Protein AF-0000000075274618 (afdb_homodimer)

Radius of gyration: 30.53 Å; Cα contacts (8 Å, |Δi|>4): 1171; chains: 2; bounding box: 50×102×70 Å

Organism: Aptenodytes forsteri (NCBI:txid9233)

Sequence (658 aa):
MVVDRIFSGIQPTGTPHLGNYLGAIQNWVNLQEECSSVLYSIMDMHSLTMPKEPAVLRQNILDTTAAVLACGIDPKKCFLFRQSLVPEHAELAWILGCLTNVPRLLRLPQWKMKRTSQNNEGTVGLLTYPVLQAADILLYKSTHVPVGEDQVLHLELAQDIAQHFNKKYGEFFPVPKAILSTTKKIKSLRDPTVKMSKSDPQKLATVNIADSPDEIVLKFRKAVTDFTSEVTYDPAGRPGVSNLVSIHAAVTGLSIKEVLHQSAGLDTAHYKMVVAESVIQKFAPIRNEIKKLQEDTSHLIKILEDGAEKAKELAAPIYQEIRRLVGFQMVVDRIFSGIQPTGTPHLGNYLGAIQNWVNLQEECSSVLYSIMDMHSLTMPKEPAVLRQNILDTTAAVLACGIDPKKCFLFRQSLVPEHAELAWILGCLTNVPRLLRLPQWKMKRTSQNNEGTVGLLTYPVLQAADILLYKSTHVPVGEDQVLHLELAQDIAQHFNKKYGEFFPVPKAILSTTKKIKSLRDPTVKMSKSDPQKLATVNIADSPDEIVLKFRKAVTDFTSEVTYDPAGRPGVSNLVSIHAAVTGLSIKEVLHQSAGLDTAHYKMVVAESVIQKFAPIRNEIKKLQEDTSHLIKILEDGAEKAKELAAPIYQEIRRLVGFQ

Foldseek 3Di:
DPFAAEEEEDELQAFDFLLCCLFPLVVLQVCLVVGQEYAYEHELVLNVQDDDDPVSSLNSSLRVLLLSVLSHDDCVSYFYAYPVLACQLVVQLVVLVVQDDQVLLVPQVQLVVVLVVDPPSGDPSSSSVLSSVLSSCFLLLHAEYEDEPSCVSSLVVSQVSQVSLCVQLNNQHHNHDYDYRPADFQPFQADLVHGADPPPPDPLRIGGLQDALVSLLSSLLNGDWDPFFQQDADCVPTSNSNSLLSLQCSLVVHDSVVSNVVCGPGTSNVSSNVSSVSSCVSSVSSNVSSVVSSVCSVVSVVSNNVSSVVVNVSSVVSSVVVCVSVVVD/DPFAAEEDEDELQAFDFLLCCLFPLVVLQVCLVVGQEYAYEHELVLVVQDDDDPVSSVNSSLRVLLLSVLSHDDCVSYFYAYPVLACQLVVQLVVLVVQDDQVLLVPQVQLVVVLVVDPPSGDPSSSSVLSSVLSSCFLLLHAEYEDEPSCVSSLVVSQVSQVSLCVQLNNQHHNHDYDYRPADFQAFQADLVHGADPPPPDPLRIGGLQDALVSLLSSLLNGDWDPFFQQDADCVVTSNSNSLLSLQCSLVVHDSVVSNVVCGPGTSNVSSNVSSVSSCVSSVSSNVSSVVSSVCSVVSNVSNNVSSVVVNVSSVVSSVVVCVSVVVD

InterPro domains:
  IPR001412 Aminoacyl-tRNA synthetase, class I, conserved site [PS00178] (12-21)
  IPR002305 Aminoacyl-tRNA synthetase, class Ic [PF00579] (5-279)
  IPR002306 Tryptophan-tRNA ligase [PR01039] (16-32)
  IPR002306 Tryptophan-tRNA ligase [PR01039] (67-86)
  IPR002306 Tryptophan-tRNA ligase [PR01039] (143-164)
  IPR002306 Tryptophan-tRNA ligase [PR01039] (195-205)
  IPR002306 Tryptophan-tRNA ligase [TIGR00233] (5-328)
  IPR002306 Tryptophan-tRNA ligase [cd00806] (5-283)
  IPR014729 Rossmann-like alpha/beta/alpha sandwich fold [G3DSA:3.40.50.620] (5-327)
  IPR024109 Tryptophan-tRNA ligase, bacterial-type [MF_00140_B] (3-329)
  IPR050203 Tryptophan--tRNA ligase [PTHR43766] (5-329)

Solvent-accessible surface area (backbone atoms only — not comparable to full-atom values): 33479 Å² total; per-residue (Å²): 128,89,72,70,20,36,37,44,69,43,63,39,79,21,70,50,32,50,41,47,37,62,55,43,52,55,53,50,41,52,45,37,73,75,37,85,36,30,39,38,30,40,27,54,62,66,49,47,45,42,95,70,56,26,70,56,38,39,49,10,44,53,38,27,49,27,40,49,42,35,69,54,49,48,69,88,49,29,40,38,20,40,43,76,69,33,53,62,38,37,44,41,17,49,58,52,22,33,75,32,42,40,64,68,44,68,68,35,66,67,41,58,58,50,24,69,74,35,93,63,64,27,28,38,25,50,56,45,43,53,46,39,50,27,20,58,40,52,49,67,48,19,38,32,29,68,39,57,83,89,44,46,66,47,48,50,49,30,30,50,50,28,51,52,47,20,71,73,63,42,90,72,55,54,66,50,38,77,41,70,58,86,54,73,83,42,41,16,29,65,44,46,88,40,67,42,44,90,79,46,88,51,69,54,23,44,55,44,46,67,55,49,63,69,54,41,42,52,26,37,68,63,34,48,58,74,91,65,46,66,64,55,82,36,61,86,86,34,30,30,46,21,41,49,48,49,50,40,15,65,66,71,70,45,49,65,68,55,49,43,62,74,38,60,91,35,39,48,72,61,43,29,50,53,37,28,51,49,48,39,62,62,27,47,65,29,29,54,41,25,56,58,42,64,72,35,55,68,60,55,50,48,47,28,51,54,20,19,54,55,48,38,68,58,27,49,63,48,47,53,51,49,34,40,54,66,16,79,88,128,89,72,69,20,36,36,42,69,44,64,35,79,22,71,51,33,51,40,48,38,63,57,43,51,54,53,50,40,52,44,38,74,75,36,85,38,32,40,38,30,40,26,55,63,66,48,49,44,42,96,70,56,26,69,56,39,39,50,10,43,52,40,27,50,26,40,48,41,34,69,57,47,47,69,89,52,28,40,37,20,39,42,76,70,33,54,61,38,39,43,41,16,49,60,51,23,34,75,32,42,39,64,66,44,69,66,36,65,67,43,58,59,50,25,70,73,35,93,64,65,28,29,38,25,50,57,46,43,54,45,40,49,27,20,58,40,52,48,67,47,20,39,33,28,68,38,56,83,88,42,47,68,49,48,49,50,31,30,50,49,30,50,52,48,19,70,73,63,42,90,72,55,53,67,50,40,78,41,70,59,85,55,74,82,44,40,15,29,65,45,46,87,39,65,42,45,90,79,47,88,52,70,55,23,43,56,46,48,68,55,50,63,67,54,43,41,51,26,38,68,63,34,45,59,73,92,65,46,66,64,56,82,37,62,86,86,35,32,29,47,20,41,50,48,49,50,40,14,64,66,69,70,46,50,64,67,55,48,44,61,74,39,61,90,36,39,47,72,62,44,29,50,54,38,29,49,49,49,40,63,61,28,47,66,29,29,53,41,24,57,57,43,63,73,35,55,67,60,55,52,47,46,28,51,53,20,20,54,55,49,38,65,57,28,49,62,48,47,54,50,50,34,39,54,65,16,79,87

Structure (mmCIF, N/CA/C/O backbone):
data_AF-0000000075274618-model_v1
#
loop_
_entity.id
_entity.type
_entity.pdbx_description
1 polymer 'Tryptophan--tRNA ligase, mitochondrial'
#
loop_
_atom_site.group_PDB
_atom_site.id
_atom_site.type_symbol
_atom_site.label_atom_id
_atom_site.label_alt_id
_atom_site.label_comp_id
_atom_site.label_asym_id
_atom_site.label_entity_id
_atom_site.label_seq_id
_atom_site.pdbx_PDB_ins_code
_atom_site.Cartn_x
_atom_site.Cartn_y
_atom_site.Cartn_z
_atom_site.occupancy
_atom_site.B_iso_or_equiv
_atom_site.auth_seq_id
_atom_site.auth_comp_id
_atom_site.auth_asym_id
_atom_site.auth_atom_id
_atom_site.pdbx_PDB_model_num
ATOM 1 N N . MET A 1 1 ? 23.203 20.578 -8.922 1 40.53 1 MET A N 1
ATOM 2 C CA . MET A 1 1 ? 23 20.828 -7.5 1 40.53 1 MET A CA 1
ATOM 3 C C . MET A 1 1 ? 21.578 20.438 -7.078 1 40.53 1 MET A C 1
ATOM 5 O O . MET A 1 1 ? 20.609 20.703 -7.789 1 40.53 1 MET A O 1
ATOM 9 N N . VAL A 1 2 ? 21.375 19.562 -6.199 1 57.78 2 VAL A N 1
ATOM 10 C CA . VAL A 1 2 ? 20.031 19.109 -5.828 1 57.78 2 VAL A CA 1
ATOM 11 C C . VAL A 1 2 ? 19.203 20.281 -5.34 1 57.78 2 VAL A C 1
ATOM 13 O O . VAL A 1 2 ? 19.609 21.016 -4.43 1 57.78 2 VAL A O 1
ATOM 16 N N . VAL A 1 3 ? 18.125 20.781 -6.125 1 79.88 3 VAL A N 1
ATOM 17 C CA . VAL A 1 3 ? 17.203 21.844 -5.758 1 79.88 3 VAL A CA 1
ATOM 18 C C . VAL A 1 3 ? 16.469 21.484 -4.469 1 79.88 3 VAL A C 1
ATOM 20 O O . VAL A 1 3 ? 16.094 20.328 -4.27 1 79.88 3 VAL A O 1
ATOM 23 N N . ASP A 1 4 ? 16.531 22.484 -3.443 1 91.69 4 ASP A N 1
ATOM 24 C CA . ASP A 1 4 ? 15.781 22.281 -2.211 1 91.69 4 ASP A CA 1
ATOM 25 C C . ASP A 1 4 ? 14.297 22.062 -2.502 1 91.69 4 ASP A C 1
ATOM 27 O O . ASP A 1 4 ? 13.68 22.859 -3.211 1 91.69 4 ASP A O 1
ATOM 31 N N . ARG A 1 5 ? 13.852 21.016 -2.123 1 97.38 5 ARG A N 1
ATOM 32 C CA . ARG A 1 5 ? 12.438 20.672 -2.32 1 97.38 5 ARG A CA 1
ATOM 33 C C . ARG A 1 5 ? 11.773 20.312 -0.998 1 97.38 5 ARG A C 1
ATOM 35 O O . ARG A 1 5 ? 12.266 19.438 -0.272 1 97.38 5 ARG A O 1
ATOM 42 N N . ILE A 1 6 ? 10.648 20.953 -0.744 1 97.69 6 ILE A N 1
ATOM 43 C CA . ILE A 1 6 ? 9.93 20.766 0.512 1 97.69 6 ILE A CA 1
ATOM 44 C C . ILE A 1 6 ? 8.648 19.969 0.263 1 97.69 6 ILE A C 1
ATOM 46 O O . ILE A 1 6 ? 7.941 20.203 -0.718 1 97.69 6 ILE A O 1
ATOM 50 N N . PHE A 1 7 ? 8.406 19.031 1.122 1 98.19 7 PHE A N 1
ATOM 51 C CA . PHE A 1 7 ? 7.121 18.344 1.129 1 98.19 7 PHE A CA 1
ATOM 52 C C . PHE A 1 7 ? 6.488 18.391 2.516 1 98.19 7 PHE A C 1
ATOM 54 O O . PHE A 1 7 ? 7.168 18.188 3.521 1 98.19 7 PHE A O 1
ATOM 61 N N . SER A 1 8 ? 5.227 18.672 2.564 1 96.94 8 SER A N 1
ATOM 62 C CA . SER A 1 8 ? 4.465 18.562 3.803 1 96.94 8 SER A CA 1
ATOM 63 C C . SER A 1 8 ? 2.996 18.25 3.521 1 96.94 8 SER A C 1
ATOM 65 O O . SER A 1 8 ? 2.504 18.516 2.42 1 96.94 8 SER A O 1
ATOM 67 N N . GLY A 1 9 ? 2.373 17.625 4.426 1 95.94 9 GLY A N 1
ATOM 68 C CA . GLY A 1 9 ? 0.971 17.266 4.27 1 95.94 9 GLY A CA 1
ATOM 69 C C . GLY A 1 9 ? 0.145 17.547 5.512 1 95.94 9 GLY A C 1
ATOM 70 O O . GLY A 1 9 ? 0.692 17.703 6.605 1 95.94 9 GLY A O 1
ATOM 71 N N . ILE A 1 10 ? -1.113 17.656 5.355 1 95.31 10 ILE A N 1
ATOM 72 C CA . ILE A 1 10 ? -2.049 17.844 6.461 1 95.31 10 ILE A CA 1
ATOM 73 C C . ILE A 1 10 ? -3.238 16.906 6.289 1 95.31 10 ILE A C 1
ATOM 75 O O . ILE A 1 10 ? -3.748 16.734 5.18 1 95.31 10 ILE A O 1
ATOM 79 N N . GLN A 1 11 ? -3.588 16.188 7.277 1 95.56 11 GLN A N 1
ATOM 80 C CA . GLN A 1 11 ? -4.785 15.352 7.219 1 95.56 11 GLN A CA 1
ATOM 81 C C . GLN A 1 11 ? -6.047 16.203 7.141 1 95.56 11 GLN A C 1
ATOM 83 O O . GLN A 1 11 ? -6.148 17.234 7.812 1 95.56 11 GLN A O 1
ATOM 88 N N . PRO A 1 12 ? -6.992 15.828 6.348 1 96.69 12 PRO A N 1
ATOM 89 C CA . PRO A 1 12 ? -8.242 16.578 6.223 1 96.69 12 PRO A CA 1
ATOM 90 C C . PRO A 1 12 ? -9.195 16.344 7.387 1 96.69 12 PRO A C 1
ATOM 92 O O . PRO A 1 12 ? -10.117 15.523 7.277 1 96.69 12 PRO A O 1
ATOM 95 N N . THR A 1 13 ? -9.039 17.062 8.406 1 92.19 13 THR A N 1
ATOM 96 C CA . THR A 1 13 ? -9.883 16.922 9.586 1 92.19 13 THR A CA 1
ATOM 97 C C . THR A 1 13 ? -10.898 18.062 9.672 1 92.19 13 THR A C 1
ATOM 99 O O . THR A 1 13 ? -11.5 18.281 10.727 1 92.19 13 THR A O 1
ATOM 102 N N . GLY A 1 14 ? -11.008 18.766 8.602 1 91.19 14 GLY A N 1
ATOM 103 C CA . GLY A 1 14 ? -11.922 19.891 8.594 1 91.19 14 GLY A CA 1
ATOM 104 C C . GLY A 1 14 ? -11.219 21.219 8.82 1 91.19 14 GLY A C 1
ATOM 105 O O . GLY A 1 14 ? -10.109 21.438 8.32 1 91.19 14 GLY A O 1
ATOM 106 N N . THR A 1 15 ? -11.852 22.141 9.508 1 91.31 15 THR A N 1
ATOM 107 C CA . THR A 1 15 ? -11.281 23.469 9.734 1 91.31 15 THR A CA 1
ATOM 108 C C . THR A 1 15 ? -10.188 23.406 10.797 1 91.31 15 THR A C 1
ATOM 110 O O . THR A 1 15 ? -10.422 22.953 11.914 1 91.31 15 THR A O 1
ATOM 113 N N . PRO A 1 16 ? -9.031 23.891 10.453 1 95.44 16 PRO A N 1
ATOM 114 C CA . PRO A 1 16 ? -7.922 23.875 11.414 1 95.44 16 PRO A CA 1
ATOM 115 C C . PRO A 1 16 ? -8.188 24.75 12.633 1 95.44 16 PRO A C 1
ATOM 117 O O . PRO A 1 16 ? -8.961 25.703 12.555 1 95.44 16 PRO A O 1
ATOM 120 N N . HIS A 1 17 ? -7.617 24.328 13.672 1 95.75 17 HIS A N 1
ATOM 121 C CA . HIS A 1 17 ? -7.664 25.188 14.852 1 95.75 17 HIS A CA 1
ATOM 122 C C . HIS A 1 17 ? -6.395 26.016 14.984 1 95.75 17 HIS A C 1
ATOM 124 O O . HIS A 1 17 ? -5.473 25.875 14.172 1 95.75 17 HIS A O 1
ATOM 130 N N . LEU A 1 18 ? -6.387 26.859 15.984 1 96.06 18 LEU A N 1
ATOM 131 C CA . LEU A 1 18 ? -5.312 27.812 16.219 1 96.06 18 LEU A CA 1
ATOM 132 C C . LEU A 1 18 ? -3.963 27.094 16.312 1 96.06 18 LEU A C 1
ATOM 134 O O . LEU A 1 18 ? -2.967 27.578 15.766 1 96.06 18 LEU A O 1
ATOM 138 N N . GLY A 1 19 ? -3.922 25.969 16.922 1 93.06 19 GLY A N 1
ATOM 139 C CA . GLY A 1 19 ? -2.701 25.188 17.016 1 93.06 19 GLY A CA 1
ATOM 140 C C . GLY A 1 19 ? -2.174 24.734 15.664 1 93.06 19 GLY A C 1
ATOM 141 O O . GLY A 1 19 ? -0.968 24.781 15.414 1 93.06 19 GLY A O 1
ATOM 142 N N . ASN A 1 20 ? -3.029 24.281 14.75 1 92.56 20 ASN A N 1
ATOM 143 C CA . ASN A 1 20 ? -2.639 23.906 13.398 1 92.56 20 ASN A CA 1
ATOM 144 C C . ASN A 1 20 ? -2.074 25.109 12.633 1 92.56 20 ASN A C 1
ATOM 146 O O . ASN A 1 20 ? -1.077 24.984 11.922 1 92.56 20 ASN A O 1
ATOM 150 N N . TYR A 1 21 ? -2.791 26.156 12.781 1 94.38 21 TYR A N 1
ATOM 151 C CA . TYR A 1 21 ? -2.416 27.359 12.055 1 94.38 21 TYR A CA 1
ATOM 152 C C . TYR A 1 21 ? -1.019 27.828 12.453 1 94.38 21 TYR A C 1
ATOM 154 O O . TYR A 1 21 ? -0.147 27.984 11.594 1 94.38 21 TYR A O 1
ATOM 162 N N . LEU A 1 22 ? -0.825 27.938 13.719 1 92.31 22 LEU A N 1
ATOM 163 C CA . LEU A 1 22 ? 0.438 28.469 14.219 1 92.31 22 LEU A CA 1
ATOM 164 C C . LEU A 1 22 ? 1.543 27.422 14.133 1 92.31 22 LEU A C 1
ATOM 166 O O . LEU A 1 22 ? 2.719 27.766 14 1 92.31 22 LEU A O 1
ATOM 170 N N . GLY A 1 23 ? 1.176 26.203 14.156 1 88.38 23 GLY A N 1
ATOM 171 C CA . GLY A 1 23 ? 2.152 25.125 14.188 1 88.38 23 GLY A CA 1
ATOM 172 C C . GLY A 1 23 ? 2.607 24.688 12.812 1 88.38 23 GLY A C 1
ATOM 173 O O . GLY A 1 23 ? 3.723 24.188 12.648 1 88.38 23 GLY A O 1
ATOM 174 N N . ALA A 1 24 ? 1.778 24.875 11.844 1 89.69 24 ALA A N 1
ATOM 175 C CA . ALA A 1 24 ? 2.125 24.266 10.555 1 89.69 24 ALA A CA 1
ATOM 176 C C . ALA A 1 24 ? 1.777 25.219 9.406 1 89.69 24 ALA A C 1
ATOM 178 O O . ALA A 1 24 ? 2.641 25.547 8.586 1 89.69 24 ALA A O 1
ATOM 179 N N . ILE A 1 25 ? 0.616 25.703 9.32 1 93.81 25 ILE A N 1
ATOM 180 C CA . ILE A 1 25 ? 0.115 26.375 8.125 1 93.81 25 ILE A CA 1
ATOM 181 C C . ILE A 1 25 ? 0.838 27.703 7.941 1 93.81 25 ILE A C 1
ATOM 183 O O . ILE A 1 25 ? 1.211 28.062 6.824 1 93.81 25 ILE A O 1
ATOM 187 N N . GLN A 1 26 ? 0.999 28.469 9.031 1 92.06 26 GLN A N 1
ATOM 188 C CA . GLN A 1 26 ? 1.736 29.719 8.945 1 92.06 26 GLN A CA 1
ATOM 189 C C . GLN A 1 26 ? 3.143 29.5 8.391 1 92.06 26 GLN A C 1
ATOM 191 O O . GLN A 1 26 ? 3.639 30.297 7.598 1 92.06 26 GLN A O 1
ATOM 196 N N . ASN A 1 27 ? 3.758 28.453 8.859 1 92.12 27 ASN A N 1
ATOM 197 C CA . ASN A 1 27 ? 5.082 28.094 8.359 1 92.12 27 ASN A CA 1
ATOM 198 C C . ASN A 1 27 ? 5.039 27.75 6.871 1 92.12 27 ASN A C 1
ATOM 200 O O . ASN A 1 27 ? 5.961 28.078 6.125 1 92.12 27 ASN A O 1
ATOM 204 N N . TRP A 1 28 ? 4.004 27.047 6.402 1 94.94 28 TRP A N 1
ATOM 205 C CA . TRP A 1 28 ? 3.816 26.719 4.992 1 94.94 28 TRP A CA 1
ATOM 206 C C . TRP A 1 28 ? 3.811 27.984 4.141 1 94.94 28 TRP A C 1
ATOM 208 O O . TRP A 1 28 ? 4.422 28.016 3.068 1 94.94 28 TRP A O 1
ATOM 218 N N . VAL A 1 29 ? 3.102 28.969 4.672 1 95.12 29 VAL A N 1
ATOM 219 C CA . VAL A 1 29 ? 2.977 30.219 3.945 1 95.12 29 VAL A CA 1
ATOM 220 C C . VAL A 1 29 ? 4.352 30.859 3.777 1 95.12 29 VAL A C 1
ATOM 222 O O . VAL A 1 29 ? 4.684 31.359 2.699 1 95.12 29 VAL A O 1
ATOM 225 N N . ASN A 1 30 ? 5.133 30.812 4.82 1 92.94 30 ASN A N 1
ATOM 226 C CA . ASN A 1 30 ? 6.48 31.359 4.75 1 92.94 30 ASN A CA 1
ATOM 227 C C . ASN A 1 30 ? 7.367 30.578 3.795 1 92.94 30 ASN A C 1
ATOM 229 O O . ASN A 1 30 ? 8.109 31.156 3.004 1 92.94 30 ASN A O 1
ATOM 233 N N . LEU A 1 31 ? 7.258 29.297 3.799 1 94.69 31 LEU A N 1
ATOM 234 C CA . LEU A 1 31 ? 8.133 28.406 3.031 1 94.69 31 LEU A CA 1
ATOM 235 C C . LEU A 1 31 ? 7.855 28.531 1.538 1 94.69 31 LEU A C 1
ATOM 237 O O . LEU A 1 31 ? 8.773 28.438 0.72 1 94.69 31 LEU A O 1
ATOM 241 N N . GLN A 1 32 ? 6.562 28.719 1.163 1 95.81 32 GLN A N 1
ATOM 242 C CA . GLN A 1 32 ? 6.25 28.812 -0.259 1 95.81 32 GLN A CA 1
ATOM 243 C C . GLN A 1 32 ? 6.859 30.078 -0.866 1 95.81 32 GLN A C 1
ATOM 245 O O . GLN A 1 32 ? 7.035 30.156 -2.082 1 95.81 32 GLN A O 1
ATOM 250 N N . GLU A 1 33 ? 7.191 31.094 0.018 1 94.06 33 GLU A N 1
ATOM 251 C CA . GLU A 1 33 ? 7.836 32.312 -0.435 1 94.06 33 GLU A CA 1
ATOM 252 C C . GLU A 1 33 ? 9.352 32.156 -0.528 1 94.06 33 GLU A C 1
ATOM 254 O O . GLU A 1 33 ? 10 32.812 -1.344 1 94.06 33 GLU A O 1
ATOM 259 N N . GLU A 1 34 ? 9.875 31.312 0.227 1 91.75 34 GLU A N 1
ATOM 260 C CA . GLU A 1 34 ? 11.32 31.219 0.406 1 91.75 34 GLU A CA 1
ATOM 261 C C . GLU A 1 34 ? 11.922 30.141 -0.496 1 91.75 34 GLU A C 1
ATOM 263 O O . GLU A 1 34 ? 13.094 30.219 -0.87 1 91.75 34 GLU A O 1
ATOM 268 N N . CYS A 1 35 ? 11.125 29.141 -0.8 1 90.94 35 CYS A N 1
ATOM 269 C CA . CYS A 1 35 ? 11.641 27.984 -1.539 1 90.94 35 CYS A CA 1
ATOM 270 C C . CYS A 1 35 ? 10.969 27.875 -2.902 1 90.94 35 CYS A C 1
ATOM 272 O O . CYS A 1 35 ? 9.789 28.203 -3.047 1 90.94 35 CYS A O 1
ATOM 274 N N . SER A 1 36 ? 11.711 27.422 -3.816 1 88.94 36 SER A N 1
ATOM 275 C CA . SER A 1 36 ? 11.227 27.406 -5.191 1 88.94 36 SER A CA 1
ATOM 276 C C . SER A 1 36 ? 10.43 26.141 -5.484 1 88.94 36 SER A C 1
ATOM 278 O O . SER A 1 36 ? 9.656 26.094 -6.445 1 88.94 36 SER A O 1
ATOM 280 N N . SER A 1 37 ? 10.625 25.125 -4.734 1 94.81 37 SER A N 1
ATOM 281 C CA . SER A 1 37 ? 9.891 23.875 -4.953 1 94.81 37 SER A CA 1
ATOM 282 C C . SER A 1 37 ? 9.234 23.391 -3.666 1 94.81 37 SER A C 1
ATOM 284 O O . SER A 1 37 ? 9.898 22.828 -2.801 1 94.81 37 SER A O 1
ATOM 286 N N . VAL A 1 38 ? 7.957 23.641 -3.555 1 97.44 38 VAL A N 1
ATOM 287 C CA . VAL A 1 38 ? 7.207 23.328 -2.344 1 97.44 38 VAL A CA 1
ATOM 288 C C . VAL A 1 38 ? 5.945 22.531 -2.705 1 97.44 38 VAL A C 1
ATOM 290 O O . VAL A 1 38 ? 5.156 22.969 -3.545 1 97.44 38 VAL A O 1
ATOM 293 N N . LEU A 1 39 ? 5.82 21.375 -2.113 1 98.5 39 LEU A N 1
ATOM 294 C CA . LEU A 1 39 ? 4.637 20.547 -2.303 1 98.5 39 LEU A CA 1
ATOM 295 C C . LEU A 1 39 ? 3.855 20.406 -1 1 98.5 39 LEU A C 1
ATOM 297 O O . LEU A 1 39 ? 4.406 19.969 0.015 1 98.5 39 LEU A O 1
ATOM 301 N N . TYR A 1 40 ? 2.646 20.812 -1.012 1 98.44 40 TYR A N 1
ATOM 302 C CA . TYR A 1 40 ? 1.701 20.609 0.079 1 98.44 40 TYR A CA 1
ATOM 303 C C . TYR A 1 40 ? 0.572 19.672 -0.349 1 98.44 40 TYR A C 1
ATOM 305 O O . TYR A 1 40 ? 0.039 19.812 -1.454 1 98.44 40 TYR A O 1
ATOM 313 N N . SER A 1 41 ? 0.234 18.719 0.525 1 98.5 41 SER A N 1
ATOM 314 C CA . SER A 1 41 ? -0.761 17.719 0.14 1 98.5 41 SER A CA 1
ATOM 315 C C . SER A 1 41 ? -1.828 17.562 1.218 1 98.5 41 SER A C 1
ATOM 317 O O . SER A 1 41 ? -1.522 17.609 2.412 1 98.5 41 SER A O 1
ATOM 319 N N . ILE A 1 42 ? -3.117 17.516 0.768 1 98.25 42 ILE A N 1
ATOM 320 C CA . ILE A 1 42 ? -4.195 17.031 1.623 1 98.25 42 ILE A CA 1
ATOM 321 C C . ILE A 1 42 ? -4.125 15.508 1.728 1 98.25 42 ILE A C 1
ATOM 323 O O . ILE A 1 42 ? -4.352 14.805 0.743 1 98.25 42 ILE A O 1
ATOM 327 N N . MET A 1 43 ? -3.844 15.039 2.906 1 98.12 43 MET A N 1
ATOM 328 C CA . MET A 1 43 ? -3.453 13.641 3.092 1 98.12 43 MET A CA 1
ATOM 329 C C . MET A 1 43 ? -4.672 12.766 3.369 1 98.12 43 MET A C 1
ATOM 331 O O . MET A 1 43 ? -4.781 12.172 4.438 1 98.12 43 MET A O 1
ATOM 335 N N . ASP A 1 44 ? -5.523 12.68 2.396 1 98.06 44 ASP A N 1
ATOM 336 C CA . ASP A 1 44 ? -6.781 11.969 2.564 1 98.06 44 ASP A CA 1
ATOM 337 C C . ASP A 1 44 ? -6.547 10.469 2.74 1 98.06 44 ASP A C 1
ATOM 339 O O . ASP A 1 44 ? -7.312 9.789 3.428 1 98.06 44 ASP A O 1
ATOM 343 N N . MET A 1 45 ? -5.5 9.859 2.191 1 98.5 45 MET A N 1
ATOM 344 C CA . MET A 1 45 ? -5.195 8.445 2.406 1 98.5 45 MET A CA 1
ATOM 345 C C . MET A 1 45 ? -4.852 8.18 3.869 1 98.5 45 MET A C 1
ATOM 347 O O . MET A 1 45 ? -5.324 7.207 4.457 1 98.5 45 MET A O 1
ATOM 351 N N . HIS A 1 46 ? -4.062 9.07 4.434 1 97.81 46 HIS A N 1
ATOM 352 C CA . HIS A 1 46 ? -3.709 8.93 5.844 1 97.81 46 HIS A CA 1
ATOM 353 C C . HIS A 1 46 ? -4.945 9.016 6.73 1 97.81 46 HIS A C 1
ATOM 355 O O . HIS A 1 46 ? -4.996 8.391 7.793 1 97.81 46 HIS A O 1
ATOM 361 N N . SER A 1 47 ? -5.895 9.758 6.344 1 96.44 47 SER A N 1
ATOM 362 C CA . SER A 1 47 ? -7.086 9.984 7.156 1 96.44 47 SER A CA 1
ATOM 363 C C . SER A 1 47 ? -7.891 8.695 7.332 1 96.44 47 SER A C 1
ATOM 365 O O . SER A 1 47 ? -8.664 8.562 8.281 1 96.44 47 SER A O 1
ATOM 367 N N . LEU A 1 48 ? -7.684 7.699 6.457 1 96.31 48 LEU A N 1
ATOM 368 C CA . LEU A 1 48 ? -8.445 6.457 6.5 1 96.31 48 LEU A CA 1
ATOM 369 C C . LEU A 1 48 ? -7.953 5.555 7.625 1 96.31 48 LEU A C 1
ATOM 371 O O . LEU A 1 48 ? -8.602 4.562 7.965 1 96.31 48 LEU A O 1
ATOM 375 N N . THR A 1 49 ? -6.82 5.863 8.234 1 95.19 49 THR A N 1
ATOM 376 C CA . THR A 1 49 ? -6.262 5.016 9.281 1 95.19 49 THR A CA 1
ATOM 377 C C . THR A 1 49 ? -7.152 5.031 10.523 1 95.19 49 THR A C 1
ATOM 379 O O . THR A 1 49 ? -7.043 4.156 11.383 1 95.19 49 THR A O 1
ATOM 382 N N . MET A 1 50 ? -7.996 6.047 10.602 1 89.56 50 MET A N 1
ATOM 383 C CA . MET A 1 50 ? -9.008 6.129 11.648 1 89.56 50 MET A CA 1
ATOM 384 C C . MET A 1 50 ? -10.414 6.09 11.055 1 89.56 50 MET A C 1
ATOM 386 O O . MET A 1 50 ? -10.633 6.566 9.945 1 89.56 50 MET A O 1
ATOM 390 N N . PRO A 1 51 ? -11.289 5.453 11.789 1 83.75 51 PRO A N 1
ATOM 391 C CA . PRO A 1 51 ? -12.656 5.387 11.273 1 83.75 51 PRO A CA 1
ATOM 392 C C . PRO A 1 51 ? -13.234 6.766 10.945 1 83.75 51 PRO A C 1
ATOM 394 O O . PRO A 1 51 ? -13.141 7.684 11.766 1 83.75 51 PRO A O 1
ATOM 397 N N . LYS A 1 52 ? -13.758 6.918 9.68 1 89.38 52 LYS A N 1
ATOM 398 C CA . LYS A 1 52 ? -14.344 8.172 9.211 1 89.38 52 LYS A CA 1
ATOM 399 C C . LYS A 1 52 ? -15.586 7.914 8.352 1 89.38 52 LYS A C 1
ATOM 401 O O . LYS A 1 52 ? -15.617 6.965 7.566 1 89.38 52 LYS A O 1
ATOM 406 N N . GLU A 1 53 ? -16.578 8.727 8.617 1 95.38 53 GLU A N 1
ATOM 407 C CA . GLU A 1 53 ? -17.719 8.703 7.695 1 95.38 53 GLU A CA 1
ATOM 408 C C . GLU A 1 53 ? -17.344 9.32 6.352 1 95.38 53 GLU A C 1
ATOM 410 O O . GLU A 1 53 ? -16.766 10.414 6.297 1 95.38 53 GLU A O 1
ATOM 415 N N . PRO A 1 54 ? -17.641 8.617 5.273 1 97.19 54 PRO A N 1
ATOM 416 C CA . PRO A 1 54 ? -17.219 9.086 3.949 1 97.19 54 PRO A CA 1
ATOM 417 C C . PRO A 1 54 ? -17.672 10.516 3.656 1 97.19 54 PRO A C 1
ATOM 419 O O . PRO A 1 54 ? -16.891 11.312 3.123 1 97.19 54 PRO A O 1
ATOM 422 N N . ALA A 1 55 ? -18.859 10.836 4.012 1 96.81 55 ALA A N 1
ATOM 423 C CA . ALA A 1 55 ? -19.375 12.18 3.76 1 96.81 55 ALA A CA 1
ATOM 424 C C . ALA A 1 55 ? -18.594 13.219 4.543 1 96.81 55 ALA A C 1
ATOM 426 O O . ALA A 1 55 ? -18.328 14.32 4.039 1 96.81 55 ALA A O 1
ATOM 427 N N . VAL A 1 56 ? -18.25 12.891 5.742 1 96.56 56 VAL A N 1
ATOM 428 C CA . VAL A 1 56 ? -17.469 13.789 6.59 1 96.56 56 VAL A CA 1
ATOM 429 C C . VAL A 1 56 ? -16.078 13.977 6 1 96.56 56 VAL A C 1
ATOM 431 O O . VAL A 1 56 ? -15.562 15.094 5.977 1 96.56 56 VAL A O 1
ATOM 434 N N . LEU A 1 57 ? -15.484 12.898 5.527 1 97.38 57 LEU A N 1
ATOM 435 C CA . LEU A 1 57 ? -14.164 12.992 4.914 1 97.38 57 LEU A CA 1
ATOM 436 C C . LEU A 1 57 ? -14.203 13.891 3.682 1 97.38 57 LEU A C 1
ATOM 438 O O . LEU A 1 57 ? -13.328 14.742 3.502 1 97.38 57 LEU A O 1
ATOM 442 N N . ARG A 1 58 ? -15.219 13.773 2.832 1 96.62 58 ARG A N 1
ATOM 443 C CA . ARG A 1 58 ? -15.375 14.602 1.643 1 96.62 58 ARG A CA 1
ATOM 444 C C . ARG A 1 58 ? -15.43 16.078 2.012 1 96.62 58 ARG A C 1
ATOM 446 O O . ARG A 1 58 ? -14.75 16.906 1.395 1 96.62 58 ARG A O 1
ATOM 453 N N . GLN A 1 59 ? -16.234 16.297 2.979 1 96.56 59 GLN A N 1
ATOM 454 C CA . GLN A 1 59 ? -16.406 17.688 3.414 1 96.56 59 GLN A CA 1
ATOM 455 C C . GLN A 1 59 ? -15.125 18.219 4.059 1 96.56 59 GLN A C 1
ATOM 457 O O . GLN A 1 59 ? -14.75 19.375 3.84 1 96.56 59 GLN A O 1
ATOM 462 N N . ASN A 1 60 ? -14.492 17.375 4.852 1 96.88 60 ASN A N 1
ATOM 463 C CA . ASN A 1 60 ? -13.258 17.766 5.516 1 96.88 60 ASN A CA 1
ATOM 464 C C . ASN A 1 60 ? -12.164 18.109 4.504 1 96.88 60 ASN A C 1
ATOM 466 O O . ASN A 1 60 ? -11.359 19.016 4.738 1 96.88 60 ASN A O 1
ATOM 470 N N . ILE A 1 61 ? -12.102 17.359 3.398 1 97.75 61 ILE A N 1
ATOM 471 C CA . ILE A 1 61 ? -11.125 17.641 2.354 1 97.75 61 ILE A CA 1
ATOM 472 C C . ILE A 1 61 ? -11.336 19.047 1.794 1 97.75 61 ILE A C 1
ATOM 474 O O . ILE A 1 61 ? -10.391 19.828 1.684 1 97.75 61 ILE A O 1
ATOM 478 N N . LEU A 1 62 ? -12.57 19.375 1.528 1 97.69 62 LEU A N 1
ATOM 479 C CA . LEU A 1 62 ? -12.906 20.688 0.977 1 97.69 62 LEU A CA 1
ATOM 480 C C . LEU A 1 62 ? -12.664 21.797 2.006 1 97.69 62 LEU A C 1
ATOM 482 O O . LEU A 1 62 ? -12.062 22.828 1.691 1 97.69 62 LEU A O 1
ATOM 486 N N . ASP A 1 63 ? -13.07 21.531 3.246 1 97.12 63 ASP A N 1
ATOM 487 C CA . ASP A 1 63 ? -12.93 22.531 4.309 1 97.12 63 ASP A CA 1
ATOM 488 C C . ASP A 1 63 ? -11.453 22.797 4.609 1 97.12 63 ASP A C 1
ATOM 490 O O . ASP A 1 63 ? -11.055 23.953 4.805 1 97.12 63 ASP A O 1
ATOM 494 N N . THR A 1 64 ? -10.695 21.734 4.676 1 97.44 64 THR A N 1
ATOM 495 C CA . THR A 1 64 ? -9.266 21.906 4.922 1 97.44 64 THR A CA 1
ATOM 496 C C . THR A 1 64 ? -8.602 22.641 3.768 1 97.44 64 THR A C 1
ATOM 498 O O . THR A 1 64 ? -7.758 23.516 3.988 1 97.44 64 THR A O 1
ATOM 501 N N . THR A 1 65 ? -8.977 22.312 2.531 1 98.31 65 THR A N 1
ATOM 502 C CA . THR A 1 65 ? -8.438 23 1.362 1 98.31 65 THR A CA 1
ATOM 503 C C . THR A 1 65 ? -8.773 24.484 1.401 1 98.31 65 THR A C 1
ATOM 505 O O . THR A 1 65 ? -7.895 25.328 1.201 1 98.31 65 THR A O 1
ATOM 508 N N . ALA A 1 66 ? -10.047 24.781 1.706 1 98.25 66 ALA A N 1
ATOM 509 C CA . ALA A 1 66 ? -10.469 26.172 1.816 1 98.25 66 ALA A CA 1
ATOM 510 C C . ALA A 1 66 ? -9.664 26.906 2.889 1 98.25 66 ALA A C 1
ATOM 512 O O . ALA A 1 66 ? -9.25 28.047 2.689 1 98.25 66 ALA A O 1
ATOM 513 N N . ALA A 1 67 ? -9.438 26.25 3.967 1 97.75 67 ALA A N 1
ATOM 514 C CA . ALA A 1 67 ? -8.727 26.844 5.098 1 97.75 67 ALA A CA 1
ATOM 515 C C . ALA A 1 67 ? -7.273 27.141 4.738 1 97.75 67 ALA A C 1
ATOM 517 O O . ALA A 1 67 ? -6.773 28.234 5.008 1 97.75 67 ALA A O 1
ATOM 518 N N . VAL A 1 68 ? -6.594 26.172 4.113 1 97.81 68 VAL A N 1
ATOM 519 C CA . VAL A 1 68 ? -5.188 26.344 3.771 1 97.81 68 VAL A CA 1
ATOM 520 C C . VAL A 1 68 ? -5.031 27.469 2.758 1 97.81 68 VAL A C 1
ATOM 522 O O . VAL A 1 68 ? -4.121 28.297 2.873 1 97.81 68 VAL A O 1
ATOM 525 N N . LEU A 1 69 ? -5.922 27.531 1.777 1 98.38 69 LEU A N 1
ATOM 526 C CA . LEU A 1 69 ? -5.91 28.609 0.791 1 98.38 69 LEU A CA 1
ATOM 527 C C . LEU A 1 69 ? -6.16 29.953 1.453 1 98.38 69 LEU A C 1
ATOM 529 O O . LEU A 1 69 ? -5.449 30.922 1.185 1 98.38 69 LEU A O 1
ATOM 533 N N . ALA A 1 70 ? -7.133 29.969 2.363 1 98.12 70 ALA A N 1
ATOM 534 C CA . ALA A 1 70 ? -7.512 31.203 3.041 1 98.12 70 ALA A CA 1
ATOM 535 C C . ALA A 1 70 ? -6.375 31.719 3.928 1 98.12 70 ALA A C 1
ATOM 537 O O . ALA A 1 70 ? -6.238 32.906 4.145 1 98.12 70 ALA A O 1
ATOM 538 N N . CYS A 1 71 ? -5.551 30.812 4.387 1 97.44 71 CYS A N 1
ATOM 539 C CA . CYS A 1 71 ? -4.441 31.172 5.266 1 97.44 71 CYS A CA 1
ATOM 540 C C . CYS A 1 71 ? -3.273 31.734 4.473 1 97.44 71 CYS A C 1
ATOM 542 O O . CYS A 1 71 ? -2.305 32.219 5.051 1 97.44 71 CYS A O 1
ATOM 544 N N . GLY A 1 72 ? -3.311 31.594 3.139 1 97.25 72 GLY A N 1
ATOM 545 C CA . GLY A 1 72 ? -2.305 32.281 2.352 1 97.25 72 GLY A CA 1
ATOM 546 C C . GLY A 1 72 ? -1.553 31.375 1.402 1 97.25 72 GLY A C 1
ATOM 547 O O . GLY A 1 72 ? -0.657 31.812 0.682 1 97.25 72 GLY A O 1
ATOM 548 N N . ILE A 1 73 ? -1.886 30.094 1.377 1 97.88 73 ILE A N 1
ATOM 549 C CA . ILE A 1 73 ? -1.251 29.172 0.43 1 97.88 73 ILE A CA 1
ATOM 550 C C . ILE A 1 73 ? -1.71 29.516 -0.989 1 97.88 73 ILE A C 1
ATOM 552 O O . ILE A 1 73 ? -2.908 29.656 -1.242 1 97.88 73 ILE A O 1
ATOM 556 N N . ASP A 1 74 ? -0.796 29.688 -1.838 1 97.75 74 ASP A N 1
ATOM 557 C CA . ASP A 1 74 ? -1.067 30.078 -3.217 1 97.75 74 ASP A CA 1
ATOM 558 C C . ASP A 1 74 ? -0.664 28.984 -4.191 1 97.75 74 ASP A C 1
ATOM 560 O O . ASP A 1 74 ? 0.524 28.781 -4.449 1 97.75 74 ASP A O 1
ATOM 564 N N . PRO A 1 75 ? -1.63 28.328 -4.809 1 97.19 75 PRO A N 1
ATOM 565 C CA . PRO A 1 75 ? -1.338 27.219 -5.723 1 97.19 75 PRO A CA 1
ATOM 566 C C . PRO A 1 75 ? -0.48 27.656 -6.91 1 97.19 75 PRO A C 1
ATOM 568 O O . PRO A 1 75 ? 0.022 26.797 -7.652 1 97.19 75 PRO A O 1
ATOM 571 N N . LYS A 1 76 ? -0.296 28.906 -7.094 1 96.44 76 LYS A N 1
ATOM 572 C CA . LYS A 1 76 ? 0.592 29.406 -8.141 1 96.44 76 LYS A CA 1
ATOM 573 C C . LYS A 1 76 ? 2.045 29.391 -7.68 1 96.44 76 LYS A C 1
ATOM 575 O O . LYS A 1 76 ? 2.965 29.453 -8.5 1 96.44 76 LYS A O 1
ATOM 580 N N . LYS A 1 77 ? 2.268 29.375 -6.383 1 96.12 77 LYS A N 1
ATOM 581 C CA . LYS A 1 77 ? 3.615 29.453 -5.824 1 96.12 77 LYS A CA 1
ATOM 582 C C . LYS A 1 77 ? 4.078 28.094 -5.309 1 96.12 77 LYS A C 1
ATOM 584 O O . LYS A 1 77 ? 5.262 27.906 -5.039 1 96.12 77 LYS A O 1
ATOM 589 N N . CYS A 1 78 ? 3.18 27.188 -5.168 1 97.19 78 CYS A N 1
ATOM 590 C CA . CYS A 1 78 ? 3.477 25.844 -4.68 1 97.19 78 CYS A CA 1
ATOM 591 C C . CYS A 1 78 ? 2.523 24.812 -5.285 1 97.19 78 CYS A C 1
ATOM 593 O O . CYS A 1 78 ? 1.625 25.172 -6.047 1 97.19 78 CYS A O 1
ATOM 595 N N . PHE A 1 79 ? 2.811 23.531 -5.047 1 97.31 79 PHE A N 1
ATOM 596 C CA . PHE A 1 79 ? 1.863 22.469 -5.359 1 97.31 79 PHE A CA 1
ATOM 597 C C . PHE A 1 79 ? 0.876 22.281 -4.215 1 97.31 79 PHE A C 1
ATOM 599 O O . PHE A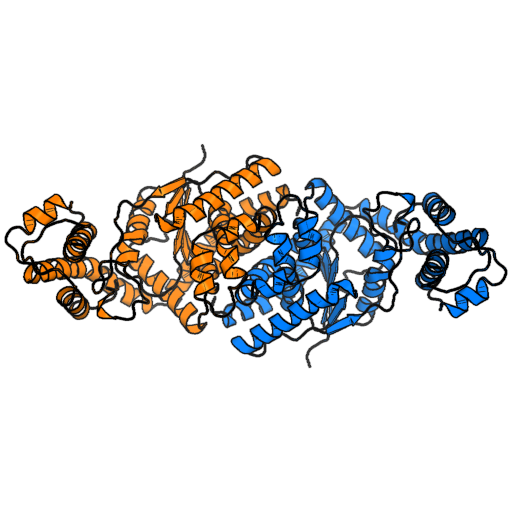 1 79 ? 1.271 22.234 -3.049 1 97.31 79 PHE A O 1
ATOM 606 N N . LEU A 1 80 ? -0.32 22.312 -4.477 1 98.62 80 LEU A N 1
ATOM 607 C CA . LEU A 1 80 ? -1.365 21.906 -3.541 1 98.62 80 LEU A CA 1
ATOM 608 C C . LEU A 1 80 ? -2.266 20.844 -4.16 1 98.62 80 LEU A C 1
ATOM 610 O O . LEU A 1 80 ? -2.918 21.094 -5.18 1 98.62 80 LEU A O 1
ATOM 614 N N . PHE A 1 81 ? -2.248 19.656 -3.598 1 98.75 81 PHE A N 1
ATOM 615 C CA . PHE A 1 81 ? -2.992 18.562 -4.23 1 98.75 81 PHE A CA 1
ATOM 616 C C . PHE A 1 81 ? -3.479 17.562 -3.189 1 98.75 81 PHE A C 1
ATOM 618 O O . PHE A 1 81 ? -3.076 17.625 -2.027 1 98.75 81 PHE A O 1
ATOM 625 N N . ARG A 1 82 ? -4.383 16.75 -3.592 1 98.31 82 ARG A N 1
ATOM 626 C CA . ARG A 1 82 ? -4.895 15.672 -2.758 1 98.31 82 ARG A CA 1
ATOM 627 C C . ARG A 1 82 ? -4.086 14.398 -2.963 1 98.31 82 ARG A C 1
ATOM 629 O O . ARG A 1 82 ? -3.846 13.984 -4.098 1 98.31 82 ARG A O 1
ATOM 636 N N . GLN A 1 83 ? -3.686 13.766 -1.958 1 98.69 83 GLN A N 1
ATOM 637 C CA . GLN A 1 83 ? -2.791 12.609 -1.942 1 98.69 83 GLN A CA 1
ATOM 638 C C . GLN A 1 83 ? -3.326 11.492 -2.83 1 98.69 83 GLN A C 1
ATOM 640 O O . GLN A 1 83 ? -2.588 10.93 -3.645 1 98.69 83 GLN A O 1
ATOM 645 N N . SER A 1 84 ? -4.621 11.18 -2.721 1 98.38 84 SER A N 1
ATOM 646 C CA . SER A 1 84 ? -5.211 10.008 -3.354 1 98.38 84 SER A CA 1
ATOM 647 C C . SER A 1 84 ? -5.336 10.195 -4.863 1 98.38 84 SER A C 1
ATOM 649 O O . SER A 1 84 ? -5.641 9.25 -5.586 1 98.38 84 SER A O 1
ATOM 651 N N . LEU A 1 85 ? -5.082 11.391 -5.379 1 98.19 85 LEU A N 1
ATOM 652 C CA . LEU A 1 85 ? -5.152 11.656 -6.812 1 98.19 85 LEU A CA 1
ATOM 653 C C . LEU A 1 85 ? -3.838 11.297 -7.496 1 98.19 85 LEU A C 1
ATOM 655 O O . LEU A 1 85 ? -3.752 11.297 -8.727 1 98.19 85 LEU A O 1
ATOM 659 N N . VAL A 1 86 ? -2.824 10.969 -6.75 1 98.56 86 VAL A N 1
ATOM 660 C CA . VAL A 1 86 ? -1.521 10.555 -7.258 1 98.56 86 VAL A CA 1
ATOM 661 C C . VAL A 1 86 ? -1.244 9.109 -6.848 1 98.56 86 VAL A C 1
ATOM 663 O O . VAL A 1 86 ? -0.731 8.852 -5.754 1 98.56 86 VAL A O 1
ATOM 666 N N . PRO A 1 87 ? -1.482 8.141 -7.73 1 98.25 87 PRO A N 1
ATOM 667 C CA . PRO A 1 87 ? -1.422 6.719 -7.379 1 98.25 87 PRO A CA 1
ATOM 668 C C . PRO A 1 87 ? -0.028 6.281 -6.934 1 98.25 87 PRO A C 1
ATOM 670 O O . PRO A 1 87 ? 0.106 5.316 -6.18 1 98.25 87 PRO A O 1
ATOM 673 N N . GLU A 1 88 ? 0.982 7.039 -7.344 1 98.75 88 GLU A N 1
ATOM 674 C CA . GLU A 1 88 ? 2.369 6.672 -7.078 1 98.75 88 GLU A CA 1
ATOM 675 C C . GLU A 1 88 ? 2.662 6.66 -5.582 1 98.75 88 GLU A C 1
ATOM 677 O O . GLU A 1 88 ? 3.584 5.98 -5.129 1 98.75 88 GLU A O 1
ATOM 682 N N . HIS A 1 89 ? 1.861 7.418 -4.77 1 98.88 89 HIS A N 1
ATOM 683 C CA . HIS A 1 89 ? 2.031 7.379 -3.324 1 98.88 89 HIS A CA 1
ATOM 684 C C . HIS A 1 89 ? 1.848 5.965 -2.787 1 98.88 89 HIS A C 1
ATOM 686 O O . HIS A 1 89 ? 2.713 5.449 -2.074 1 98.88 89 HIS A O 1
ATOM 692 N N . ALA A 1 90 ? 0.756 5.34 -3.197 1 98.81 90 ALA A N 1
ATOM 693 C CA . ALA A 1 90 ? 0.458 3.988 -2.73 1 98.81 90 ALA A CA 1
ATOM 694 C C . ALA A 1 90 ? 1.447 2.979 -3.307 1 98.81 90 ALA A C 1
ATOM 696 O O . ALA A 1 90 ? 1.877 2.055 -2.609 1 98.81 90 ALA A O 1
ATOM 697 N N . GLU A 1 91 ? 1.76 3.109 -4.586 1 98.75 91 GLU A N 1
ATOM 698 C CA . GLU A 1 91 ? 2.674 2.189 -5.254 1 98.75 91 GLU A CA 1
ATOM 699 C C . GLU A 1 91 ? 4.047 2.191 -4.59 1 98.75 91 GLU A C 1
ATOM 701 O O . GLU A 1 91 ? 4.605 1.131 -4.309 1 98.75 91 GLU A O 1
ATOM 706 N N . LEU A 1 92 ? 4.566 3.414 -4.34 1 98.88 92 LEU A N 1
ATOM 707 C CA . LEU A 1 92 ? 5.871 3.516 -3.695 1 98.88 92 LEU A CA 1
ATOM 708 C C . LEU A 1 92 ? 5.812 2.998 -2.262 1 98.88 92 LEU A C 1
ATOM 710 O O . LEU A 1 92 ? 6.777 2.406 -1.771 1 98.88 92 LEU A O 1
ATOM 714 N N . ALA A 1 93 ? 4.68 3.256 -1.596 1 98.94 93 ALA A N 1
ATOM 715 C CA . ALA A 1 93 ? 4.531 2.756 -0.232 1 98.94 93 ALA A CA 1
ATOM 716 C C . ALA A 1 93 ? 4.695 1.24 -0.182 1 98.94 93 ALA A C 1
ATOM 718 O O . ALA A 1 93 ? 5.289 0.704 0.755 1 98.94 93 ALA A O 1
ATOM 719 N N . TRP A 1 94 ? 4.164 0.534 -1.194 1 98.81 94 TRP A N 1
ATOM 720 C CA . TRP A 1 94 ? 4.316 -0.916 -1.245 1 98.81 94 TRP A CA 1
ATOM 721 C C . TRP A 1 94 ? 5.785 -1.306 -1.368 1 98.81 94 TRP A C 1
ATOM 723 O O . TRP A 1 94 ? 6.273 -2.156 -0.621 1 98.81 94 TRP A O 1
ATOM 733 N N . ILE A 1 95 ? 6.465 -0.678 -2.291 1 98.69 95 ILE A N 1
ATOM 734 C CA . ILE A 1 95 ? 7.867 -0.992 -2.539 1 98.69 95 ILE A CA 1
ATOM 735 C C . ILE A 1 95 ? 8.68 -0.746 -1.272 1 98.69 95 ILE A C 1
ATOM 737 O O . ILE A 1 95 ? 9.453 -1.607 -0.847 1 98.69 95 ILE A O 1
ATOM 741 N N . LEU A 1 96 ? 8.484 0.429 -0.629 1 98.81 96 LEU A N 1
ATOM 742 C CA . LEU A 1 96 ? 9.234 0.774 0.575 1 98.81 96 LEU A CA 1
ATOM 743 C C . LEU A 1 96 ? 8.875 -0.161 1.725 1 98.81 96 LEU A C 1
ATOM 745 O O . LEU A 1 96 ? 9.719 -0.473 2.566 1 98.81 96 LEU A O 1
ATOM 749 N N . GLY A 1 97 ? 7.555 -0.572 1.746 1 98.44 97 GLY A N 1
ATOM 750 C CA . GLY A 1 97 ? 7.129 -1.535 2.748 1 98.44 97 GLY A CA 1
ATOM 751 C C . GLY A 1 97 ? 7.883 -2.85 2.67 1 98.44 97 GLY A C 1
ATOM 752 O O . GLY A 1 97 ? 8.102 -3.508 3.689 1 98.44 97 GLY A O 1
ATOM 753 N N . CYS A 1 98 ? 8.312 -3.219 1.507 1 97.56 98 CYS A N 1
ATOM 754 C CA . CYS A 1 98 ? 9.055 -4.461 1.307 1 97.56 98 CYS A CA 1
ATOM 755 C C . CYS A 1 98 ? 10.5 -4.312 1.767 1 97.56 98 CYS A C 1
ATOM 757 O O . CYS A 1 98 ? 11.234 -5.301 1.845 1 97.56 98 CYS A O 1
ATOM 759 N N . LEU A 1 99 ? 10.922 -3.113 2.135 1 96.38 99 LEU A N 1
ATOM 760 C CA . LEU A 1 99 ? 12.273 -2.838 2.605 1 96.38 99 LEU A CA 1
ATOM 761 C C . LEU A 1 99 ? 12.273 -2.486 4.09 1 96.38 99 LEU A C 1
ATOM 763 O O . LEU A 1 99 ? 13.328 -2.246 4.676 1 96.38 99 LEU A O 1
ATOM 767 N N . THR A 1 100 ? 11.086 -2.383 4.676 1 97.19 100 THR A N 1
ATOM 768 C CA . THR A 1 100 ? 10.961 -1.936 6.059 1 97.19 100 THR A CA 1
ATOM 769 C C . THR A 1 100 ? 10.594 -3.1 6.973 1 97.19 100 THR A C 1
ATOM 771 O O . THR A 1 100 ? 9.648 -3.842 6.695 1 97.19 100 THR A O 1
ATOM 774 N N . ASN A 1 101 ? 11.289 -3.219 8.078 1 95.56 101 ASN A N 1
ATOM 775 C CA . ASN A 1 101 ? 11.031 -4.305 9.023 1 95.56 101 ASN A CA 1
ATOM 776 C C . ASN A 1 101 ? 9.859 -3.986 9.945 1 95.56 101 ASN A C 1
ATOM 778 O O . ASN A 1 101 ? 9.719 -2.855 10.414 1 95.56 101 ASN A O 1
ATOM 782 N N . VAL A 1 102 ? 9.078 -4.98 10.25 1 96.44 102 VAL A N 1
ATOM 783 C CA . VAL A 1 102 ? 7.871 -4.824 11.055 1 96.44 102 VAL A CA 1
ATOM 784 C C . VAL A 1 102 ? 8.234 -4.309 12.445 1 96.44 102 VAL A C 1
ATOM 786 O O . VAL A 1 102 ? 7.598 -3.387 12.961 1 96.44 102 VAL A O 1
ATOM 789 N N . PRO A 1 103 ? 9.367 -4.824 13.078 1 94.88 103 PRO A N 1
ATOM 790 C CA . PRO A 1 103 ? 9.68 -4.371 14.438 1 94.88 103 PRO A CA 1
ATOM 791 C C . PRO A 1 103 ? 9.945 -2.867 14.508 1 94.88 103 PRO A C 1
ATOM 793 O O . PRO A 1 103 ? 9.648 -2.232 15.523 1 94.88 103 PRO A O 1
ATOM 796 N N . ARG A 1 104 ? 10.438 -2.266 13.453 1 95.31 104 ARG A N 1
ATOM 797 C CA . ARG A 1 104 ? 10.711 -0.832 13.422 1 95.31 104 ARG A CA 1
ATOM 798 C C . ARG A 1 104 ? 9.43 -0.027 13.594 1 95.31 104 ARG A C 1
ATOM 800 O O . ARG A 1 104 ? 9.43 1.034 14.219 1 95.31 104 ARG A O 1
ATOM 807 N N . LEU A 1 105 ? 8.367 -0.525 13.016 1 97.12 105 LEU A N 1
ATOM 808 C CA . LEU A 1 105 ? 7.082 0.157 13.102 1 97.12 105 LEU A CA 1
ATOM 809 C C . LEU A 1 105 ? 6.426 -0.094 14.453 1 97.12 105 LEU A C 1
ATOM 811 O O . LEU A 1 105 ? 5.812 0.808 15.031 1 97.12 105 LEU A O 1
ATOM 815 N N . LEU A 1 106 ? 6.559 -1.301 14.945 1 94.25 106 LEU A N 1
ATOM 816 C CA . LEU A 1 106 ? 5.941 -1.689 16.203 1 94.25 106 LEU A CA 1
ATOM 817 C C . LEU A 1 106 ? 6.535 -0.9 17.375 1 94.25 106 LEU A C 1
ATOM 819 O O . LEU A 1 106 ? 5.895 -0.739 18.406 1 94.25 106 LEU A O 1
ATOM 823 N N . ARG A 1 107 ? 7.699 -0.357 17.188 1 94.06 107 ARG A N 1
ATOM 824 C CA . ARG A 1 107 ? 8.398 0.358 18.25 1 94.06 107 ARG A CA 1
ATOM 825 C C . ARG A 1 107 ? 8.047 1.842 18.234 1 94.06 107 ARG A C 1
ATOM 827 O O . ARG A 1 107 ? 8.367 2.57 19.172 1 94.06 107 ARG A O 1
ATOM 834 N N . LEU A 1 108 ? 7.383 2.303 17.219 1 95 108 LEU A N 1
ATOM 835 C CA . LEU A 1 108 ? 7.016 3.713 17.141 1 95 108 LEU A CA 1
ATOM 836 C C . LEU A 1 108 ? 5.992 4.066 18.219 1 95 108 LEU A C 1
ATOM 838 O O . LEU A 1 108 ? 5.004 3.354 18.391 1 95 108 LEU A O 1
ATOM 842 N N . PRO A 1 109 ? 6.176 5.156 18.938 1 92.44 109 PRO A N 1
ATOM 843 C CA . PRO A 1 109 ? 5.266 5.535 20.016 1 92.44 109 PRO A CA 1
ATOM 844 C C . PRO A 1 109 ? 3.834 5.762 19.547 1 92.44 109 PRO A C 1
ATOM 846 O O . PRO A 1 109 ? 2.881 5.434 20.25 1 92.44 109 PRO A O 1
ATOM 849 N N . GLN A 1 110 ? 3.658 6.266 18.391 1 89.31 110 GLN A N 1
ATOM 850 C CA . GLN A 1 110 ? 2.326 6.551 17.875 1 89.31 110 GLN A CA 1
ATOM 851 C C . GLN A 1 110 ? 1.505 5.27 17.734 1 89.31 110 GLN A C 1
ATOM 853 O O . GLN A 1 110 ? 0.299 5.27 17.984 1 89.31 110 GLN A O 1
ATOM 858 N N . TRP A 1 111 ? 2.176 4.227 17.297 1 92.56 111 TRP A N 1
ATOM 859 C CA . TRP A 1 111 ? 1.494 2.941 17.188 1 92.56 111 TRP A CA 1
ATOM 860 C C . TRP A 1 111 ? 1.037 2.449 18.562 1 92.56 111 TRP A C 1
ATOM 862 O O . TRP A 1 111 ? -0.114 2.037 18.719 1 92.56 111 TRP A O 1
ATOM 872 N N . LYS A 1 112 ? 1.903 2.549 19.516 1 88.88 112 LYS A N 1
ATOM 873 C CA . LYS A 1 112 ? 1.604 2.08 20.859 1 88.88 112 LYS A CA 1
ATOM 874 C C . LYS A 1 112 ? 0.44 2.859 21.469 1 88.88 112 LYS A C 1
ATOM 876 O O . LYS A 1 112 ? -0.454 2.273 22.078 1 88.88 112 LYS A O 1
ATOM 881 N N . MET A 1 113 ? 0.429 4.082 21.266 1 85.31 113 MET A N 1
ATOM 882 C CA . MET A 1 113 ? -0.597 4.949 21.828 1 85.31 113 MET A CA 1
ATOM 883 C C . MET A 1 113 ? -1.938 4.734 21.141 1 85.31 113 MET A C 1
ATOM 885 O O . MET A 1 113 ? -2.965 4.574 21.797 1 85.31 113 MET A O 1
ATOM 889 N N . LYS A 1 114 ? -1.924 4.621 19.844 1 84.88 114 LYS A N 1
ATOM 890 C CA . LYS A 1 114 ? -3.166 4.594 19.078 1 84.88 114 LYS A CA 1
ATOM 891 C C . LYS A 1 114 ? -3.795 3.203 19.094 1 84.88 114 LYS A C 1
ATOM 893 O O . LYS A 1 114 ? -5.02 3.068 19.047 1 84.88 114 LYS A O 1
ATOM 898 N N . ARG A 1 115 ? -2.953 2.252 19.094 1 82.75 115 ARG A N 1
ATOM 899 C CA . ARG A 1 115 ? -3.484 0.892 19.109 1 82.75 115 ARG A CA 1
ATOM 900 C C . ARG A 1 115 ? -4.305 0.637 20.375 1 82.75 115 ARG A C 1
ATOM 902 O O . ARG A 1 115 ? -5.324 -0.054 20.328 1 82.75 115 ARG A O 1
ATOM 909 N N . THR A 1 116 ? -3.889 1.24 21.422 1 79 116 THR A N 1
ATOM 910 C CA . THR A 1 116 ? -4.57 1.086 22.703 1 79 116 THR A CA 1
ATOM 911 C C . THR A 1 116 ? -5.945 1.749 22.672 1 79 116 THR A C 1
ATOM 913 O O . THR A 1 116 ? -6.887 1.278 23.312 1 79 116 THR A O 1
ATOM 916 N N . SER A 1 117 ? -6.031 2.684 21.891 1 73.88 117 SER A N 1
ATOM 917 C CA . SER A 1 117 ? -7.281 3.432 21.812 1 73.88 117 SER A CA 1
ATOM 918 C C . SER A 1 117 ? -8.281 2.758 20.875 1 73.88 117 SER A C 1
ATOM 920 O O . SER A 1 117 ? -9.477 3.043 20.922 1 73.88 117 SER A O 1
ATOM 922 N N . GLN A 1 118 ? -7.789 1.819 20.172 1 77.25 118 GLN A N 1
ATOM 923 C CA . GLN A 1 118 ? -8.656 1.162 19.188 1 77.25 118 GLN A CA 1
ATOM 924 C C . GLN A 1 118 ? -9.094 -0.213 19.688 1 77.25 118 GLN A C 1
ATOM 926 O O . GLN A 1 118 ? -8.312 -0.934 20.312 1 77.25 118 GLN A O 1
ATOM 931 N N . ASN A 1 119 ? -10.266 -0.554 19.656 1 64.44 119 ASN A N 1
ATOM 932 C CA . ASN A 1 119 ? -10.875 -1.753 20.219 1 64.44 119 ASN A CA 1
ATOM 933 C C . ASN A 1 119 ? -10.281 -3.021 19.625 1 64.44 119 ASN A C 1
ATOM 935 O O . ASN A 1 119 ? -10.227 -4.062 20.281 1 64.44 119 ASN A O 1
ATOM 939 N N . ASN A 1 120 ? -9.648 -2.977 18.5 1 76.88 120 ASN A N 1
ATOM 940 C CA . ASN A 1 120 ? -9.273 -4.223 17.844 1 76.88 120 ASN A CA 1
ATOM 941 C C . ASN A 1 120 ? -7.789 -4.246 17.484 1 76.88 120 ASN A C 1
ATOM 943 O O . ASN A 1 120 ? -7.41 -4.703 16.406 1 76.88 120 ASN A O 1
ATOM 947 N N . GLU A 1 121 ? -7.035 -3.779 18.406 1 81.31 121 GLU A N 1
ATOM 948 C CA . GLU A 1 121 ? -5.574 -3.846 18.422 1 81.31 121 GLU A CA 1
ATOM 949 C C . GLU A 1 121 ? -4.977 -3.15 17.203 1 81.31 121 GLU A C 1
ATOM 951 O O . GLU A 1 121 ? -3.869 -3.48 16.781 1 81.31 121 GLU A O 1
ATOM 956 N N . GLY A 1 122 ? -5.734 -2.443 16.484 1 92.44 122 GLY A N 1
ATOM 957 C CA . GLY A 1 122 ? -5.184 -1.575 15.453 1 92.44 122 GLY A CA 1
ATOM 958 C C . GLY A 1 122 ? -5.254 -2.178 14.062 1 92.44 122 GLY A C 1
ATOM 959 O O . GLY A 1 122 ? -5.168 -3.396 13.906 1 92.44 122 GLY A O 1
ATOM 960 N N . THR A 1 123 ? -5.355 -1.397 13.086 1 95.94 123 THR A N 1
ATOM 961 C CA . THR A 1 123 ? -5.461 -1.82 11.695 1 95.94 123 THR A CA 1
ATOM 962 C C . THR A 1 123 ? -4.09 -1.819 11.023 1 95.94 123 THR A C 1
ATOM 964 O O . THR A 1 123 ? -3.137 -1.235 11.547 1 95.94 123 THR A O 1
ATOM 967 N N . VAL A 1 124 ? -4.008 -2.49 9.891 1 97.38 124 VAL A N 1
ATOM 968 C CA . VAL A 1 124 ? -2.801 -2.541 9.07 1 97.38 124 VAL A CA 1
ATOM 969 C C . VAL A 1 124 ? -2.428 -1.134 8.609 1 97.38 124 VAL A C 1
ATOM 971 O O . VAL A 1 124 ? -1.255 -0.756 8.633 1 97.38 124 VAL A O 1
ATOM 974 N N . GLY A 1 125 ? -3.445 -0.322 8.227 1 97.5 125 GLY A N 1
ATOM 975 C CA . GLY A 1 125 ? -3.195 1.056 7.832 1 97.5 125 GLY A CA 1
ATOM 976 C C . GLY A 1 125 ? -2.572 1.888 8.938 1 97.5 125 GLY A C 1
ATOM 977 O O . GLY A 1 125 ? -1.627 2.641 8.695 1 97.5 125 GLY A O 1
ATOM 978 N N . LEU A 1 126 ? -3.066 1.731 10.148 1 96.5 126 LEU A N 1
ATOM 979 C CA . LEU A 1 126 ? -2.545 2.469 11.297 1 96.5 126 LEU A CA 1
ATOM 980 C C . LEU A 1 126 ? -1.099 2.078 11.586 1 96.5 126 LEU A C 1
ATOM 982 O O . LEU A 1 126 ? -0.276 2.932 11.922 1 96.5 126 LEU A O 1
ATOM 986 N N . LEU A 1 127 ? -0.79 0.861 11.453 1 97.12 127 LEU A N 1
ATOM 987 C CA . LEU A 1 127 ? 0.568 0.389 11.695 1 97.12 127 LEU A CA 1
ATOM 988 C C . LEU A 1 127 ? 1.522 0.889 10.617 1 97.12 127 LEU A C 1
ATOM 990 O O . LEU A 1 127 ? 2.662 1.258 10.914 1 97.12 127 LEU A O 1
ATOM 994 N N . THR A 1 128 ? 1.063 0.925 9.336 1 98.5 128 THR A N 1
ATOM 995 C CA . THR A 1 128 ? 2.014 1.048 8.234 1 98.5 128 THR A CA 1
ATOM 996 C C . THR A 1 128 ? 2.002 2.463 7.664 1 98.5 128 THR A C 1
ATOM 998 O O . THR A 1 128 ? 2.793 2.787 6.773 1 98.5 128 THR A O 1
ATOM 1001 N N . TYR A 1 129 ? 1.141 3.377 8.18 1 98.06 129 TYR A N 1
ATOM 1002 C CA . TYR A 1 129 ? 1.037 4.715 7.605 1 98.06 129 TYR A CA 1
ATOM 1003 C C . TYR A 1 129 ? 2.371 5.445 7.684 1 98.06 129 TYR A C 1
ATOM 1005 O O . TYR A 1 129 ? 2.654 6.324 6.863 1 98.06 129 TYR A O 1
ATOM 1013 N N . PRO A 1 130 ? 3.318 5.16 8.625 1 98.38 130 PRO A N 1
ATOM 1014 C CA . PRO A 1 130 ? 4.633 5.805 8.578 1 98.38 130 PRO A CA 1
ATOM 1015 C C . PRO A 1 130 ? 5.406 5.473 7.309 1 98.38 130 PRO A C 1
ATOM 1017 O O . PRO A 1 130 ? 6.199 6.289 6.828 1 98.38 130 PRO A O 1
ATOM 1020 N N . VAL A 1 131 ? 5.203 4.246 6.777 1 98.81 131 VAL A N 1
ATOM 1021 C CA . VAL A 1 131 ? 5.824 3.871 5.508 1 98.81 131 VAL A CA 1
ATOM 1022 C C . VAL A 1 131 ? 5.199 4.672 4.371 1 98.81 131 VAL A C 1
ATOM 1024 O O . VAL A 1 131 ? 5.898 5.125 3.461 1 98.81 131 VAL A O 1
ATOM 1027 N N . LEU A 1 132 ? 3.812 4.793 4.395 1 98.88 132 LEU A N 1
ATOM 1028 C CA . LEU A 1 132 ? 3.145 5.652 3.424 1 98.88 132 LEU A CA 1
ATOM 1029 C C . LEU A 1 132 ? 3.67 7.082 3.512 1 98.88 132 LEU A C 1
ATOM 1031 O O . LEU A 1 132 ? 3.881 7.734 2.488 1 98.88 132 LEU A O 1
ATOM 1035 N N . GLN A 1 133 ? 3.9 7.578 4.734 1 98.69 133 GLN A N 1
ATOM 1036 C CA . GLN A 1 133 ? 4.465 8.906 4.938 1 98.69 133 GLN A CA 1
ATOM 1037 C C . GLN A 1 133 ? 5.844 9.023 4.297 1 98.69 133 GLN A C 1
ATOM 1039 O O . GLN A 1 133 ? 6.156 10.031 3.662 1 98.69 133 GLN A O 1
ATOM 1044 N N . ALA A 1 134 ? 6.664 7.996 4.504 1 98.81 134 ALA A N 1
ATOM 1045 C CA . ALA A 1 134 ? 7.973 7.973 3.857 1 98.81 134 ALA A CA 1
ATOM 1046 C C . ALA A 1 134 ? 7.836 8.039 2.338 1 98.81 134 ALA A C 1
ATOM 1048 O O . ALA A 1 134 ? 8.578 8.766 1.672 1 98.81 134 ALA A O 1
ATOM 1049 N N . ALA A 1 135 ? 6.91 7.297 1.781 1 98.94 135 ALA A N 1
ATOM 1050 C CA . ALA A 1 135 ? 6.656 7.305 0.343 1 98.94 135 ALA A CA 1
ATOM 1051 C C . ALA A 1 135 ? 6.25 8.695 -0.131 1 98.94 135 ALA A C 1
ATOM 1053 O O . ALA A 1 135 ? 6.688 9.156 -1.189 1 98.94 135 ALA A O 1
ATOM 1054 N N . ASP A 1 136 ? 5.387 9.367 0.647 1 98.81 136 ASP A N 1
ATOM 1055 C CA . ASP A 1 136 ? 4.941 10.719 0.312 1 98.81 136 ASP A CA 1
ATOM 1056 C C . ASP A 1 136 ? 6.125 11.672 0.161 1 98.81 136 ASP A C 1
ATOM 1058 O O . ASP A 1 136 ? 6.156 12.492 -0.757 1 98.81 136 ASP A O 1
ATOM 1062 N N . ILE A 1 137 ? 7.055 11.539 1.074 1 98.69 137 ILE A N 1
ATOM 1063 C CA . ILE A 1 137 ? 8.211 12.43 1.128 1 98.69 137 ILE A CA 1
ATOM 1064 C C . ILE A 1 137 ? 9.18 12.086 -0.003 1 98.69 137 ILE A C 1
ATOM 1066 O O . ILE A 1 137 ? 9.594 12.961 -0.76 1 98.69 137 ILE A O 1
ATOM 1070 N N . LEU A 1 138 ? 9.469 10.828 -0.196 1 98.81 138 LEU A N 1
ATOM 1071 C CA . LEU A 1 138 ? 10.555 10.383 -1.062 1 98.81 138 LEU A CA 1
ATOM 1072 C C . LEU A 1 138 ? 10.125 10.398 -2.525 1 98.81 138 LEU A C 1
ATOM 1074 O O . LEU A 1 138 ? 10.961 10.562 -3.42 1 98.81 138 LEU A O 1
ATOM 1078 N N . LEU A 1 139 ? 8.805 10.242 -2.797 1 98.81 139 LEU A N 1
ATOM 1079 C CA . LEU A 1 139 ? 8.258 10.18 -4.148 1 98.81 139 LEU A CA 1
ATOM 1080 C C . LEU A 1 139 ? 8.656 11.406 -4.961 1 98.81 139 LEU A C 1
ATOM 1082 O O . LEU A 1 139 ? 8.789 11.328 -6.184 1 98.81 139 LEU A O 1
ATOM 1086 N N . TYR A 1 140 ? 8.906 12.539 -4.297 1 98.56 140 TYR A N 1
ATOM 1087 C CA . TYR A 1 140 ? 9.219 13.781 -4.98 1 98.56 140 TYR A CA 1
ATOM 1088 C C . TYR A 1 140 ? 10.672 14.172 -4.77 1 98.56 140 TYR A C 1
ATOM 1090 O O . TYR A 1 140 ? 11.07 15.312 -5.047 1 98.56 140 TYR A O 1
ATOM 1098 N N . LYS A 1 141 ? 11.453 13.234 -4.168 1 98.19 141 LYS A N 1
ATOM 1099 C CA . LYS A 1 141 ? 12.852 13.484 -3.82 1 98.19 141 LYS A CA 1
ATOM 1100 C C . LYS A 1 141 ? 12.984 14.742 -2.963 1 98.19 141 LYS A C 1
ATOM 1102 O O . LYS A 1 141 ? 13.812 15.609 -3.246 1 98.19 141 LYS A O 1
ATOM 1107 N N . SER A 1 142 ? 12.102 14.828 -2.023 1 97.81 142 SER A N 1
ATOM 1108 C CA . SER A 1 142 ? 12.102 15.969 -1.116 1 97.81 142 SER A CA 1
ATOM 1109 C C . SER A 1 142 ? 13.367 15.992 -0.26 1 97.81 142 SER A C 1
ATOM 1111 O O . SER A 1 142 ? 13.828 14.945 0.2 1 97.81 142 SER A O 1
ATOM 1113 N N . THR A 1 143 ? 13.914 17.188 -0.073 1 97.62 143 THR A N 1
ATOM 1114 C CA . THR A 1 143 ? 15.148 17.328 0.69 1 97.62 143 THR A CA 1
ATOM 1115 C C . THR A 1 143 ? 14.859 17.844 2.1 1 97.62 143 THR A C 1
ATOM 1117 O O . THR A 1 143 ? 15.664 17.641 3.014 1 97.62 143 THR A O 1
ATOM 1120 N N . HIS A 1 144 ? 13.703 18.531 2.27 1 97 144 HIS A N 1
ATOM 1121 C CA . HIS A 1 144 ? 13.328 19.094 3.557 1 97 144 HIS A CA 1
ATOM 1122 C C . HIS A 1 144 ? 11.859 18.828 3.879 1 97 144 HIS A C 1
ATOM 1124 O O . HIS A 1 144 ? 11.016 18.812 2.982 1 97 144 HIS A O 1
ATOM 1130 N N . VAL A 1 145 ? 11.602 18.609 5.109 1 96.94 145 VAL A N 1
ATOM 1131 C CA . VAL A 1 145 ? 10.25 18.328 5.586 1 96.94 145 VAL A CA 1
ATOM 1132 C C . VAL A 1 145 ? 9.969 19.141 6.852 1 96.94 145 VAL A C 1
ATOM 1134 O O . VAL A 1 145 ? 10.602 18.906 7.891 1 96.94 145 VAL A O 1
ATOM 1137 N N . PRO A 1 146 ? 9.062 20.094 6.789 1 94.25 146 PRO A N 1
ATOM 1138 C CA . PRO A 1 146 ? 8.633 20.734 8.031 1 94.25 146 PRO A CA 1
ATOM 1139 C C . PRO A 1 146 ? 7.898 19.781 8.969 1 94.25 146 PRO A C 1
ATOM 1141 O O . PRO A 1 146 ? 6.91 19.172 8.57 1 94.25 146 PRO A O 1
ATOM 1144 N N . VAL A 1 147 ? 8.406 19.625 10.133 1 88.94 147 VAL A N 1
ATOM 1145 C CA . VAL A 1 147 ? 7.758 18.672 11.031 1 88.94 147 VAL A CA 1
ATOM 1146 C C . VAL A 1 147 ? 7.75 19.219 12.453 1 88.94 147 VAL A C 1
ATOM 1148 O O . VAL A 1 147 ? 8.641 19.984 12.836 1 88.94 147 VAL A O 1
ATOM 1151 N N . GLY A 1 148 ? 6.625 18.875 13.156 1 83.75 148 GLY A N 1
ATOM 1152 C CA . GLY A 1 148 ? 6.641 19.078 14.594 1 83.75 148 GLY A CA 1
ATOM 1153 C C . GLY A 1 148 ? 7.496 18.062 15.336 1 83.75 148 GLY A C 1
ATOM 1154 O O . GLY A 1 148 ? 7.906 17.047 14.758 1 83.75 148 GLY A O 1
ATOM 1155 N N . GLU A 1 149 ? 7.742 18.281 16.547 1 81.94 149 GLU A N 1
ATOM 1156 C CA . GLU A 1 149 ? 8.562 17.406 17.391 1 81.94 149 GLU A CA 1
ATOM 1157 C C . GLU A 1 149 ? 7.988 15.992 17.438 1 81.94 149 GLU A C 1
ATOM 1159 O O . GLU A 1 149 ? 8.742 15.016 17.531 1 81.94 149 GLU A O 1
ATOM 1164 N N . ASP A 1 150 ? 6.734 15.914 17.344 1 80.12 150 ASP A N 1
ATOM 1165 C CA . ASP A 1 150 ? 6.055 14.633 17.484 1 80.12 150 ASP A CA 1
ATOM 1166 C C . ASP A 1 150 ? 6.238 13.781 16.234 1 80.12 150 ASP A C 1
ATOM 1168 O O . ASP A 1 150 ? 5.98 12.57 16.25 1 80.12 150 ASP A O 1
ATOM 1172 N N . GLN A 1 151 ? 6.656 14.352 15.164 1 88.06 151 GLN A N 1
ATOM 1173 C CA . GLN A 1 151 ? 6.762 13.641 13.891 1 88.06 151 GLN A CA 1
ATOM 1174 C C . GLN A 1 151 ? 8.219 13.32 13.562 1 88.06 151 GLN A C 1
ATOM 1176 O O . GLN A 1 151 ? 8.5 12.711 12.523 1 88.06 151 GLN A O 1
ATOM 1181 N N . VAL A 1 152 ? 9.117 13.664 14.445 1 92 152 VAL A N 1
ATOM 1182 C CA . VAL A 1 152 ? 10.547 13.508 14.195 1 92 152 VAL A CA 1
ATOM 1183 C C . VAL A 1 152 ? 10.875 12.031 13.984 1 92 152 VAL A C 1
ATOM 1185 O O . VAL A 1 152 ? 11.672 11.688 13.109 1 92 152 VAL A O 1
ATOM 1188 N N . LEU A 1 153 ? 10.266 11.172 14.789 1 95.12 153 LEU A N 1
ATOM 1189 C CA . LEU A 1 153 ? 10.555 9.742 14.688 1 95.12 153 LEU A CA 1
ATOM 1190 C C . LEU A 1 153 ? 10.086 9.18 13.352 1 95.12 153 LEU A C 1
ATOM 1192 O O . LEU A 1 153 ? 10.719 8.289 12.789 1 95.12 153 LEU A O 1
ATOM 1196 N N . HIS A 1 154 ? 8.992 9.664 12.836 1 96.62 154 HIS A N 1
ATOM 1197 C CA . HIS A 1 154 ? 8.523 9.242 11.516 1 96.62 154 HIS A CA 1
ATOM 1198 C C . HIS A 1 154 ? 9.453 9.727 10.414 1 96.62 154 HIS A C 1
ATOM 1200 O O . HIS A 1 154 ? 9.688 9.008 9.438 1 96.62 154 HIS A O 1
ATOM 1206 N N . LEU A 1 155 ? 9.969 10.914 10.586 1 97.31 155 LEU A N 1
ATOM 1207 C CA . LEU A 1 155 ? 10.938 11.406 9.609 1 97.31 155 LEU A CA 1
ATOM 1208 C C . LEU A 1 155 ? 12.219 10.5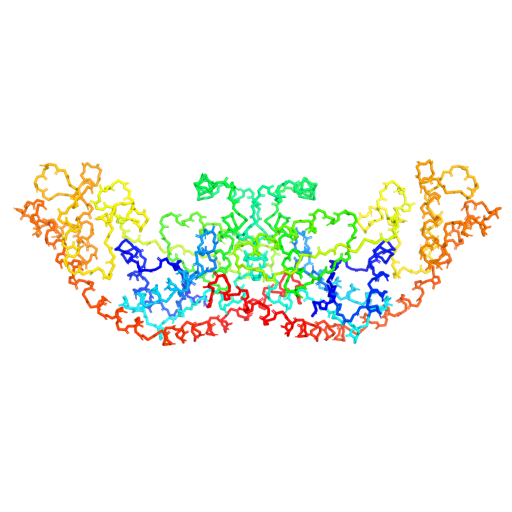78 9.648 1 97.31 155 LEU A C 1
ATOM 1210 O O . LEU A 1 155 ? 12.82 10.32 8.602 1 97.31 155 LEU A O 1
ATOM 1214 N N . GLU A 1 156 ? 12.609 10.227 10.844 1 97.81 156 GLU A N 1
ATOM 1215 C CA . GLU A 1 156 ? 13.773 9.359 10.977 1 97.81 156 GLU A CA 1
ATOM 1216 C C . GLU A 1 156 ? 13.57 8.039 10.242 1 97.81 156 GLU A C 1
ATOM 1218 O O . GLU A 1 156 ? 14.492 7.52 9.609 1 97.81 156 GLU A O 1
ATOM 1223 N N . LEU A 1 157 ? 12.398 7.535 10.391 1 98.19 157 LEU A N 1
ATOM 1224 C CA . LEU A 1 157 ? 12.078 6.324 9.641 1 98.19 157 LEU A CA 1
ATOM 1225 C C . LEU A 1 157 ? 12.211 6.555 8.141 1 98.19 157 LEU A C 1
ATOM 1227 O O . LEU A 1 157 ? 12.766 5.719 7.426 1 98.19 157 LEU A O 1
ATOM 1231 N N . ALA A 1 158 ? 11.68 7.664 7.641 1 98.5 158 ALA A N 1
ATOM 1232 C CA . ALA A 1 158 ? 11.797 7.996 6.223 1 98.5 158 ALA A CA 1
ATOM 1233 C C . ALA A 1 158 ? 13.258 8.102 5.805 1 98.5 158 ALA A C 1
ATOM 1235 O O . ALA A 1 158 ? 13.633 7.656 4.715 1 98.5 158 ALA A O 1
ATOM 1236 N N . GLN A 1 159 ? 14.078 8.68 6.66 1 98.69 159 GLN A N 1
ATOM 1237 C CA . GLN A 1 159 ? 15.508 8.781 6.41 1 98.69 159 GLN A CA 1
ATOM 1238 C C . GLN A 1 159 ? 16.156 7.406 6.316 1 98.69 159 GLN A C 1
ATOM 1240 O O . GLN A 1 159 ? 16.938 7.141 5.398 1 98.69 159 GLN A O 1
ATOM 1245 N N . ASP A 1 160 ? 15.812 6.59 7.258 1 98.38 160 ASP A N 1
ATOM 1246 C CA . ASP A 1 160 ? 16.359 5.234 7.285 1 98.38 160 ASP A CA 1
ATOM 1247 C C . ASP A 1 160 ? 15.953 4.457 6.035 1 98.38 160 ASP A C 1
ATOM 1249 O O . ASP A 1 160 ? 16.766 3.736 5.453 1 98.38 160 ASP A O 1
ATOM 1253 N N . ILE A 1 161 ? 14.758 4.586 5.645 1 98.62 161 ILE A N 1
ATOM 1254 C CA . ILE A 1 161 ? 14.25 3.895 4.465 1 98.62 161 ILE A CA 1
ATOM 1255 C C . ILE A 1 161 ? 14.984 4.391 3.223 1 98.62 161 ILE A C 1
ATOM 1257 O O . ILE A 1 161 ? 15.367 3.598 2.361 1 98.62 161 ILE A O 1
ATOM 1261 N N . ALA A 1 162 ? 15.141 5.699 3.117 1 98.75 162 ALA A N 1
ATOM 1262 C CA . ALA A 1 162 ? 15.891 6.27 2 1 98.75 162 ALA A CA 1
ATOM 1263 C C . ALA A 1 162 ? 17.297 5.691 1.934 1 98.75 162 ALA A C 1
ATOM 1265 O O . ALA A 1 162 ? 17.766 5.305 0.86 1 98.75 162 ALA A O 1
ATOM 1266 N N . GLN A 1 163 ? 17.938 5.621 3.049 1 98.62 163 GLN A N 1
ATOM 1267 C CA . GLN A 1 163 ? 19.312 5.109 3.113 1 98.62 163 GLN A CA 1
ATOM 1268 C C . GLN A 1 163 ? 19.359 3.631 2.734 1 98.62 163 GLN A C 1
ATOM 1270 O O . GLN A 1 163 ? 20.25 3.205 1.998 1 98.62 163 GLN A O 1
ATOM 1275 N N . HIS A 1 164 ? 18.422 2.885 3.291 1 97.62 164 HIS A N 1
ATOM 1276 C CA . HIS A 1 164 ? 18.359 1.463 2.975 1 97.62 164 HIS A CA 1
ATOM 1277 C C . HIS A 1 164 ? 18.125 1.241 1.482 1 97.62 164 HIS A C 1
ATOM 1279 O O . HIS A 1 164 ? 18.766 0.384 0.873 1 97.62 164 HIS A O 1
ATOM 1285 N N . PHE A 1 165 ? 17.234 1.99 0.87 1 98.5 165 PHE A N 1
ATOM 1286 C CA . PHE A 1 165 ? 16.984 1.912 -0.563 1 98.5 165 PHE A CA 1
ATOM 1287 C C . PHE A 1 165 ? 18.234 2.219 -1.36 1 98.5 165 PHE A C 1
ATOM 1289 O O . PHE A 1 165 ? 18.578 1.494 -2.297 1 98.5 165 PHE A O 1
ATOM 1296 N N . ASN A 1 166 ? 18.875 3.332 -0.949 1 98.56 166 ASN A N 1
ATOM 1297 C CA . ASN A 1 166 ? 20.094 3.756 -1.628 1 98.56 166 ASN A CA 1
ATOM 1298 C C . ASN A 1 166 ? 21.188 2.693 -1.538 1 98.56 166 ASN A C 1
ATOM 1300 O O . ASN A 1 166 ? 21.922 2.482 -2.494 1 98.56 166 ASN A O 1
ATOM 1304 N N . LYS A 1 167 ? 21.281 2.104 -0.398 1 97.5 167 LYS A N 1
ATOM 1305 C CA . LYS A 1 167 ? 22.281 1.055 -0.208 1 97.5 167 LYS A CA 1
ATOM 1306 C C . LYS A 1 167 ? 22 -0.137 -1.12 1 97.5 167 LYS A C 1
ATOM 1308 O O . LYS A 1 167 ? 22.922 -0.717 -1.688 1 97.5 167 LYS A O 1
ATOM 1313 N N . LYS A 1 168 ? 20.781 -0.461 -1.287 1 96.38 168 LYS A N 1
ATOM 1314 C CA . LYS A 1 168 ? 20.391 -1.665 -2.016 1 96.38 168 LYS A CA 1
ATOM 1315 C C . LYS A 1 168 ? 20.391 -1.42 -3.521 1 96.38 168 LYS A C 1
ATOM 1317 O O . LYS A 1 168 ? 20.781 -2.289 -4.301 1 96.38 168 LYS A O 1
ATOM 1322 N N . TYR A 1 169 ? 19.938 -0.259 -3.971 1 97.38 169 TYR A N 1
ATOM 1323 C CA . TYR A 1 169 ? 19.656 -0.058 -5.387 1 97.38 169 TYR A CA 1
ATOM 1324 C C . TYR A 1 169 ? 20.531 1.044 -5.973 1 97.38 169 TYR A C 1
ATOM 1326 O O . TYR A 1 169 ? 20.406 1.377 -7.152 1 97.38 169 TYR A O 1
ATOM 1334 N N . GLY A 1 170 ? 21.359 1.647 -5.148 1 96.88 170 GLY A N 1
ATOM 1335 C CA . GLY A 1 170 ? 22.172 2.775 -5.562 1 96.88 170 GLY A CA 1
ATOM 1336 C C . GLY A 1 170 ? 21.672 4.105 -5.039 1 96.88 170 GLY A C 1
ATOM 1337 O O . GLY A 1 170 ? 20.5 4.223 -4.66 1 96.88 170 GLY A O 1
ATOM 1338 N N . GLU A 1 171 ? 22.531 5.133 -5.059 1 97.44 171 GLU A N 1
ATOM 1339 C CA . GLU A 1 171 ? 22.156 6.453 -4.566 1 97.44 171 GLU A CA 1
ATOM 1340 C C . GLU A 1 171 ? 21.062 7.078 -5.434 1 97.44 171 GLU A C 1
ATOM 1342 O O . GLU A 1 171 ? 21.328 7.469 -6.574 1 97.44 171 GLU A O 1
ATOM 1347 N N . PHE A 1 172 ? 19.906 7.121 -4.875 1 98.5 172 PHE A N 1
ATOM 1348 C CA . PHE A 1 172 ? 18.75 7.59 -5.645 1 98.5 172 PHE A CA 1
ATOM 1349 C C . PHE A 1 172 ? 17.984 8.656 -4.871 1 98.5 172 PHE A C 1
ATOM 1351 O O . PHE A 1 172 ? 17.75 9.75 -5.391 1 98.5 172 PHE A O 1
ATOM 1358 N N . PHE A 1 173 ? 17.641 8.352 -3.613 1 98.62 173 PHE A N 1
ATOM 1359 C CA . PHE A 1 173 ? 16.859 9.281 -2.812 1 98.62 173 PHE A CA 1
ATOM 1360 C C . PHE A 1 173 ? 17.766 10.219 -2.025 1 98.62 173 PHE A C 1
ATOM 1362 O O . PHE A 1 173 ? 18.75 9.789 -1.436 1 98.62 173 PHE A O 1
ATOM 1369 N N . PRO A 1 174 ? 17.453 11.508 -1.976 1 98.31 174 PRO A N 1
ATOM 1370 C CA . PRO A 1 174 ? 18.031 12.32 -0.904 1 98.31 174 PRO A CA 1
ATOM 1371 C C . PRO A 1 174 ? 17.562 11.891 0.484 1 98.31 174 PRO A C 1
ATOM 1373 O O . PRO A 1 174 ? 16.5 11.281 0.619 1 98.31 174 PRO A O 1
ATOM 1376 N N . VAL A 1 175 ? 18.359 12.125 1.459 1 98.38 175 VAL A N 1
ATOM 1377 C CA . VAL A 1 175 ? 17.938 11.93 2.844 1 98.38 175 VAL A CA 1
ATOM 1378 C C . VAL A 1 175 ? 17.312 13.211 3.383 1 98.38 175 VAL A C 1
ATOM 1380 O O . VAL A 1 175 ? 18.016 14.211 3.592 1 98.38 175 VAL A O 1
ATOM 1383 N N . PRO A 1 176 ? 16 13.227 3.561 1 98.06 176 PRO A N 1
ATOM 1384 C CA . PRO A 1 176 ? 15.32 14.477 3.904 1 98.06 176 PRO A CA 1
ATOM 1385 C C . PRO A 1 176 ? 15.703 15 5.289 1 98.06 176 PRO A C 1
ATOM 1387 O O . PRO A 1 176 ? 15.898 14.211 6.215 1 98.06 176 PRO A O 1
ATOM 1390 N N . LYS A 1 177 ? 15.719 16.281 5.414 1 97 177 LYS A N 1
ATOM 1391 C CA . LYS A 1 177 ? 16.031 16.938 6.684 1 97 177 LYS A CA 1
ATOM 1392 C C . LYS A 1 177 ? 14.781 17.594 7.277 1 97 177 LYS A C 1
ATOM 1394 O O . LYS A 1 177 ? 13.898 18.047 6.539 1 97 177 LYS A O 1
ATOM 1399 N N . ALA A 1 178 ? 14.797 17.672 8.562 1 95.19 178 ALA A N 1
ATOM 1400 C CA . ALA A 1 178 ? 13.672 18.297 9.25 1 95.19 178 ALA A CA 1
ATOM 1401 C C . ALA A 1 178 ? 13.812 19.812 9.25 1 95.19 178 ALA A C 1
ATOM 1403 O O . ALA A 1 178 ? 14.914 20.344 9.406 1 95.19 178 ALA A O 1
ATOM 1404 N N . ILE A 1 179 ? 12.789 20.5 8.914 1 92.31 179 ILE A N 1
ATOM 1405 C CA . ILE A 1 179 ? 12.633 21.906 9.266 1 92.31 179 ILE A CA 1
ATOM 1406 C C . ILE A 1 179 ? 11.773 22.047 10.516 1 92.31 179 ILE A C 1
ATOM 1408 O O . ILE A 1 179 ? 10.555 21.891 10.461 1 92.31 179 ILE A O 1
ATOM 1412 N N . LEU A 1 180 ? 12.367 22.25 11.617 1 85.62 180 LEU A N 1
ATOM 1413 C CA . LEU A 1 180 ? 11.633 22.297 12.875 1 85.62 180 LEU A CA 1
ATOM 1414 C C . LEU A 1 180 ? 10.93 23.641 13.055 1 85.62 180 LEU A C 1
ATOM 1416 O O . LEU A 1 180 ? 11.484 24.688 12.719 1 85.62 180 LEU A O 1
ATOM 1420 N N . SER A 1 181 ? 9.711 23.562 13.375 1 76 181 SER A N 1
ATOM 1421 C CA . SER A 1 181 ? 8.945 24.766 13.656 1 76 181 SER A CA 1
ATOM 1422 C C . SER A 1 181 ? 9.422 25.438 14.938 1 76 181 SER A C 1
ATOM 1424 O O . SER A 1 181 ? 9.789 24.75 15.898 1 76 181 SER A O 1
ATOM 1426 N N . THR A 1 182 ? 9.523 26.734 14.922 1 70.38 182 THR A N 1
ATOM 1427 C CA . THR A 1 182 ? 9.953 27.5 16.094 1 70.38 182 THR A CA 1
ATOM 1428 C C . THR A 1 182 ? 8.781 27.766 17.031 1 70.38 182 THR A C 1
ATOM 1430 O O . THR A 1 182 ? 8.977 28.109 18.203 1 70.38 182 THR A O 1
ATOM 1433 N N . THR A 1 183 ? 7.633 27.5 16.531 1 69.75 183 THR A N 1
ATOM 1434 C CA . THR A 1 183 ? 6.473 27.844 17.344 1 69.75 183 THR A CA 1
ATOM 1435 C C . THR A 1 183 ? 6.207 26.734 18.375 1 69.75 183 THR A C 1
ATOM 1437 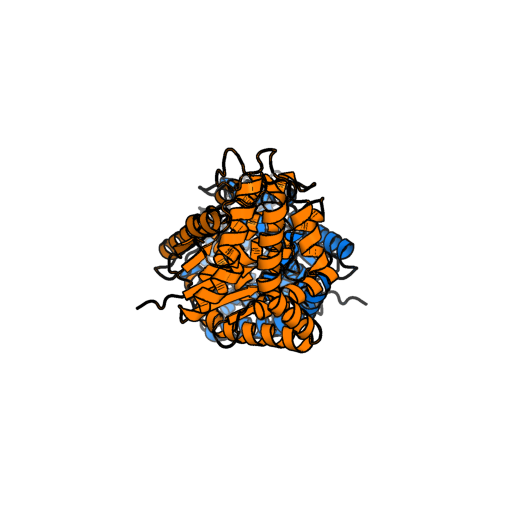O O . THR A 1 183 ? 6.195 25.562 18.031 1 69.75 183 THR A O 1
ATOM 1440 N N . LYS A 1 184 ? 6.102 27.266 19.578 1 73.88 184 LYS A N 1
ATOM 1441 C CA . LYS A 1 184 ? 5.75 26.344 20.641 1 73.88 184 LYS A CA 1
ATOM 1442 C C . LYS A 1 184 ? 4.34 25.781 20.453 1 73.88 184 LYS A C 1
ATOM 1444 O O . LYS A 1 184 ? 3.486 26.438 19.844 1 73.88 184 LYS A O 1
ATOM 1449 N N . LYS A 1 185 ? 4.09 24.672 20.922 1 82.38 185 LYS A N 1
ATOM 1450 C CA . LYS A 1 185 ? 2.801 23.984 20.859 1 82.38 185 LYS A CA 1
ATOM 1451 C C . LYS A 1 185 ? 1.73 24.766 21.625 1 82.38 185 LYS A C 1
ATOM 1453 O O . LYS A 1 185 ? 1.918 25.109 22.781 1 82.38 185 LYS A O 1
ATOM 1458 N N . ILE A 1 186 ? 0.767 25.078 20.938 1 93 186 ILE A N 1
ATOM 1459 C CA . ILE A 1 186 ? -0.366 25.75 21.547 1 93 186 ILE A CA 1
ATOM 1460 C C . ILE A 1 186 ? -1.201 24.766 22.359 1 93 186 ILE A C 1
ATOM 1462 O O . ILE A 1 186 ? -1.537 23.688 21.859 1 93 186 ILE A O 1
ATOM 1466 N N . LYS A 1 187 ? -1.522 25.219 23.578 1 95.38 187 LYS A N 1
ATOM 1467 C CA . LYS A 1 187 ? -2.199 24.312 24.5 1 95.38 187 LYS A CA 1
ATOM 1468 C C . LYS A 1 187 ? -3.697 24.594 24.562 1 95.38 187 LYS A C 1
ATOM 1470 O O . LYS A 1 187 ? -4.152 25.641 24.094 1 95.38 187 LYS A O 1
ATOM 1475 N N . SER A 1 188 ? -4.426 23.562 25.062 1 96.5 188 SER A N 1
ATOM 1476 C CA . SER A 1 188 ? -5.855 23.703 25.297 1 96.5 188 SER A CA 1
ATOM 1477 C C . SER A 1 188 ? -6.152 24.906 26.188 1 96.5 188 SER A C 1
ATOM 1479 O O . SER A 1 188 ? -5.426 25.172 27.156 1 96.5 188 SER A O 1
ATOM 1481 N N . LEU A 1 189 ? -7.215 25.641 25.891 1 98 189 LEU A N 1
ATOM 1482 C CA . LEU A 1 189 ? -7.59 26.797 26.703 1 98 189 LEU A CA 1
ATOM 1483 C C . LEU A 1 189 ? -8.227 26.359 28.016 1 98 189 LEU A C 1
ATOM 1485 O O . LEU A 1 189 ? -8.336 27.141 28.969 1 98 189 LEU A O 1
ATOM 1489 N N . ARG A 1 190 ? -8.664 25.031 28.062 1 97.44 190 ARG A N 1
ATOM 1490 C CA . ARG A 1 190 ? -9.352 24.531 29.25 1 97.44 190 ARG A CA 1
ATOM 1491 C C . ARG A 1 190 ? -8.438 23.609 30.062 1 97.44 190 ARG A C 1
ATOM 1493 O O . ARG A 1 190 ? -8.664 23.406 31.25 1 97.44 190 ARG A O 1
ATOM 1500 N N . ASP A 1 191 ? -7.438 23.062 29.406 1 96.38 191 ASP A N 1
ATOM 1501 C CA . ASP A 1 191 ? -6.41 22.25 30.047 1 96.38 191 ASP A CA 1
ATOM 1502 C C . ASP A 1 191 ? -5.031 22.547 29.469 1 96.38 191 ASP A C 1
ATOM 1504 O O . ASP A 1 191 ? -4.562 21.844 28.562 1 96.38 191 ASP A O 1
ATOM 1508 N N . PRO A 1 192 ? -4.328 23.531 30.078 1 95.19 192 PRO A N 1
ATOM 1509 C CA . PRO A 1 192 ? -3.066 24 29.5 1 95.19 192 PRO A CA 1
ATOM 1510 C C . PRO A 1 192 ? -1.95 22.969 29.578 1 95.19 192 PRO A C 1
ATOM 1512 O O . PRO A 1 192 ? -0.807 23.25 29.219 1 95.19 192 PRO A O 1
ATOM 1515 N N . THR A 1 193 ? -2.262 21.781 30.047 1 92.31 193 THR A N 1
ATOM 1516 C CA . THR A 1 193 ? -1.252 20.734 30.141 1 92.31 193 THR A CA 1
ATOM 1517 C C . THR A 1 193 ? -1.239 19.891 28.859 1 92.31 193 THR A C 1
ATOM 1519 O O . THR A 1 193 ? -0.295 19.125 28.625 1 92.31 193 THR A O 1
ATOM 1522 N N . VAL A 1 194 ? -2.289 20.016 28.062 1 91.94 194 VAL A N 1
ATOM 1523 C CA . VAL A 1 194 ? -2.367 19.203 26.859 1 91.94 194 VAL A CA 1
ATOM 1524 C C . VAL A 1 194 ? -2.453 20.109 25.641 1 91.94 194 VAL A C 1
ATOM 1526 O O . VAL A 1 194 ? -2.848 21.281 25.734 1 91.94 194 VAL A O 1
ATOM 1529 N N . LYS A 1 195 ? -2.064 19.578 24.562 1 89.44 195 LYS A N 1
ATOM 1530 C CA . LYS A 1 195 ? -2.109 20.312 23.312 1 89.44 195 LYS A CA 1
ATOM 1531 C C . LYS A 1 195 ? -3.547 20.625 22.906 1 89.44 195 LYS A C 1
ATOM 1533 O O . LYS A 1 195 ? -4.461 19.844 23.219 1 89.44 195 LYS A O 1
ATOM 1538 N N . MET A 1 196 ? -3.697 21.75 22.266 1 93.38 196 MET A N 1
ATOM 1539 C CA . MET A 1 196 ? -5.012 22.047 21.703 1 93.38 196 MET A CA 1
ATOM 1540 C C . MET A 1 196 ? -5.43 21 20.688 1 93.38 196 MET A C 1
ATOM 1542 O O . MET A 1 196 ? -4.617 20.562 19.875 1 93.38 196 MET A O 1
ATOM 1546 N N . SER A 1 197 ? -6.688 20.547 20.766 1 89.44 197 SER A N 1
ATOM 1547 C CA . SER A 1 197 ? -7.168 19.469 19.906 1 89.44 197 SER A CA 1
ATOM 1548 C C . SER A 1 197 ? -8.625 19.688 19.5 1 89.44 197 SER A C 1
ATOM 1550 O O . SER A 1 197 ? -9.422 20.172 20.312 1 89.44 197 SER A O 1
ATOM 1552 N N . LYS A 1 198 ? -8.867 19.25 18.328 1 85.81 198 LYS A N 1
ATOM 1553 C CA . LYS A 1 198 ? -10.25 19.328 17.844 1 85.81 198 LYS A CA 1
ATOM 1554 C C . LYS A 1 198 ? -11.148 18.344 18.594 1 85.81 198 LYS A C 1
ATOM 1556 O O . LYS A 1 198 ? -12.352 18.578 18.719 1 85.81 198 LYS A O 1
ATOM 1561 N N . SER A 1 199 ? -10.562 17.328 19.047 1 80.12 199 SER A N 1
ATOM 1562 C CA . SER A 1 199 ? -11.32 16.266 19.703 1 80.12 199 SER A CA 1
ATOM 1563 C C . SER A 1 199 ? -11.508 16.547 21.188 1 80.12 199 SER A C 1
ATOM 1565 O O . SER A 1 199 ? -12.078 15.719 21.906 1 80.12 199 SER A O 1
ATOM 1567 N N . ASP A 1 200 ? -11.031 17.656 21.609 1 88.31 200 ASP A N 1
ATOM 1568 C CA . ASP A 1 200 ? -11.242 18.016 23 1 88.31 200 ASP A CA 1
ATOM 1569 C C . ASP A 1 200 ? -12.727 18 23.359 1 88.31 200 ASP A C 1
ATOM 1571 O O . ASP A 1 200 ? -13.547 18.578 22.641 1 88.31 200 ASP A O 1
ATOM 1575 N N . PRO A 1 201 ? -13.062 17.266 24.359 1 88.25 201 PRO A N 1
ATOM 1576 C CA . PRO A 1 201 ? -14.477 17.188 24.734 1 88.25 201 PRO A CA 1
ATOM 1577 C C . PRO A 1 201 ? -15.062 18.547 25.094 1 88.25 201 PRO A C 1
ATOM 1579 O O . PRO A 1 201 ? -16.281 18.75 24.984 1 88.25 201 PRO A O 1
ATOM 1582 N N . GLN A 1 202 ? -14.258 19.469 25.578 1 91.56 202 GLN A N 1
ATOM 1583 C CA . GLN A 1 202 ? -14.719 20.828 25.875 1 91.56 202 GLN A CA 1
ATOM 1584 C C . GLN A 1 202 ? -14.617 21.734 24.656 1 91.56 202 GLN A C 1
ATOM 1586 O O . GLN A 1 202 ? -13.516 22.109 24.25 1 91.56 202 GLN A O 1
ATOM 1591 N N . LYS A 1 203 ? -15.68 22.203 24.234 1 90.69 203 LYS A N 1
ATOM 1592 C CA . LYS A 1 203 ? -15.734 23.031 23.047 1 90.69 203 LYS A CA 1
ATOM 1593 C C . LYS A 1 203 ? -14.977 24.344 23.25 1 90.69 203 LYS A C 1
ATOM 1595 O O . LYS A 1 203 ? -14.445 24.922 22.297 1 90.69 203 LYS A O 1
ATOM 1600 N N . LEU A 1 204 ? -14.938 24.766 24.484 1 96.38 204 LEU A N 1
ATOM 1601 C CA . LEU A 1 204 ? -14.32 26.047 24.797 1 96.38 204 LEU A CA 1
ATOM 1602 C C . LEU A 1 204 ? -12.797 25.922 24.812 1 96.38 204 LEU A C 1
ATOM 1604 O O . LEU A 1 204 ? -12.094 26.938 24.891 1 96.38 204 LEU A O 1
ATOM 1608 N N . ALA A 1 205 ? -12.297 24.703 24.641 1 97.06 205 ALA A N 1
ATOM 1609 C CA . ALA A 1 205 ? -10.867 24.438 24.781 1 97.06 205 ALA A CA 1
ATOM 1610 C C . ALA A 1 205 ? -10.125 24.781 23.484 1 97.06 205 ALA A C 1
ATOM 1612 O O . ALA A 1 205 ? -8.906 24.953 23.5 1 97.06 205 ALA A O 1
ATOM 1613 N N . THR A 1 206 ? -10.852 24.844 22.406 1 97.31 206 THR A N 1
ATOM 1614 C CA . THR A 1 206 ? -10.234 24.906 21.094 1 97.31 206 THR A CA 1
ATOM 1615 C C . THR A 1 206 ? -10.734 26.125 20.312 1 97.31 206 THR A C 1
ATOM 1617 O O . THR A 1 206 ? -11.945 26.359 20.234 1 97.31 206 THR A O 1
ATOM 1620 N N . VAL A 1 207 ? -9.82 26.922 19.797 1 97.62 207 VAL A N 1
ATOM 1621 C CA . VAL A 1 207 ? -10.148 28.047 18.922 1 97.62 207 VAL A CA 1
ATOM 1622 C C . VAL A 1 207 ? -9.953 27.641 17.469 1 97.62 207 VAL A C 1
ATOM 1624 O O . VAL A 1 207 ? -8.836 27.359 17.047 1 97.62 207 VAL A O 1
ATOM 1627 N N . ASN A 1 208 ? -11 27.625 16.641 1 96.75 208 ASN A N 1
ATOM 1628 C CA . ASN A 1 208 ? -10.898 27.375 15.203 1 96.75 208 ASN A CA 1
ATOM 1629 C C . ASN A 1 208 ? -10.625 28.656 14.43 1 96.75 208 ASN A C 1
ATOM 1631 O O . ASN A 1 208 ? -11.07 29.734 14.828 1 96.75 208 ASN A O 1
ATOM 1635 N N . ILE A 1 209 ? -9.992 28.547 13.344 1 96.94 209 ILE A N 1
ATOM 1636 C CA . ILE A 1 209 ? -9.609 29.719 12.578 1 96.94 209 ILE A CA 1
ATOM 1637 C C . ILE A 1 209 ? -10.844 30.359 11.945 1 96.94 209 ILE A C 1
ATOM 1639 O O . ILE A 1 209 ? -10.805 31.516 11.516 1 96.94 209 ILE A O 1
ATOM 1643 N N . ALA A 1 210 ? -11.961 29.594 11.906 1 96 210 ALA A N 1
ATOM 1644 C CA . ALA A 1 210 ? -13.195 30.094 11.312 1 96 210 ALA A CA 1
ATOM 1645 C C . ALA A 1 210 ? -14.188 30.531 12.391 1 96 210 ALA A C 1
ATOM 1647 O O . ALA A 1 210 ? -15.32 30.891 12.086 1 96 210 ALA A O 1
ATOM 1648 N N . ASP A 1 211 ? -13.828 30.484 13.625 1 96.62 211 ASP A N 1
ATOM 1649 C CA . ASP A 1 211 ? -14.727 30.891 14.711 1 96.62 211 ASP A CA 1
ATOM 1650 C C . ASP A 1 211 ? -15.117 32.344 14.578 1 96.62 211 ASP A C 1
ATOM 1652 O O . ASP A 1 211 ? -14.328 33.188 14.117 1 96.62 211 ASP A O 1
ATOM 1656 N N . SER A 1 212 ? -16.312 32.688 15.016 1 97.19 212 SER A N 1
ATOM 1657 C CA . SER A 1 212 ? -16.734 34.062 15.047 1 97.19 212 SER A CA 1
ATOM 1658 C C . SER A 1 212 ? -16.016 34.844 16.141 1 97.19 212 SER A C 1
ATOM 1660 O O . SER A 1 212 ? -15.5 34.25 17.094 1 97.19 212 SER A O 1
ATOM 1662 N N . PRO A 1 213 ? -15.992 36.125 15.969 1 98 213 PRO A N 1
ATOM 1663 C CA . PRO A 1 213 ? -15.375 36.938 17.016 1 98 213 PRO A CA 1
ATOM 1664 C C . PRO A 1 213 ? -15.969 36.656 18.406 1 98 213 PRO A C 1
ATOM 1666 O O . PRO A 1 213 ? -15.227 36.562 19.375 1 98 213 PRO A O 1
ATOM 1669 N N . ASP A 1 214 ? -17.266 36.5 18.484 1 98.19 214 ASP A N 1
ATOM 1670 C CA . ASP A 1 214 ? -17.938 36.25 19.766 1 98.19 214 ASP A CA 1
ATOM 1671 C C . ASP A 1 214 ? -17.484 34.938 20.375 1 98.19 214 ASP A C 1
ATOM 1673 O O . ASP A 1 214 ? -17.25 34.844 21.578 1 98.19 214 ASP A O 1
ATOM 1677 N N . GLU A 1 215 ? -17.391 33.969 19.531 1 97.75 215 GLU A N 1
ATOM 1678 C CA . GLU A 1 215 ? -16.922 32.656 19.984 1 97.75 215 GLU A CA 1
ATOM 1679 C C . GLU A 1 215 ? -15.484 32.75 20.5 1 97.75 215 GLU A C 1
ATOM 1681 O O . GLU A 1 215 ? -15.156 32.156 21.547 1 97.75 215 GLU A O 1
ATOM 1686 N N . ILE A 1 216 ? -14.641 33.438 19.797 1 98.44 216 ILE A N 1
ATOM 1687 C CA . ILE A 1 216 ? -13.234 33.562 20.172 1 98.44 216 ILE A CA 1
ATOM 1688 C C . ILE A 1 216 ? -13.133 34.281 21.531 1 98.44 216 ILE A C 1
ATOM 1690 O O . ILE A 1 216 ? -12.406 33.844 22.422 1 98.44 216 ILE A O 1
ATOM 1694 N N . VAL A 1 217 ? -13.914 35.312 21.656 1 98.44 217 VAL A N 1
ATOM 1695 C CA . VAL A 1 217 ? -13.906 36.062 22.906 1 98.44 217 VAL A CA 1
ATOM 1696 C C . VAL A 1 217 ? -14.344 35.156 24.047 1 98.44 217 VAL A C 1
ATOM 1698 O O . VAL A 1 217 ? -13.719 35.125 25.109 1 98.44 217 VAL A O 1
ATOM 1701 N N . LEU A 1 218 ? -15.406 34.438 23.828 1 98.25 218 LEU A N 1
ATOM 1702 C CA . LEU A 1 218 ? -15.938 33.562 24.859 1 98.25 218 LEU A CA 1
ATOM 1703 C C . LEU A 1 218 ? -14.906 32.5 25.266 1 98.25 218 LEU A C 1
ATOM 1705 O O . LEU A 1 218 ? -14.711 32.25 26.453 1 98.25 218 LEU A O 1
ATOM 1709 N N . LYS A 1 219 ? -14.234 31.906 24.297 1 98.38 219 LYS A N 1
ATOM 1710 C CA . LYS A 1 219 ? -13.258 30.844 24.547 1 98.38 219 LYS A CA 1
ATOM 1711 C C . LYS A 1 219 ? -12.062 31.391 25.328 1 98.38 219 LYS A C 1
ATOM 1713 O O . LYS A 1 219 ? -11.602 30.75 26.281 1 98.38 219 LYS A O 1
ATOM 1718 N N . PHE A 1 220 ? -11.57 32.562 25 1 98.38 220 PHE A N 1
ATOM 1719 C CA . PHE A 1 220 ? -10.438 33.125 25.719 1 98.38 220 PHE A CA 1
ATOM 1720 C C . PHE A 1 220 ? -10.859 33.625 27.109 1 98.38 220 PHE A C 1
ATOM 1722 O O . PHE A 1 220 ? -10.102 33.5 28.078 1 98.38 220 PHE A O 1
ATOM 1729 N N . ARG A 1 221 ? -12.078 34.156 27.203 1 97.56 221 ARG A N 1
ATOM 1730 C CA . ARG A 1 221 ? -12.594 34.594 28.5 1 97.56 221 ARG A CA 1
ATOM 1731 C C . ARG A 1 221 ? -12.641 33.406 29.484 1 97.56 221 ARG A C 1
ATOM 1733 O O . ARG A 1 221 ? -12.414 33.594 30.688 1 97.56 221 ARG A O 1
ATOM 1740 N N . LYS A 1 222 ? -12.953 32.25 28.969 1 97.25 222 LYS A N 1
ATOM 1741 C CA . LYS A 1 222 ? -13.125 31.078 29.812 1 97.25 222 LYS A CA 1
ATOM 1742 C C . LYS A 1 222 ? -11.828 30.297 29.938 1 97.25 222 LYS A C 1
ATOM 1744 O O . LYS A 1 222 ? -11.797 29.234 30.562 1 97.25 222 LYS A O 1
ATOM 1749 N N . ALA A 1 223 ? -10.742 30.766 29.312 1 97.81 223 ALA A N 1
ATOM 1750 C CA . ALA A 1 223 ? -9.469 30.047 29.375 1 97.81 223 ALA A CA 1
ATOM 1751 C C . ALA A 1 223 ? -8.977 29.906 30.812 1 97.81 223 ALA A C 1
ATOM 1753 O O . ALA A 1 223 ? -9.109 30.844 31.609 1 97.81 223 ALA A O 1
ATOM 1754 N N . VAL A 1 224 ? -8.422 28.781 31.094 1 96.25 224 VAL A N 1
ATOM 1755 C CA . VAL A 1 224 ? -7.941 28.5 32.438 1 96.25 224 VAL A CA 1
ATOM 1756 C C . VAL A 1 224 ? -6.629 29.234 32.688 1 96.25 224 VAL A C 1
ATOM 1758 O O . VAL A 1 224 ? -5.695 29.141 31.891 1 96.25 224 VAL A O 1
ATOM 1761 N N . THR A 1 225 ? -6.539 29.953 33.75 1 94.5 225 THR A N 1
ATOM 1762 C CA . THR A 1 225 ? -5.332 30.594 34.281 1 94.5 225 THR A CA 1
ATOM 1763 C C . THR A 1 225 ? -5.219 30.359 35.781 1 94.5 225 THR A C 1
ATOM 1765 O O . THR A 1 225 ? -6.059 29.688 36.375 1 94.5 225 THR A O 1
ATOM 1768 N N . ASP A 1 226 ? -4.09 30.609 36.344 1 91.62 226 ASP A N 1
ATOM 1769 C CA . ASP A 1 226 ? -3.922 30.484 37.781 1 91.62 226 ASP A CA 1
ATOM 1770 C C . ASP A 1 226 ? -4.449 31.703 38.5 1 91.62 226 ASP A C 1
ATOM 1772 O O . ASP A 1 226 ? -5.137 32.531 37.906 1 91.62 226 ASP A O 1
ATOM 1776 N N . PHE A 1 227 ? -4.16 31.828 39.812 1 89.19 227 PHE A N 1
ATOM 1777 C CA . PHE A 1 227 ? -4.805 32.844 40.625 1 89.19 227 PHE A CA 1
ATOM 1778 C C . PHE A 1 227 ? -3.934 34.094 40.719 1 89.19 227 PHE A C 1
ATOM 1780 O O . PHE A 1 227 ? -4.328 35.062 41.344 1 89.19 227 PHE A O 1
ATOM 1787 N N . THR A 1 228 ? -2.789 34.062 40.094 1 91.38 228 THR A N 1
ATOM 1788 C CA . THR A 1 228 ? -1.934 35.25 40.062 1 91.38 228 THR A CA 1
ATOM 1789 C C . THR A 1 228 ? -2.342 36.188 38.906 1 91.38 228 THR A C 1
ATO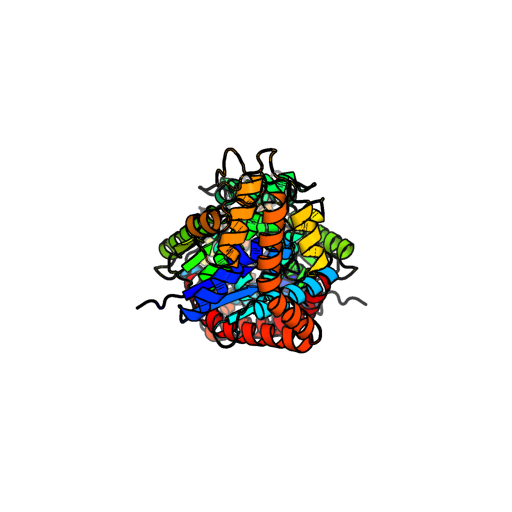M 1791 O O . THR A 1 228 ? -2.338 35.781 37.75 1 91.38 228 THR A O 1
ATOM 1794 N N . SER A 1 229 ? -2.641 37.406 39.219 1 90.69 229 SER A N 1
ATOM 1795 C CA . SER A 1 229 ? -3.256 38.344 38.281 1 90.69 229 SER A CA 1
ATOM 1796 C C . SER A 1 229 ? -2.24 38.844 37.25 1 90.69 229 SER A C 1
ATOM 1798 O O . SER A 1 229 ? -2.59 39.125 36.094 1 90.69 229 SER A O 1
ATOM 1800 N N . GLU A 1 230 ? -0.98 38.906 37.688 1 93.69 230 GLU A N 1
ATOM 1801 C CA . GLU A 1 230 ? 0.054 39.469 36.812 1 93.69 230 GLU A CA 1
ATOM 1802 C C . GLU A 1 230 ? 0.297 38.594 35.594 1 93.69 230 GLU A C 1
ATOM 1804 O O . GLU A 1 230 ? 0.193 37.344 35.688 1 93.69 230 GLU A O 1
ATOM 1809 N N . VAL A 1 231 ? 0.594 39.188 34.5 1 96.88 231 VAL A N 1
ATOM 1810 C CA . VAL A 1 231 ? 0.918 38.469 33.281 1 96.88 231 VAL A CA 1
ATOM 1811 C C . VAL A 1 231 ? 2.414 38.156 33.25 1 96.88 231 VAL A C 1
ATOM 1813 O O . VAL A 1 231 ? 3.227 39.062 33.031 1 96.88 231 VAL A O 1
ATOM 1816 N N . THR A 1 232 ? 2.736 36.969 33.469 1 96.44 232 THR A N 1
ATOM 1817 C CA . THR A 1 232 ? 4.121 36.531 33.406 1 96.44 232 THR A CA 1
ATOM 1818 C C . THR A 1 232 ? 4.246 35.25 32.594 1 96.44 232 THR A C 1
ATOM 1820 O O . THR A 1 232 ? 3.246 34.594 32.281 1 96.44 232 THR A O 1
ATOM 1823 N N . TYR A 1 233 ? 5.461 34.969 32.188 1 96.94 233 TYR A N 1
ATOM 1824 C CA . TYR A 1 233 ? 5.719 33.812 31.375 1 96.94 233 TYR A CA 1
ATOM 1825 C C . TYR A 1 233 ? 6.539 32.781 32.125 1 96.94 233 TYR A C 1
ATOM 1827 O O . TYR A 1 233 ? 7.742 32.938 32.344 1 96.94 233 TYR A O 1
ATOM 1835 N N . ASP A 1 234 ? 5.926 31.812 32.562 1 96.38 234 ASP A N 1
ATOM 1836 C CA . ASP A 1 234 ? 6.492 30.672 33.281 1 96.38 234 ASP A CA 1
ATOM 1837 C C . ASP A 1 234 ? 5.781 29.375 32.906 1 96.38 234 ASP A C 1
ATOM 1839 O O . ASP A 1 234 ? 4.949 28.875 33.656 1 96.38 234 ASP A O 1
ATOM 1843 N N . PRO A 1 235 ? 6.195 28.812 31.797 1 94.44 235 PRO A N 1
ATOM 1844 C CA . PRO A 1 235 ? 5.465 27.672 31.234 1 94.44 235 PRO A CA 1
ATOM 1845 C C . PRO A 1 235 ? 5.332 26.516 32.219 1 94.44 235 PRO A C 1
ATOM 1847 O O . PRO A 1 235 ? 4.336 25.781 32.219 1 94.44 235 PRO A O 1
ATOM 1850 N N . ALA A 1 236 ? 6.289 26.297 33.031 1 94.69 236 ALA A N 1
ATOM 1851 C CA . ALA A 1 236 ? 6.254 25.203 34 1 94.69 236 ALA A CA 1
ATOM 1852 C C . ALA A 1 236 ? 5.324 25.516 35.156 1 94.69 236 ALA A C 1
ATOM 1854 O O . ALA A 1 236 ? 4.531 24.672 35.594 1 94.69 236 ALA A O 1
ATOM 1855 N N . GLY A 1 237 ? 5.434 26.672 35.688 1 95.12 237 GLY A N 1
ATOM 1856 C CA . GLY A 1 237 ? 4.715 27.031 36.906 1 95.12 237 GLY A CA 1
ATOM 1857 C C . GLY A 1 237 ? 3.363 27.656 36.625 1 95.12 237 GLY A C 1
ATOM 1858 O O . GLY A 1 237 ? 2.467 27.609 37.469 1 95.12 237 GLY A O 1
ATOM 1859 N N . ARG A 1 238 ? 3.246 28.328 35.438 1 96.31 238 ARG A N 1
ATOM 1860 C CA . ARG A 1 238 ? 2.018 29.016 35.094 1 96.31 238 ARG A CA 1
ATOM 1861 C C . ARG A 1 238 ? 1.618 28.703 33.656 1 96.31 238 ARG A C 1
ATOM 1863 O O . ARG A 1 238 ? 1.565 29.594 32.812 1 96.31 238 ARG A O 1
ATOM 1870 N N . PRO A 1 239 ? 1.277 27.453 33.344 1 96.5 239 PRO A N 1
ATOM 1871 C CA . PRO A 1 239 ? 1.056 27 31.969 1 96.5 239 PRO A CA 1
ATOM 1872 C C . PRO A 1 239 ? -0.101 27.734 31.281 1 96.5 239 PRO A C 1
ATOM 1874 O O . PRO A 1 239 ? -0.029 28.047 30.094 1 96.5 239 PRO A O 1
ATOM 1877 N N . GLY A 1 240 ? -1.109 28.031 32 1 96.75 240 GLY A N 1
ATOM 1878 C CA . GLY A 1 240 ? -2.252 28.719 31.422 1 96.75 240 GLY A CA 1
ATOM 1879 C C . GLY A 1 240 ? -1.921 30.094 30.891 1 96.75 240 GLY A C 1
ATOM 1880 O O . GLY A 1 240 ? -2.145 30.391 29.719 1 96.75 240 GLY A O 1
ATOM 1881 N N . VAL A 1 241 ? -1.373 30.953 31.781 1 97.44 241 VAL A N 1
ATOM 1882 C CA . VAL A 1 241 ? -1.012 32.312 31.406 1 97.44 241 VAL A CA 1
ATOM 1883 C C . VAL A 1 241 ? 0.076 32.281 30.344 1 97.44 241 VAL A C 1
ATOM 1885 O O . VAL A 1 241 ? 0.043 33.062 29.391 1 97.44 241 VAL A O 1
ATOM 1888 N N . SER A 1 242 ? 1.001 31.375 30.484 1 97.06 242 SER A N 1
ATOM 1889 C CA . SER A 1 242 ? 2.07 31.234 29.5 1 97.06 242 SER A CA 1
ATOM 1890 C C . SER A 1 242 ? 1.517 30.859 28.141 1 97.06 242 SER A C 1
ATOM 1892 O O . SER A 1 242 ? 2.047 31.281 27.109 1 97.06 242 SER A O 1
ATOM 1894 N N . ASN A 1 243 ? 0.473 30.031 28.141 1 97.31 243 ASN A N 1
ATOM 1895 C CA . ASN A 1 243 ? -0.192 29.656 26.891 1 97.31 243 ASN A CA 1
ATOM 1896 C C . ASN A 1 243 ? -0.771 30.891 26.188 1 97.31 243 ASN A C 1
ATOM 1898 O O . ASN A 1 243 ? -0.62 31.031 24.969 1 97.31 243 ASN A O 1
ATOM 1902 N N . LEU A 1 244 ? -1.372 31.734 26.922 1 97.81 244 LEU A N 1
ATOM 1903 C CA . LEU A 1 244 ? -1.935 32.969 26.375 1 97.81 244 LEU A CA 1
ATOM 1904 C C . LEU A 1 244 ? -0.837 33.844 25.797 1 97.81 244 LEU A C 1
ATOM 1906 O O . LEU A 1 244 ? -0.996 34.438 24.719 1 97.81 244 LEU A O 1
ATOM 1910 N N . VAL A 1 245 ? 0.234 33.938 26.531 1 97.38 245 VAL A N 1
ATOM 1911 C CA . VAL A 1 245 ? 1.362 34.75 26.109 1 97.38 245 VAL A CA 1
ATOM 1912 C C . VAL A 1 245 ? 1.936 34.219 24.797 1 97.38 245 VAL A C 1
ATOM 1914 O O . VAL A 1 245 ? 2.242 34.969 23.875 1 97.38 245 VAL A O 1
ATOM 1917 N N . SER A 1 246 ? 2.021 32.906 24.734 1 96 246 SER A N 1
ATOM 1918 C CA . SER A 1 246 ? 2.535 32.25 23.531 1 96 246 SER A CA 1
ATOM 1919 C C . SER A 1 246 ? 1.627 32.531 22.328 1 96 246 SER A C 1
ATOM 1921 O O . SER A 1 246 ? 2.107 32.812 21.234 1 96 246 SER A O 1
ATOM 1923 N N . ILE A 1 247 ? 0.374 32.375 22.531 1 96.94 247 ILE A N 1
ATOM 1924 C CA . ILE A 1 247 ? -0.599 32.625 21.469 1 96.94 247 ILE A CA 1
ATOM 1925 C C . ILE A 1 247 ? -0.491 34.062 21 1 96.94 247 ILE A C 1
ATOM 1927 O O . ILE A 1 247 ? -0.43 34.312 19.797 1 96.94 247 ILE A O 1
ATOM 1931 N N . HIS A 1 248 ? -0.468 34.938 21.984 1 97.5 248 HIS A N 1
ATOM 1932 C CA . HIS A 1 248 ? -0.367 36.375 21.672 1 97.5 248 HIS A CA 1
ATOM 1933 C C . HIS A 1 248 ? 0.881 36.688 20.844 1 97.5 248 HIS A C 1
ATOM 1935 O O . HIS A 1 248 ? 0.806 37.344 19.828 1 97.5 248 HIS A O 1
ATOM 1941 N N . ALA A 1 249 ? 1.991 36.188 21.312 1 96.06 249 ALA A N 1
ATOM 1942 C CA . ALA A 1 249 ? 3.262 36.375 20.609 1 96.06 249 ALA A CA 1
ATOM 1943 C C . ALA A 1 249 ? 3.201 35.812 19.203 1 96.06 249 ALA A C 1
ATOM 1945 O O . ALA A 1 249 ? 3.627 36.469 18.25 1 96.06 249 ALA A O 1
ATOM 1946 N N . ALA A 1 250 ? 2.666 34.656 19.031 1 94.12 250 ALA A N 1
ATOM 1947 C CA . ALA A 1 250 ? 2.65 33.969 17.75 1 94.12 250 ALA A CA 1
ATOM 1948 C C . ALA A 1 250 ? 1.733 34.656 16.75 1 94.12 250 ALA A C 1
ATOM 1950 O O . ALA A 1 250 ? 2.078 34.812 15.57 1 94.12 250 ALA A O 1
ATOM 1951 N N . VAL A 1 251 ? 0.574 35.125 17.172 1 95.69 251 VAL A N 1
ATOM 1952 C CA . VAL A 1 251 ? -0.4 35.688 16.25 1 95.69 251 VAL A CA 1
ATOM 1953 C C . VAL A 1 251 ? 0.024 37.094 15.852 1 95.69 251 VAL A C 1
ATOM 1955 O O . VAL A 1 251 ? -0.318 37.594 14.773 1 95.69 251 VAL A O 1
ATOM 1958 N N . THR A 1 252 ? 0.776 37.75 16.719 1 95.38 252 THR A N 1
ATOM 1959 C CA . THR A 1 252 ? 1.163 39.156 16.453 1 95.38 252 THR A CA 1
ATOM 1960 C C . THR A 1 252 ? 2.557 39.219 15.844 1 95.38 252 THR A C 1
ATOM 1962 O O . THR A 1 252 ? 2.953 40.25 15.289 1 95.38 252 THR A O 1
ATOM 1965 N N . GLY A 1 253 ? 3.344 38.156 16.062 1 92.25 253 GLY A N 1
ATOM 1966 C CA . GLY A 1 253 ? 4.719 38.156 15.586 1 92.25 253 GLY A CA 1
ATOM 1967 C C . GLY A 1 253 ? 5.684 38.812 16.562 1 92.25 253 GLY A C 1
ATOM 1968 O O . GLY A 1 253 ? 6.867 38.969 16.25 1 92.25 253 GLY A O 1
ATOM 1969 N N . LEU A 1 254 ? 5.203 39.125 17.703 1 95.38 254 LEU A N 1
ATOM 1970 C CA . LEU A 1 254 ? 6.039 39.75 18.719 1 95.38 254 LEU A CA 1
ATOM 1971 C C . LEU A 1 254 ? 6.781 38.688 19.531 1 95.38 254 LEU A C 1
ATOM 1973 O O . LEU A 1 254 ? 6.355 37.531 19.594 1 95.38 254 LEU A O 1
ATOM 1977 N N . SER A 1 255 ? 7.898 39.094 20.125 1 95.44 255 SER A N 1
ATOM 1978 C CA . SER A 1 255 ? 8.586 38.219 21.062 1 95.44 255 SER A CA 1
ATOM 1979 C C . SER A 1 255 ? 7.836 38.125 22.375 1 95.44 255 SER A C 1
ATOM 1981 O O . SER A 1 255 ? 7.016 38.969 22.703 1 95.44 255 SER A O 1
ATOM 1983 N N . ILE A 1 256 ? 8.156 37.156 23.109 1 96 256 ILE A N 1
ATOM 1984 C CA . ILE A 1 256 ? 7.566 36.969 24.422 1 96 256 ILE A CA 1
ATOM 1985 C C . ILE A 1 256 ? 7.883 38.188 25.297 1 96 256 ILE A C 1
ATOM 1987 O O . ILE A 1 256 ? 7.008 38.688 26.016 1 96 256 ILE A O 1
ATOM 1991 N N . LYS A 1 257 ? 9.055 38.625 25.156 1 96.81 257 LYS A N 1
ATOM 1992 C CA . LYS A 1 257 ? 9.484 39.781 25.938 1 96.81 257 LYS A CA 1
ATOM 1993 C C . LYS A 1 257 ? 8.664 41.031 25.609 1 96.81 257 LYS A C 1
ATOM 1995 O O . LYS A 1 257 ? 8.25 41.781 26.5 1 96.81 257 LYS A O 1
ATOM 2000 N N . GLU A 1 258 ? 8.438 41.25 24.391 1 97.62 258 GLU A N 1
ATOM 2001 C CA . GLU A 1 258 ? 7.652 42.406 23.938 1 97.62 258 GLU A CA 1
ATOM 2002 C C . GLU A 1 258 ? 6.203 42.281 24.406 1 97.62 258 GLU A C 1
ATOM 2004 O O . GLU A 1 258 ? 5.613 43.281 24.844 1 97.62 258 GLU A O 1
ATOM 2009 N N . VAL A 1 259 ? 5.664 41.094 24.312 1 97.38 259 VAL A N 1
ATOM 2010 C CA . VAL A 1 259 ? 4.285 40.875 24.734 1 97.38 259 VAL A CA 1
ATOM 2011 C C . VAL A 1 259 ? 4.148 41.156 26.234 1 97.38 259 VAL A C 1
ATOM 2013 O O . VAL A 1 259 ? 3.188 41.812 26.656 1 97.38 259 VAL A O 1
ATOM 2016 N N . LEU A 1 260 ? 5.145 40.719 27.016 1 97.38 260 LEU A N 1
ATOM 2017 C CA . LEU A 1 260 ? 5.105 40.938 28.469 1 97.38 260 LEU A CA 1
ATOM 2018 C C . LEU A 1 260 ? 5.234 42.406 28.797 1 97.38 260 LEU A C 1
ATOM 2020 O O . LEU A 1 260 ? 4.566 42.906 29.703 1 97.38 260 LEU A O 1
ATOM 2024 N N . HIS A 1 261 ? 6.047 43.062 28.031 1 97.31 261 HIS A N 1
ATOM 2025 C CA . HIS A 1 261 ? 6.227 44.5 28.219 1 97.31 261 HIS A CA 1
ATOM 2026 C C . HIS A 1 261 ? 4.938 45.281 27.938 1 97.31 261 HIS A C 1
ATOM 2028 O O . HIS A 1 261 ? 4.547 46.156 28.703 1 97.31 261 HIS A O 1
ATOM 2034 N N . GLN A 1 262 ? 4.273 44.906 26.922 1 96.38 262 GLN A N 1
ATOM 2035 C CA . GLN A 1 262 ? 3.047 45.562 26.516 1 96.38 262 GLN A CA 1
ATOM 2036 C C . GLN A 1 262 ? 1.888 45.219 27.453 1 96.38 262 GLN A C 1
ATOM 2038 O O . GLN A 1 262 ? 0.89 45.938 27.5 1 96.38 262 GLN A O 1
ATOM 2043 N N . SER A 1 263 ? 2.074 44.156 28.109 1 96.06 263 SER A N 1
ATOM 2044 C CA . SER A 1 263 ? 0.973 43.688 28.938 1 96.06 263 SER A CA 1
ATOM 2045 C C . SER A 1 263 ? 1.203 44.031 30.406 1 96.06 263 SER A C 1
ATOM 2047 O O . SER A 1 263 ? 0.449 43.562 31.281 1 96.06 263 SER A O 1
ATOM 2049 N N . ALA A 1 264 ? 2.277 44.75 30.578 1 93.81 264 ALA A N 1
ATOM 2050 C CA . ALA A 1 264 ? 2.59 45.156 31.953 1 93.81 264 ALA A CA 1
ATOM 2051 C C . ALA A 1 264 ? 1.425 45.906 32.594 1 93.81 264 ALA A C 1
ATOM 2053 O O . ALA A 1 264 ? 0.852 46.781 31.984 1 93.81 264 ALA A O 1
ATOM 2054 N N . GLY A 1 265 ? 1.032 45.5 33.812 1 93.94 265 GLY A N 1
ATOM 2055 C CA . GLY A 1 265 ? -0.021 46.188 34.531 1 93.94 265 GLY A CA 1
ATOM 2056 C C . GLY A 1 265 ? -1.397 45.594 34.312 1 93.94 265 GLY A C 1
ATOM 2057 O O . GLY A 1 265 ? -2.34 45.875 35.031 1 93.94 265 GLY A O 1
ATOM 2058 N N . LEU A 1 266 ? -1.524 44.844 33.281 1 96.12 266 LEU A N 1
ATOM 2059 C CA . LEU A 1 266 ? -2.805 44.219 33.031 1 96.12 266 LEU A CA 1
ATOM 2060 C C . LEU A 1 266 ? -3.004 43 33.938 1 96.12 266 LEU A C 1
ATOM 2062 O O . LEU A 1 266 ? -2.049 42.281 34.25 1 96.12 266 LEU A O 1
ATOM 2066 N N . ASP A 1 267 ? -4.211 42.844 34.344 1 95.69 267 ASP A N 1
ATOM 2067 C CA . ASP A 1 267 ? -4.512 41.594 35 1 95.69 267 ASP A CA 1
ATOM 2068 C C . ASP A 1 267 ? -4.891 40.5 33.969 1 95.69 267 ASP A C 1
ATOM 2070 O O . ASP A 1 267 ? -5.055 40.812 32.781 1 95.69 267 ASP A O 1
ATOM 2074 N N . THR A 1 268 ? -4.984 39.281 34.406 1 95.88 268 THR A N 1
ATOM 2075 C CA . THR A 1 268 ? -5.168 38.156 33.5 1 95.88 268 THR A CA 1
ATOM 2076 C C . THR A 1 268 ? -6.492 38.25 32.75 1 95.88 268 THR A C 1
ATOM 2078 O O . THR A 1 268 ? -6.59 37.875 31.594 1 95.88 268 THR A O 1
ATOM 2081 N N . ALA A 1 269 ? -7.531 38.75 33.406 1 95.38 269 ALA A N 1
ATOM 2082 C CA . ALA A 1 269 ? -8.836 38.875 32.781 1 95.38 269 ALA A CA 1
ATOM 2083 C C . ALA A 1 269 ? -8.758 39.844 31.578 1 95.38 269 ALA A C 1
ATOM 2085 O O . ALA A 1 269 ? -9.242 39.531 30.484 1 95.38 269 ALA A O 1
ATOM 2086 N N . HIS A 1 270 ? -8.211 41 31.828 1 96.94 270 HIS A N 1
ATOM 2087 C CA . HIS A 1 270 ? -8.055 41.969 30.766 1 96.94 270 HIS A CA 1
ATOM 2088 C C . HIS A 1 270 ? -7.102 41.469 29.688 1 96.94 270 HIS A C 1
ATOM 2090 O O . HIS A 1 270 ? -7.301 41.719 28.5 1 96.94 270 HIS A O 1
ATOM 2096 N N . TYR A 1 271 ? -6.055 40.75 30.109 1 98.06 271 TYR A N 1
ATOM 2097 C CA . TYR A 1 271 ? -5.086 40.219 29.156 1 98.06 271 TYR A CA 1
ATOM 2098 C C . TYR A 1 271 ? -5.734 39.219 28.234 1 98.06 271 TYR A C 1
ATOM 2100 O O . TYR A 1 271 ? -5.418 39.156 27.047 1 98.06 271 TYR A O 1
ATOM 2108 N N . LYS A 1 272 ? -6.613 38.375 28.766 1 98.06 272 LYS A N 1
ATOM 2109 C CA . LYS A 1 272 ? -7.355 37.438 27.938 1 98.06 272 LYS A CA 1
ATOM 2110 C C . LYS A 1 272 ? -8.07 38.156 26.797 1 98.06 272 LYS A C 1
ATOM 2112 O O . LYS A 1 272 ? -8.094 37.656 25.672 1 98.06 272 LYS A O 1
ATOM 2117 N N . MET A 1 273 ? -8.594 39.281 27.078 1 98 273 MET A N 1
ATOM 2118 C CA . MET A 1 273 ? -9.305 40.062 26.062 1 98 273 MET A CA 1
ATOM 2119 C C . MET A 1 273 ? -8.344 40.594 25.016 1 98 273 MET A C 1
ATOM 2121 O O . MET A 1 273 ? -8.672 40.656 23.828 1 98 273 MET A O 1
ATOM 2125 N N . VAL A 1 274 ? -7.211 41 25.469 1 98.19 274 VAL A N 1
ATOM 2126 C CA . VAL A 1 274 ? -6.184 41.5 24.547 1 98.19 274 VAL A CA 1
ATOM 2127 C C . VAL A 1 274 ? -5.793 40.375 23.578 1 98.19 274 VAL A C 1
ATOM 2129 O O . VAL A 1 274 ? -5.688 40.594 22.375 1 98.19 274 VAL A O 1
ATOM 2132 N N . VAL A 1 275 ? -5.582 39.188 24.109 1 98.44 275 VAL A N 1
ATOM 2133 C CA . VAL A 1 275 ? -5.215 38.062 23.281 1 98.44 275 VAL A CA 1
ATOM 2134 C C . VAL A 1 275 ? -6.352 37.719 22.312 1 98.44 275 VAL A C 1
ATOM 2136 O O . VAL A 1 275 ? -6.117 37.5 21.125 1 98.44 275 VAL A O 1
ATOM 2139 N N . ALA A 1 276 ? -7.574 37.688 22.828 1 98.62 276 ALA A N 1
ATOM 2140 C CA . ALA A 1 276 ? -8.742 37.406 21.984 1 98.62 276 ALA A CA 1
ATOM 2141 C C . ALA A 1 276 ? -8.805 38.375 20.812 1 98.62 276 ALA A C 1
ATOM 2143 O O . ALA A 1 276 ? -9.023 37.938 19.672 1 98.62 276 ALA A O 1
ATOM 2144 N N . GLU A 1 277 ? -8.633 39.625 21.109 1 98.31 277 GLU A N 1
ATOM 2145 C CA . GLU A 1 277 ? -8.703 40.625 20.062 1 98.31 277 GLU A CA 1
ATOM 2146 C C . GLU A 1 277 ? -7.605 40.438 19.016 1 98.31 277 GLU A C 1
ATOM 2148 O O . GLU A 1 277 ? -7.828 40.656 17.828 1 98.31 277 GLU A O 1
ATOM 2153 N N . SER A 1 278 ? -6.422 40.125 19.453 1 98.25 278 SER A N 1
ATOM 2154 C CA . SER A 1 278 ? -5.324 39.844 18.531 1 98.25 278 SER A CA 1
ATOM 2155 C C . SER A 1 278 ? -5.645 38.656 17.625 1 98.25 278 SER A C 1
ATOM 2157 O O . SER A 1 278 ? -5.359 38.688 16.422 1 98.25 278 SER A O 1
ATOM 2159 N N . VAL A 1 279 ? -6.207 37.625 18.188 1 98.44 279 VAL A N 1
ATOM 2160 C CA . VAL A 1 279 ? -6.574 36.438 17.422 1 98.44 279 VAL A CA 1
ATOM 2161 C C . VAL A 1 279 ? -7.691 36.781 16.438 1 98.44 279 VAL A C 1
ATOM 2163 O O . VAL A 1 279 ? -7.664 36.344 15.281 1 98.44 279 VAL A O 1
ATOM 2166 N N . ILE A 1 280 ? -8.688 37.531 16.906 1 98.44 280 ILE A N 1
ATOM 2167 C CA . ILE A 1 280 ? -9.797 37.938 16.062 1 98.44 280 ILE A CA 1
ATOM 2168 C C . ILE A 1 280 ? -9.273 38.719 14.859 1 98.44 280 ILE A C 1
ATOM 2170 O O . ILE A 1 280 ? -9.688 38.5 13.719 1 98.44 280 ILE A O 1
ATOM 2174 N N . GLN A 1 281 ? -8.383 39.656 15.148 1 97.88 281 GLN A N 1
ATOM 2175 C CA . GLN A 1 281 ? -7.82 40.5 14.078 1 97.88 281 GLN A CA 1
ATOM 2176 C C . GLN A 1 281 ? -7.066 39.625 13.062 1 97.88 281 GLN A C 1
ATOM 2178 O O . GLN A 1 281 ? -7.164 39.844 11.859 1 97.88 281 GLN A O 1
ATOM 2183 N N . LYS A 1 282 ? -6.324 38.688 13.539 1 97.25 282 LYS A N 1
ATOM 2184 C CA . LYS A 1 282 ? -5.559 37.812 12.68 1 97.25 282 LYS A CA 1
ATOM 2185 C C . LYS A 1 282 ? -6.48 36.938 11.812 1 97.25 282 LYS A C 1
ATOM 2187 O O . LYS A 1 282 ? -6.211 36.719 10.633 1 97.25 282 LYS A O 1
ATOM 2192 N N . PHE A 1 283 ? -7.598 36.406 12.344 1 97.81 283 PHE A N 1
ATOM 2193 C CA . PHE A 1 283 ? -8.414 35.406 11.695 1 97.81 283 PHE A CA 1
ATOM 2194 C C . PHE A 1 283 ? -9.547 36.031 10.906 1 97.81 283 PHE A C 1
ATOM 2196 O O . PHE A 1 283 ? -10.188 35.375 10.078 1 97.81 283 PHE A O 1
ATOM 2203 N N . ALA A 1 284 ? -9.82 37.312 11.148 1 97.5 284 ALA A N 1
ATOM 2204 C CA . ALA A 1 284 ? -10.953 37.969 10.492 1 97.5 284 ALA A CA 1
ATOM 2205 C C . ALA A 1 284 ? -10.867 37.812 8.977 1 97.5 284 ALA A C 1
ATOM 2207 O O . ALA A 1 284 ? -11.805 37.312 8.344 1 97.5 284 ALA A O 1
ATOM 2208 N N . PRO A 1 285 ? -9.727 38.25 8.367 1 97.5 285 PRO A N 1
ATOM 2209 C CA . PRO A 1 285 ? -9.648 38.094 6.914 1 97.5 285 PRO A CA 1
ATOM 2210 C C . PRO A 1 285 ? -9.68 36.625 6.492 1 97.5 285 PRO A C 1
ATOM 2212 O O . PRO A 1 285 ? -10.211 36.281 5.43 1 97.5 285 PRO A O 1
ATOM 2215 N N . ILE A 1 286 ? -9.094 35.75 7.258 1 97.69 286 ILE A N 1
ATOM 2216 C CA . ILE A 1 286 ? -9.047 34.312 6.969 1 97.69 286 ILE A CA 1
ATOM 2217 C C . ILE A 1 286 ? -10.469 33.75 6.973 1 97.69 286 ILE A C 1
ATOM 2219 O O . ILE A 1 286 ? -10.852 33.031 6.051 1 97.69 286 ILE A O 1
ATOM 2223 N N . ARG A 1 287 ? -11.195 34.062 8.023 1 97.31 287 ARG A N 1
ATOM 2224 C CA . ARG A 1 287 ? -12.57 33.594 8.156 1 97.31 287 ARG A CA 1
ATOM 2225 C C . ARG A 1 287 ? -13.406 34 6.953 1 97.31 287 ARG A C 1
ATOM 2227 O O . ARG A 1 287 ? -14.164 33.219 6.406 1 97.31 287 ARG A O 1
ATOM 2234 N N . ASN A 1 288 ? -13.273 35.281 6.582 1 97.12 288 ASN A N 1
ATOM 2235 C CA . ASN A 1 288 ? -14.016 35.812 5.438 1 97.12 288 ASN A CA 1
ATOM 2236 C C . ASN A 1 288 ? -13.656 35.062 4.156 1 97.12 288 ASN A C 1
ATOM 2238 O O . ASN A 1 288 ? -14.539 34.719 3.361 1 97.12 288 ASN A O 1
ATOM 2242 N N . GLU A 1 289 ? -12.375 34.812 3.943 1 97.69 289 GLU A N 1
ATOM 2243 C CA . GLU A 1 289 ? -11.914 34.125 2.75 1 97.69 289 GLU A CA 1
ATOM 2244 C C . GLU A 1 289 ? -12.383 32.656 2.762 1 97.69 289 GLU A C 1
ATOM 2246 O O . GLU A 1 289 ? -12.711 32.094 1.713 1 97.69 289 GLU A O 1
ATOM 2251 N N . ILE A 1 290 ? -12.383 31.984 3.914 1 97.69 290 ILE A N 1
ATOM 2252 C CA . ILE A 1 290 ? -12.852 30.609 4.035 1 97.69 290 ILE A CA 1
ATOM 2253 C C . ILE A 1 290 ? -14.305 30.531 3.57 1 97.69 290 ILE A C 1
ATOM 2255 O O . ILE A 1 290 ? -14.656 29.641 2.781 1 97.69 290 ILE A O 1
ATOM 2259 N N . LYS A 1 291 ? -15.102 31.453 4.07 1 96.31 291 LYS A N 1
ATOM 2260 C CA . LYS A 1 291 ? -16.516 31.453 3.707 1 96.31 291 LYS A CA 1
ATOM 2261 C C . LYS A 1 291 ? -16.703 31.609 2.199 1 96.31 291 LYS A C 1
ATOM 2263 O O . LYS A 1 291 ? -17.516 30.922 1.593 1 96.31 291 LYS A O 1
ATOM 2268 N N . LYS A 1 292 ? -15.953 32.531 1.683 1 97.5 292 LYS A N 1
ATOM 2269 C CA . LYS A 1 292 ? -16.016 32.75 0.242 1 97.5 292 LYS A CA 1
ATOM 2270 C C . LYS A 1 292 ? -15.633 31.5 -0.532 1 97.5 292 LYS A C 1
ATOM 2272 O O . LYS A 1 292 ? -16.328 31.094 -1.461 1 97.5 292 LYS A O 1
ATOM 2277 N N . LEU A 1 293 ? -14.562 30.812 -0.182 1 97.81 293 LEU A N 1
ATOM 2278 C CA . LEU A 1 293 ? -14.039 29.641 -0.874 1 97.81 293 LEU A CA 1
ATOM 2279 C C . LEU A 1 293 ? -14.984 28.453 -0.72 1 97.81 293 LEU A C 1
ATOM 2281 O O . LEU A 1 293 ? -15.141 27.656 -1.644 1 97.81 293 LEU A O 1
ATOM 2285 N N . GLN A 1 294 ? -15.602 28.344 0.469 1 96.06 294 GLN A N 1
ATOM 2286 C CA . GLN A 1 294 ? -16.484 27.219 0.749 1 96.06 294 GLN A CA 1
ATOM 2287 C C . GLN A 1 294 ? -17.734 27.266 -0.117 1 96.06 294 GLN A C 1
ATOM 2289 O O . GLN A 1 294 ? -18.406 26.25 -0.333 1 96.06 294 GLN A O 1
ATOM 2294 N N . GLU A 1 295 ? -18.031 28.438 -0.629 1 96.12 295 GLU A N 1
ATOM 2295 C CA . GLU A 1 295 ? -19.203 28.594 -1.491 1 96.12 295 GLU A CA 1
ATOM 2296 C C . GLU A 1 295 ? -18.922 28.094 -2.9 1 96.12 295 GLU A C 1
ATOM 2298 O O . GLU A 1 295 ? -19.844 27.859 -3.678 1 96.12 295 GLU A O 1
ATOM 2303 N N . ASP A 1 296 ? -17.688 27.891 -3.209 1 96.19 296 ASP A N 1
ATOM 2304 C CA . ASP A 1 296 ? -17.312 27.438 -4.547 1 96.19 296 ASP A CA 1
ATOM 2305 C C . ASP A 1 296 ? -16.594 26.109 -4.488 1 96.19 296 ASP A C 1
ATOM 2307 O O . ASP A 1 296 ? -15.398 26.016 -4.812 1 96.19 296 ASP A O 1
ATOM 2311 N N . THR A 1 297 ? -17.297 25.125 -4.266 1 95.75 297 THR A N 1
ATOM 2312 C CA . THR A 1 297 ? -16.766 23.781 -4.109 1 95.75 297 THR A CA 1
ATOM 2313 C C . THR A 1 297 ? -16.047 23.344 -5.379 1 95.75 297 THR A C 1
ATOM 2315 O O . THR A 1 297 ? -15 22.688 -5.312 1 95.75 297 THR A O 1
ATOM 2318 N N . SER A 1 298 ? -16.594 23.641 -6.523 1 97.19 298 SER A N 1
ATOM 2319 C CA . SER A 1 298 ? -16.016 23.25 -7.801 1 97.19 298 SER A CA 1
ATOM 2320 C C . SER A 1 298 ? -14.625 23.844 -7.98 1 97.19 298 SER A C 1
ATOM 2322 O O . SER A 1 298 ? -13.734 23.188 -8.539 1 97.19 298 SER A O 1
ATOM 2324 N N . HIS A 1 299 ? -14.5 25.078 -7.551 1 97.69 299 HIS A N 1
ATOM 2325 C CA . HIS A 1 299 ? -13.203 25.734 -7.617 1 97.69 299 HIS A CA 1
ATOM 2326 C C . HIS A 1 299 ? -12.172 25 -6.754 1 97.69 299 HIS A C 1
ATOM 2328 O O . HIS A 1 299 ? -11.031 24.797 -7.184 1 97.69 299 HIS A O 1
ATOM 2334 N N . LEU A 1 300 ? -12.539 24.609 -5.551 1 98.19 300 LEU A N 1
ATOM 2335 C CA . LEU A 1 300 ? -11.656 23.891 -4.645 1 98.19 300 LEU A CA 1
ATOM 2336 C C . LEU A 1 300 ? -11.234 22.547 -5.246 1 98.19 300 LEU A C 1
ATOM 2338 O O . LEU A 1 300 ? -10.055 22.188 -5.191 1 98.19 300 LEU A O 1
ATOM 2342 N N . ILE A 1 301 ? -12.156 21.859 -5.84 1 97.81 301 ILE A N 1
ATOM 2343 C CA . ILE A 1 301 ? -11.891 20.578 -6.477 1 97.81 301 ILE A CA 1
ATOM 2344 C C . ILE A 1 301 ? -10.914 20.766 -7.633 1 97.81 301 ILE A C 1
ATOM 2346 O O . ILE A 1 301 ? -9.961 20 -7.781 1 97.81 301 ILE A O 1
ATOM 2350 N N . LYS A 1 302 ? -11.148 21.781 -8.383 1 98.12 302 LYS A N 1
ATOM 2351 C CA . LYS A 1 302 ? -10.297 22.062 -9.531 1 98.12 302 LYS A CA 1
ATOM 2352 C C . LYS A 1 302 ? -8.859 22.359 -9.094 1 98.12 302 LYS A C 1
ATOM 2354 O O . LYS A 1 302 ? -7.906 21.922 -9.734 1 98.12 302 LYS A O 1
ATOM 2359 N N . ILE A 1 303 ? -8.695 23.094 -8.031 1 98.38 303 ILE A N 1
ATOM 2360 C CA . ILE A 1 303 ? -7.371 23.422 -7.508 1 98.38 303 ILE A CA 1
ATOM 2361 C C . ILE A 1 303 ? -6.621 22.141 -7.148 1 98.38 303 ILE A C 1
ATOM 2363 O O . ILE A 1 303 ? -5.453 21.969 -7.5 1 98.38 303 ILE A O 1
ATOM 2367 N N . LEU A 1 304 ? -7.316 21.234 -6.477 1 98.44 304 LEU A N 1
ATOM 2368 C CA . LEU A 1 304 ? -6.703 19.984 -6.055 1 98.44 304 LEU A CA 1
ATOM 2369 C C . LEU A 1 304 ? -6.379 19.109 -7.258 1 98.44 304 LEU A C 1
ATOM 2371 O O . LEU A 1 304 ? -5.332 18.453 -7.293 1 98.44 304 LEU A O 1
ATOM 2375 N N . GLU A 1 305 ? -7.254 19.062 -8.25 1 98.12 305 GLU A N 1
ATOM 2376 C CA . GLU A 1 305 ? -7.039 18.281 -9.453 1 98.12 305 GLU A CA 1
ATOM 2377 C C . GLU A 1 305 ? -5.875 18.828 -10.273 1 98.12 305 GLU A C 1
ATOM 2379 O O . GLU A 1 305 ? -5.039 18.062 -10.766 1 98.12 305 GLU A O 1
ATOM 2384 N N . ASP A 1 306 ? -5.887 20.156 -10.406 1 98.5 306 ASP A N 1
ATOM 2385 C CA . ASP A 1 306 ? -4.773 20.797 -11.109 1 98.5 306 ASP A CA 1
ATOM 2386 C C . ASP A 1 306 ? -3.453 20.531 -10.391 1 98.5 306 ASP A C 1
ATOM 2388 O O . ASP A 1 306 ? -2.438 20.25 -11.031 1 98.5 306 ASP A O 1
ATOM 2392 N N . GLY A 1 307 ? -3.504 20.703 -9.078 1 98.56 307 GLY A N 1
ATOM 2393 C CA . GLY A 1 307 ? -2.322 20.406 -8.281 1 98.56 307 GLY A CA 1
ATOM 2394 C C . GLY A 1 307 ? -1.847 18.969 -8.422 1 98.56 307 GLY A C 1
ATOM 2395 O O . GLY A 1 307 ? -0.643 18.719 -8.461 1 98.56 307 GLY A O 1
ATOM 2396 N N . ALA A 1 308 ? -2.771 18.047 -8.477 1 98.5 308 ALA A N 1
ATOM 2397 C CA . ALA A 1 308 ? -2.441 16.641 -8.609 1 98.5 308 ALA A CA 1
ATOM 2398 C C . ALA A 1 308 ? -1.782 16.344 -9.953 1 98.5 308 ALA A C 1
ATOM 2400 O O . ALA A 1 308 ? -0.871 15.523 -10.047 1 98.5 308 ALA A O 1
ATOM 2401 N N . GLU A 1 309 ? -2.305 16.953 -10.984 1 98.38 309 GLU A N 1
ATOM 2402 C CA . GLU A 1 309 ? -1.701 16.781 -12.305 1 98.38 309 GLU A CA 1
ATOM 2403 C C . GLU A 1 309 ? -0.244 17.234 -12.305 1 98.38 309 GLU A C 1
ATOM 2405 O O . GLU A 1 309 ? 0.623 16.562 -12.852 1 98.38 309 GLU A O 1
ATOM 2410 N N . LYS A 1 310 ? 0 18.359 -11.672 1 98.06 310 LYS A N 1
ATOM 2411 C CA . LYS A 1 310 ? 1.366 18.875 -11.562 1 98.06 310 LYS A CA 1
ATOM 2412 C C . LYS A 1 310 ? 2.23 17.938 -10.719 1 98.06 310 LYS A C 1
ATOM 2414 O O . LYS A 1 310 ? 3.389 17.688 -11.055 1 98.06 310 LYS A O 1
ATOM 2419 N N . ALA A 1 311 ? 1.64 17.484 -9.633 1 98.56 311 ALA A N 1
ATOM 2420 C CA . ALA A 1 311 ? 2.365 16.562 -8.758 1 98.56 311 ALA A CA 1
ATOM 2421 C C . ALA A 1 311 ? 2.719 15.281 -9.492 1 98.56 311 ALA A C 1
ATOM 2423 O O . ALA A 1 311 ? 3.818 14.742 -9.328 1 98.56 311 ALA A O 1
ATOM 2424 N N . LYS A 1 312 ? 1.803 14.773 -10.297 1 98.31 312 LYS A N 1
ATOM 2425 C CA . LYS A 1 312 ? 2.027 13.57 -11.086 1 98.31 312 LYS A CA 1
ATOM 2426 C C . LYS A 1 312 ? 3.15 13.773 -12.102 1 98.31 312 LYS A C 1
ATOM 2428 O O . LYS A 1 312 ? 3.924 12.852 -12.367 1 98.31 312 LYS A O 1
ATOM 2433 N N . GLU A 1 313 ? 3.15 14.93 -12.672 1 98 313 GLU A N 1
ATOM 2434 C CA . GLU A 1 313 ? 4.199 15.242 -13.633 1 98 313 GLU A CA 1
ATOM 2435 C C . GLU A 1 313 ? 5.582 15.141 -12.992 1 98 313 GLU A C 1
ATOM 2437 O O . GLU A 1 313 ? 6.551 14.75 -13.656 1 98 313 GLU A O 1
ATOM 2442 N N . LEU A 1 314 ? 5.641 15.492 -11.75 1 97.06 314 LEU A N 1
ATOM 2443 C CA . LEU A 1 314 ? 6.895 15.406 -11.016 1 97.06 314 LEU A CA 1
ATOM 2444 C C . LEU A 1 314 ? 7.156 13.977 -10.547 1 97.06 314 LEU A C 1
ATOM 2446 O O . LEU A 1 314 ? 8.289 13.5 -10.609 1 97.06 314 LEU A O 1
ATOM 2450 N N . ALA A 1 315 ? 6.117 13.281 -10.078 1 98.44 315 ALA A N 1
ATOM 2451 C CA . ALA A 1 315 ? 6.223 11.977 -9.422 1 98.44 315 ALA A CA 1
ATOM 2452 C C . ALA A 1 315 ? 6.445 10.867 -10.445 1 98.44 315 ALA A C 1
ATOM 2454 O O . ALA A 1 315 ? 7.184 9.914 -10.188 1 98.44 315 ALA A O 1
ATOM 2455 N N . ALA A 1 316 ? 5.812 10.961 -11.602 1 97.94 316 ALA A N 1
ATOM 2456 C CA . ALA A 1 316 ? 5.734 9.867 -12.57 1 97.94 316 ALA A CA 1
ATOM 2457 C C . ALA A 1 316 ? 7.125 9.461 -13.055 1 97.94 316 ALA A C 1
ATOM 2459 O O . ALA A 1 316 ? 7.477 8.281 -13.039 1 97.94 316 ALA A O 1
ATOM 2460 N N . PRO A 1 317 ? 7.957 10.438 -13.508 1 98.19 317 PRO A N 1
ATOM 2461 C CA . PRO A 1 317 ? 9.289 10.031 -13.961 1 98.19 317 PRO A CA 1
ATOM 2462 C C . PRO A 1 317 ? 10.141 9.438 -12.836 1 98.19 317 PRO A C 1
ATOM 2464 O O . PRO A 1 317 ? 10.938 8.531 -13.078 1 98.19 317 PRO A O 1
ATOM 2467 N N . ILE A 1 318 ? 10.023 9.977 -11.648 1 98.5 318 ILE A N 1
ATOM 2468 C CA . ILE A 1 318 ? 10.766 9.461 -10.5 1 98.5 318 ILE A CA 1
ATOM 2469 C C . ILE A 1 318 ? 10.336 8.023 -10.219 1 98.5 318 ILE A C 1
ATOM 2471 O O . ILE A 1 318 ? 11.188 7.145 -10.031 1 98.5 318 ILE A O 1
ATOM 2475 N N . TYR A 1 319 ? 9.039 7.828 -10.234 1 98.69 319 TYR A N 1
ATOM 2476 C CA . TYR A 1 319 ? 8.531 6.488 -9.961 1 98.69 319 TYR A CA 1
ATOM 2477 C C . TYR A 1 319 ? 8.938 5.516 -11.062 1 98.69 319 TYR A C 1
ATOM 2479 O O . TYR A 1 319 ? 9.211 4.344 -10.789 1 98.69 319 TYR A O 1
ATOM 2487 N N . GLN A 1 320 ? 8.914 5.957 -12.266 1 98.19 320 GLN A N 1
ATOM 2488 C CA . GLN A 1 320 ? 9.367 5.113 -13.367 1 98.19 320 GLN A CA 1
ATOM 2489 C C . GLN A 1 320 ? 10.805 4.648 -13.141 1 98.19 320 GLN A C 1
ATOM 2491 O O . GLN A 1 320 ? 11.141 3.496 -13.414 1 98.19 320 GLN A O 1
ATOM 2496 N N . GLU A 1 321 ? 11.625 5.555 -12.656 1 98.44 321 GLU A N 1
ATOM 2497 C CA . GLU A 1 321 ? 13 5.184 -12.344 1 98.44 321 GLU A CA 1
ATOM 2498 C C . GLU A 1 321 ? 13.055 4.176 -11.203 1 98.44 321 GLU A C 1
ATOM 2500 O O . GLU A 1 321 ? 13.867 3.248 -11.227 1 98.44 321 GLU A O 1
ATOM 2505 N N . ILE A 1 322 ? 12.227 4.367 -10.219 1 98.62 322 ILE A N 1
ATOM 2506 C CA . ILE A 1 322 ? 12.164 3.438 -9.102 1 98.62 322 ILE A CA 1
ATOM 2507 C C . ILE A 1 322 ? 11.766 2.051 -9.602 1 98.62 322 ILE A C 1
ATOM 2509 O O . ILE A 1 322 ? 12.359 1.045 -9.203 1 98.62 322 ILE A O 1
ATOM 2513 N N . ARG A 1 323 ? 10.773 1.974 -10.484 1 97.88 323 ARG A N 1
ATOM 2514 C CA . ARG A 1 323 ? 10.336 0.711 -11.07 1 97.88 323 ARG A CA 1
ATOM 2515 C C . ARG A 1 323 ? 11.492 -0.013 -11.742 1 97.88 323 ARG A C 1
ATOM 2517 O O . ARG A 1 323 ? 11.625 -1.233 -11.633 1 97.88 323 ARG A O 1
ATOM 2524 N N . ARG A 1 324 ? 12.312 0.744 -12.414 1 97.31 324 ARG A N 1
ATOM 2525 C CA . ARG A 1 324 ? 13.484 0.161 -13.07 1 97.31 324 ARG A CA 1
ATOM 2526 C C . ARG A 1 324 ? 14.477 -0.37 -12.039 1 97.31 324 ARG A C 1
ATOM 2528 O O . ARG A 1 324 ? 14.984 -1.482 -12.18 1 97.31 324 ARG A O 1
ATOM 2535 N N . LEU A 1 325 ? 14.719 0.397 -11.039 1 98.12 325 LEU A N 1
ATOM 2536 C CA . LEU A 1 325 ? 15.719 0.055 -10.031 1 98.12 325 LEU A CA 1
ATOM 2537 C C . LEU A 1 325 ? 15.312 -1.209 -9.281 1 98.12 325 LEU A C 1
ATOM 2539 O O . LEU A 1 325 ? 16.172 -2.027 -8.938 1 98.12 325 LEU A O 1
ATOM 2543 N N . VAL A 1 326 ? 14 -1.386 -9.055 1 97.75 326 VAL A N 1
ATOM 2544 C CA . VAL A 1 326 ? 13.586 -2.504 -8.219 1 97.75 326 VAL A CA 1
ATOM 2545 C C . VAL A 1 326 ? 13.32 -3.732 -9.086 1 97.75 326 VAL A C 1
ATOM 2547 O O . VAL A 1 326 ? 13.055 -4.82 -8.57 1 97.75 326 VAL A O 1
ATOM 2550 N N . GLY A 1 327 ? 13.203 -3.592 -10.445 1 97.19 327 GLY A N 1
ATOM 2551 C CA . GLY A 1 327 ? 13.102 -4.727 -11.359 1 97.19 327 GLY A CA 1
ATOM 2552 C C . GLY A 1 327 ? 11.719 -4.895 -11.953 1 97.19 327 GLY A C 1
ATOM 2553 O O . GLY A 1 327 ? 11.414 -5.93 -12.547 1 97.19 327 GLY A O 1
ATOM 2554 N N . PHE A 1 328 ? 10.789 -3.898 -11.781 1 95.62 328 PHE A N 1
ATOM 2555 C CA . PHE A 1 328 ? 9.453 -3.936 -12.375 1 95.62 328 PHE A CA 1
ATOM 2556 C C . PHE A 1 328 ? 9.516 -3.631 -13.867 1 95.62 328 PHE A C 1
ATOM 2558 O O . PHE A 1 328 ? 8.562 -3.912 -14.602 1 95.62 328 PHE A O 1
ATOM 2565 N N . GLN A 1 329 ? 10.594 -3.125 -14.352 1 86.81 329 GLN A N 1
ATOM 2566 C CA . GLN A 1 329 ? 10.789 -2.77 -15.75 1 86.81 329 GLN A CA 1
ATOM 2567 C C . GLN A 1 329 ? 12.25 -2.941 -16.172 1 86.81 329 GLN A C 1
ATOM 2569 O O . GLN A 1 329 ? 13.148 -2.832 -15.344 1 86.81 329 GLN A O 1
ATOM 2574 N N . MET B 1 1 ? -27.344 -10.242 -13.594 1 40.66 1 MET B N 1
ATOM 2575 C CA . MET B 1 1 ? -26.734 -11.445 -13.016 1 40.66 1 MET B CA 1
ATOM 2576 C C . MET B 1 1 ? -25.234 -11.289 -12.914 1 40.66 1 MET B C 1
ATOM 2578 O O . MET B 1 1 ? -24.578 -10.789 -13.836 1 40.66 1 MET B O 1
ATOM 2582 N N . VAL B 1 2 ? -24.609 -11.344 -11.82 1 58.22 2 VAL B N 1
ATOM 2583 C CA . VAL B 1 2 ? -23.172 -11.125 -11.672 1 58.22 2 VAL B CA 1
ATOM 2584 C C . VAL B 1 2 ? -22.406 -12.133 -12.523 1 58.22 2 VAL B C 1
ATOM 2586 O O . VAL B 1 2 ? -22.609 -13.344 -12.398 1 58.22 2 VAL B O 1
ATOM 2589 N N . VAL B 1 3 ? -21.719 -11.719 -13.68 1 79.94 3 VAL B N 1
ATOM 2590 C CA . VAL B 1 3 ? -20.891 -12.547 -14.547 1 79.94 3 VAL B CA 1
ATOM 2591 C C . VAL B 1 3 ? -19.75 -13.172 -13.734 1 79.94 3 VAL B C 1
ATOM 2593 O O . VAL B 1 3 ? -19.172 -12.516 -12.867 1 79.94 3 VAL B O 1
ATOM 2596 N N . ASP B 1 4 ? -19.656 -14.609 -13.852 1 91.75 4 ASP B N 1
ATOM 2597 C CA . ASP B 1 4 ? -18.531 -15.281 -13.203 1 91.75 4 ASP B CA 1
ATOM 2598 C C . ASP B 1 4 ? -17.203 -14.719 -13.68 1 91.75 4 ASP B C 1
ATOM 2600 O O . ASP B 1 4 ? -16.953 -14.617 -14.883 1 91.75 4 ASP B O 1
ATOM 2604 N N . ARG B 1 5 ? -16.5 -14.258 -12.797 1 97.38 5 ARG B N 1
ATOM 2605 C CA . ARG B 1 5 ? -15.195 -13.695 -13.102 1 97.38 5 ARG B CA 1
ATOM 2606 C C . ARG B 1 5 ? -14.102 -14.352 -12.258 1 97.38 5 ARG B C 1
ATOM 2608 O O . ARG B 1 5 ? -14.219 -14.398 -11.031 1 97.38 5 ARG B O 1
ATOM 2615 N N . ILE B 1 6 ? -13.055 -14.789 -12.938 1 97.69 6 ILE B N 1
ATOM 2616 C CA . ILE B 1 6 ? -11.969 -15.508 -12.281 1 97.69 6 ILE B CA 1
ATOM 2617 C C . ILE B 1 6 ? -10.719 -14.625 -12.227 1 97.69 6 ILE B C 1
ATOM 2619 O O . ILE B 1 6 ? -10.391 -13.945 -13.203 1 97.69 6 ILE B O 1
ATOM 2623 N N . PHE B 1 7 ? -10.086 -14.625 -11.109 1 98.19 7 PHE B N 1
ATOM 2624 C CA . PHE B 1 7 ? -8.781 -13.992 -10.984 1 98.19 7 PHE B CA 1
ATOM 2625 C C . PHE B 1 7 ? -7.762 -14.969 -10.398 1 98.19 7 PHE B C 1
ATOM 2627 O O . PHE B 1 7 ? -8.062 -15.688 -9.438 1 98.19 7 PHE B O 1
ATOM 2634 N N . SER B 1 8 ? -6.609 -15 -10.969 1 96.94 8 SER B N 1
ATOM 2635 C CA . SER B 1 8 ? -5.488 -15.742 -10.391 1 96.94 8 SER B CA 1
ATOM 2636 C C . SER B 1 8 ? -4.156 -15.117 -10.781 1 96.94 8 SER B C 1
ATOM 2638 O O . SER B 1 8 ? -4.07 -14.391 -11.773 1 96.94 8 SER B O 1
ATOM 2640 N N . GLY B 1 9 ? -3.191 -15.297 -9.969 1 96 9 GLY B N 1
ATOM 2641 C CA . GLY B 1 9 ? -1.871 -14.742 -10.227 1 96 9 GLY B CA 1
ATOM 2642 C C . GLY B 1 9 ? -0.75 -15.727 -9.953 1 96 9 GLY B C 1
ATOM 2643 O O . GLY B 1 9 ? -0.948 -16.734 -9.266 1 96 9 GLY B O 1
ATOM 2644 N N . ILE B 1 10 ? 0.356 -15.508 -10.531 1 95.31 10 ILE B N 1
ATOM 2645 C CA . ILE B 1 10 ? 1.551 -16.312 -10.312 1 95.31 10 ILE B CA 1
ATOM 2646 C C . ILE B 1 10 ? 2.752 -15.406 -10.078 1 95.31 10 ILE B C 1
ATOM 2648 O O . ILE B 1 10 ? 2.912 -14.391 -10.75 1 95.31 10 ILE B O 1
ATOM 2652 N N . GLN B 1 11 ? 3.502 -15.641 -9.07 1 95.56 11 GLN B N 1
ATOM 2653 C CA . GLN B 1 11 ? 4.73 -14.883 -8.852 1 95.56 11 GLN B CA 1
ATOM 2654 C C . GLN B 1 11 ? 5.77 -15.195 -9.922 1 95.56 11 GLN B C 1
ATOM 2656 O O . GLN B 1 11 ? 5.926 -16.344 -10.328 1 95.56 11 GLN B O 1
ATOM 2661 N N . PRO B 1 12 ? 6.465 -14.211 -10.398 1 96.62 12 PRO B N 1
ATOM 2662 C CA . PRO B 1 12 ? 7.492 -14.422 -11.414 1 96.62 12 PRO B CA 1
ATOM 2663 C C . PRO B 1 12 ? 8.789 -14.992 -10.836 1 96.62 12 PRO B C 1
ATOM 2665 O O . PRO B 1 12 ? 9.727 -14.242 -10.57 1 96.62 12 PRO B O 1
ATOM 2668 N N . THR B 1 13 ? 8.844 -16.25 -10.727 1 92.19 13 THR B N 1
ATOM 2669 C CA . THR B 1 13 ? 10.031 -16.906 -10.18 1 92.19 13 THR B CA 1
ATOM 2670 C C . THR B 1 13 ? 10.852 -17.562 -11.281 1 92.19 13 THR B C 1
ATOM 2672 O O . THR B 1 13 ? 11.703 -18.406 -11.016 1 92.19 13 THR B O 1
ATOM 2675 N N . GLY B 1 14 ? 10.523 -17.203 -12.484 1 91.19 14 GLY B N 1
ATOM 2676 C CA . GLY B 1 14 ? 11.211 -17.797 -13.617 1 91.19 14 GLY B CA 1
ATOM 2677 C C . GLY B 1 14 ? 10.43 -18.938 -14.258 1 91.19 14 GLY B C 1
ATOM 2678 O O . GLY B 1 14 ? 9.203 -18.859 -14.367 1 91.19 14 GLY B O 1
ATOM 2679 N N . THR B 1 15 ? 11.109 -19.953 -14.742 1 91.38 15 THR B N 1
ATOM 2680 C CA . THR B 1 15 ? 10.461 -21.062 -15.422 1 91.38 15 THR B CA 1
ATOM 2681 C C . THR B 1 15 ? 9.758 -21.969 -14.422 1 91.38 15 THR B C 1
ATOM 2683 O O . THR B 1 15 ? 10.391 -22.469 -13.484 1 91.38 15 THR B O 1
ATOM 2686 N N . PRO B 1 16 ? 8.5 -22.203 -14.625 1 95.44 16 PRO B N 1
ATOM 2687 C CA . PRO B 1 16 ? 7.758 -23.062 -13.703 1 95.44 16 PRO B CA 1
ATOM 2688 C C . PRO B 1 16 ? 8.25 -24.5 -13.727 1 95.44 16 PRO B C 1
ATOM 2690 O O . PRO B 1 16 ? 8.82 -24.953 -14.727 1 95.44 16 PRO B O 1
ATOM 2693 N N . HIS B 1 17 ? 8.102 -25.078 -12.617 1 95.69 17 HIS B N 1
ATOM 2694 C CA . HIS B 1 17 ? 8.391 -26.516 -12.578 1 95.69 17 HIS B CA 1
ATOM 2695 C C . HIS B 1 17 ? 7.113 -27.344 -12.727 1 95.69 17 HIS B C 1
ATOM 2697 O O . HIS B 1 17 ? 6.02 -26.781 -12.828 1 95.69 17 HIS B O 1
ATOM 2703 N N . LEU B 1 18 ? 7.289 -28.625 -12.758 1 96.06 18 LEU B N 1
ATOM 2704 C CA . LEU B 1 18 ? 6.211 -29.578 -13 1 96.06 18 LEU B CA 1
ATOM 2705 C C . LEU B 1 18 ? 5.078 -29.375 -12 1 96.06 18 LEU B C 1
ATOM 2707 O O . LEU B 1 18 ? 3.902 -29.438 -12.375 1 96.06 18 LEU B O 1
ATOM 2711 N N . GLY B 1 19 ? 5.395 -29.109 -10.789 1 93.06 19 GLY B N 1
ATOM 2712 C CA . GLY B 1 19 ? 4.391 -28.859 -9.766 1 93.06 19 GLY B CA 1
ATOM 2713 C C . GLY B 1 19 ? 3.543 -27.625 -10.07 1 93.06 19 GLY B C 1
ATOM 2714 O O . GLY B 1 19 ? 2.324 -27.656 -9.883 1 93.06 19 GLY B O 1
ATOM 2715 N N . ASN B 1 20 ? 4.133 -26.531 -10.523 1 92.56 20 ASN B N 1
ATOM 2716 C CA . ASN B 1 20 ? 3.398 -25.344 -10.93 1 92.56 20 ASN B CA 1
ATOM 2717 C C . ASN B 1 20 ? 2.457 -25.625 -12.094 1 92.56 20 ASN B C 1
ATOM 2719 O O . ASN B 1 20 ? 1.317 -25.156 -12.109 1 92.56 20 ASN B O 1
ATOM 2723 N N . TYR B 1 21 ? 3.023 -26.312 -13.008 1 94.38 21 TYR B N 1
ATOM 2724 C CA . TYR B 1 21 ? 2.27 -26.609 -14.227 1 94.38 21 TYR B CA 1
ATOM 2725 C C . TYR B 1 21 ? 1.013 -27.406 -13.898 1 94.38 21 TYR B C 1
ATOM 2727 O O . TYR B 1 21 ? -0.096 -27 -14.258 1 94.38 21 TYR B O 1
ATOM 2735 N N . LEU B 1 22 ? 1.207 -28.453 -13.195 1 92.31 22 LEU B N 1
ATOM 2736 C CA . LEU B 1 22 ? 0.096 -29.359 -12.906 1 92.31 22 LEU B CA 1
ATOM 2737 C C . LEU B 1 22 ? -0.815 -28.781 -11.836 1 92.31 22 LEU B C 1
ATOM 2739 O O . LEU B 1 22 ? -2.012 -29.078 -11.805 1 92.31 22 LEU B O 1
ATOM 2743 N N . GLY B 1 23 ? -0.285 -27.953 -11.016 1 88.44 23 GLY B N 1
ATOM 2744 C CA . GLY B 1 23 ? -1.035 -27.422 -9.891 1 88.44 23 GLY B CA 1
ATOM 2745 C C . GLY B 1 23 ? -1.827 -26.172 -10.234 1 88.44 23 GLY B C 1
ATOM 2746 O O . GLY B 1 23 ? -2.857 -25.891 -9.617 1 88.44 23 GLY B O 1
ATOM 2747 N N . ALA B 1 24 ? -1.374 -25.438 -11.195 1 89.81 24 ALA B N 1
ATOM 2748 C CA . ALA B 1 24 ? -2.014 -24.141 -11.406 1 89.81 24 ALA B CA 1
ATOM 2749 C C . ALA B 1 24 ? -2.174 -23.828 -12.891 1 89.81 24 ALA B C 1
ATOM 2751 O O . ALA B 1 24 ? -3.285 -23.578 -13.359 1 89.81 24 ALA B O 1
ATOM 2752 N N . ILE B 1 25 ? -1.179 -23.922 -13.664 1 93.81 25 ILE B N 1
ATOM 2753 C CA . ILE B 1 25 ? -1.17 -23.406 -15.023 1 93.81 25 ILE B CA 1
ATOM 2754 C C . ILE B 1 25 ? -2.1 -24.234 -15.906 1 93.81 25 ILE B C 1
ATOM 2756 O O . ILE B 1 25 ? -2.85 -23.688 -16.719 1 93.81 25 ILE B O 1
ATOM 2760 N N . GLN B 1 26 ? -2.023 -25.562 -15.773 1 92.12 26 GLN B N 1
ATOM 2761 C CA . GLN B 1 26 ? -2.924 -26.406 -16.547 1 92.12 26 GLN B CA 1
ATOM 2762 C C . GLN B 1 26 ? -4.383 -26.062 -16.266 1 92.12 26 GLN B C 1
ATOM 2764 O O . GLN B 1 26 ? -5.211 -26.062 -17.172 1 92.12 26 GLN B O 1
ATOM 2769 N N . ASN B 1 27 ? -4.668 -25.828 -15.016 1 92.12 27 ASN B N 1
ATOM 2770 C CA . ASN B 1 27 ? -6.016 -25.406 -14.641 1 92.12 27 ASN B CA 1
ATOM 2771 C C . ASN B 1 27 ? -6.387 -24.078 -15.273 1 92.12 27 ASN B C 1
ATOM 2773 O O . ASN B 1 27 ? -7.531 -23.859 -15.68 1 92.12 27 ASN B O 1
ATOM 2777 N N . TRP B 1 28 ? -5.461 -23.109 -15.344 1 94.94 28 TRP B N 1
ATOM 2778 C CA . TRP B 1 28 ? -5.672 -21.812 -15.992 1 94.94 28 TRP B CA 1
ATOM 2779 C C . TRP B 1 28 ? -6.113 -22 -17.438 1 94.94 28 TRP B C 1
ATOM 2781 O O . TRP B 1 28 ? -7.023 -21.312 -17.922 1 94.94 28 TRP B O 1
ATOM 2791 N N . VAL B 1 29 ? -5.422 -22.938 -18.078 1 95.12 29 VAL B N 1
ATOM 2792 C CA . VAL B 1 29 ? -5.711 -23.188 -19.484 1 95.12 29 VAL B CA 1
ATOM 2793 C C . VAL B 1 29 ? -7.152 -23.688 -19.641 1 95.12 29 VAL B C 1
ATOM 2795 O O . VAL B 1 29 ? -7.867 -23.25 -20.547 1 95.12 29 VAL B O 1
ATOM 2798 N N . ASN B 1 30 ? -7.551 -24.531 -18.734 1 93 30 ASN B N 1
ATOM 2799 C CA . ASN B 1 30 ? -8.922 -25.047 -18.781 1 93 30 ASN B CA 1
ATOM 2800 C C . ASN B 1 30 ? -9.938 -23.953 -18.469 1 93 30 ASN B C 1
ATOM 2802 O O . ASN B 1 30 ? -10.961 -23.844 -19.156 1 93 30 ASN B O 1
ATOM 2806 N N . LEU B 1 31 ? -9.656 -23.109 -17.547 1 94.75 31 LEU B N 1
ATOM 2807 C CA . LEU B 1 31 ? -10.586 -22.094 -17.062 1 94.75 31 LEU B CA 1
ATOM 2808 C C . LEU B 1 31 ? -10.812 -21.016 -18.125 1 94.75 31 LEU B C 1
ATOM 2810 O O . LEU B 1 31 ? -11.914 -20.484 -18.266 1 94.75 31 LEU B O 1
ATOM 2814 N N . GLN B 1 32 ? -9.742 -20.656 -18.891 1 95.81 32 GLN B N 1
ATOM 2815 C CA . GLN B 1 32 ? -9.906 -19.625 -19.891 1 95.81 32 GLN B CA 1
ATOM 2816 C C . GLN B 1 32 ? -10.844 -20.078 -21 1 95.81 32 GLN B C 1
ATOM 2818 O O . GLN B 1 32 ? -11.406 -19.25 -21.734 1 95.81 32 GLN B O 1
ATOM 2823 N N . GLU B 1 33 ? -11.023 -21.453 -21.141 1 94.06 33 GLU B N 1
ATOM 2824 C CA . GLU B 1 33 ? -11.953 -22 -22.125 1 94.06 33 GLU B CA 1
ATOM 2825 C C . GLU B 1 33 ? -13.375 -22.047 -21.578 1 94.06 33 GLU B C 1
ATOM 2827 O O . GLU B 1 33 ? -14.336 -21.953 -22.344 1 94.06 33 GLU B O 1
ATOM 2832 N N . GLU B 1 34 ? -13.523 -22.141 -20.344 1 91.75 34 GLU B N 1
ATOM 2833 C CA . GLU B 1 34 ? -14.812 -22.422 -19.719 1 91.75 34 GLU B CA 1
ATOM 2834 C C . GLU B 1 34 ? -15.492 -21.141 -19.266 1 91.75 34 GLU B C 1
ATOM 2836 O O . GLU B 1 34 ? -16.719 -21.078 -19.172 1 91.75 34 GLU B O 1
ATOM 2841 N N . CYS B 1 35 ? -14.695 -20.141 -18.953 1 90.94 35 CYS B N 1
ATOM 2842 C CA . CYS B 1 35 ? -15.242 -18.922 -18.375 1 90.94 35 CYS B CA 1
ATOM 2843 C C . CYS B 1 35 ? -15.016 -17.734 -19.297 1 90.94 35 CYS B C 1
ATOM 2845 O O . CYS B 1 35 ? -14 -17.656 -19.984 1 90.94 35 CYS B O 1
ATOM 2847 N N . SER B 1 36 ? -15.938 -16.859 -19.266 1 88.88 36 SER B N 1
ATOM 2848 C CA . SER B 1 36 ? -15.898 -15.75 -20.219 1 88.88 36 SER B CA 1
ATOM 2849 C C . SER B 1 36 ? -15.055 -14.594 -19.688 1 88.88 36 SER B C 1
ATOM 2851 O O . SER B 1 36 ? -14.625 -13.734 -20.453 1 88.88 36 SER B O 1
ATOM 2853 N N . SER B 1 37 ? -14.867 -14.523 -18.422 1 94.81 37 SER B N 1
ATOM 2854 C CA . SER B 1 37 ? -14.062 -13.445 -17.844 1 94.81 37 SER B CA 1
ATOM 2855 C C . SER B 1 37 ? -12.977 -13.992 -16.922 1 94.81 37 SER B C 1
ATOM 2857 O O . SER B 1 37 ? -13.25 -14.359 -15.781 1 94.81 37 SER B O 1
ATOM 2859 N N . VAL B 1 38 ? -11.781 -14.055 -17.438 1 97.44 38 VAL B N 1
ATOM 2860 C CA . VAL B 1 38 ? -10.656 -14.648 -16.719 1 97.44 38 VAL B CA 1
ATOM 2861 C C . VAL B 1 38 ? -9.469 -13.688 -16.734 1 97.44 38 VAL B C 1
ATOM 2863 O O . VAL B 1 38 ? -9.047 -13.227 -17.797 1 97.44 38 VAL B O 1
ATOM 2866 N N . LEU B 1 39 ? -9 -13.352 -15.555 1 98.5 39 LEU B N 1
ATOM 2867 C CA . LEU B 1 39 ? -7.824 -12.5 -15.414 1 98.5 39 LEU B CA 1
ATOM 2868 C C . LEU B 1 39 ? -6.668 -13.266 -14.789 1 98.5 39 LEU B C 1
ATOM 2870 O O . LEU B 1 39 ? -6.809 -13.828 -13.695 1 98.5 39 LEU B O 1
ATOM 2874 N N . TYR B 1 40 ? -5.586 -13.344 -15.477 1 98.44 40 TYR B N 1
ATOM 2875 C CA . TYR B 1 40 ? -4.332 -13.883 -14.969 1 98.44 40 TYR B CA 1
ATOM 2876 C C . TYR B 1 40 ? -3.268 -12.797 -14.867 1 98.44 40 TYR B C 1
ATOM 2878 O O . TYR B 1 40 ? -3.125 -11.977 -15.781 1 98.44 40 TYR B O 1
ATOM 2886 N N . SER B 1 41 ? -2.547 -12.781 -13.742 1 98.5 41 SER B N 1
ATOM 2887 C CA . SER B 1 41 ? -1.587 -11.703 -13.523 1 98.5 41 SER B CA 1
ATOM 2888 C C . SER B 1 41 ? -0.227 -12.25 -13.102 1 98.5 41 SER B C 1
ATOM 2890 O O . SER B 1 41 ? -0.151 -13.211 -12.328 1 98.5 41 SER B O 1
ATOM 2892 N N . ILE B 1 42 ? 0.853 -11.695 -13.734 1 98.25 42 ILE B N 1
ATOM 2893 C CA . ILE B 1 42 ? 2.201 -11.859 -13.203 1 98.25 42 ILE B CA 1
ATOM 2894 C C . ILE B 1 42 ? 2.389 -10.961 -11.977 1 98.25 42 ILE B C 1
ATOM 2896 O O . ILE B 1 42 ? 2.396 -9.734 -12.102 1 98.25 42 ILE B O 1
ATOM 2900 N N . MET B 1 43 ? 2.561 -11.586 -10.852 1 98.12 43 MET B N 1
ATOM 2901 C CA . MET B 1 43 ? 2.453 -10.875 -9.578 1 98.12 43 MET B CA 1
ATOM 2902 C C . MET B 1 43 ? 3.811 -10.336 -9.141 1 98.12 43 MET B C 1
ATOM 2904 O O . MET B 1 43 ? 4.332 -10.734 -8.094 1 98.12 43 MET B O 1
ATOM 2908 N N . ASP B 1 44 ? 4.32 -9.43 -9.906 1 98.06 44 ASP B N 1
ATOM 2909 C CA . ASP B 1 44 ? 5.664 -8.906 -9.656 1 98.06 44 ASP B CA 1
ATOM 2910 C C . ASP B 1 44 ? 5.711 -8.102 -8.359 1 98.06 44 ASP B C 1
ATOM 2912 O O . ASP B 1 44 ? 6.738 -8.062 -7.684 1 98.06 44 ASP B O 1
ATOM 2916 N N . MET B 1 45 ? 4.645 -7.445 -7.906 1 98.5 45 MET B N 1
ATOM 2917 C CA . MET B 1 45 ? 4.629 -6.734 -6.633 1 98.5 45 MET B CA 1
ATOM 2918 C C . MET B 1 45 ? 4.789 -7.703 -5.469 1 98.5 45 MET B C 1
ATOM 2920 O O . MET B 1 45 ? 5.555 -7.441 -4.539 1 98.5 4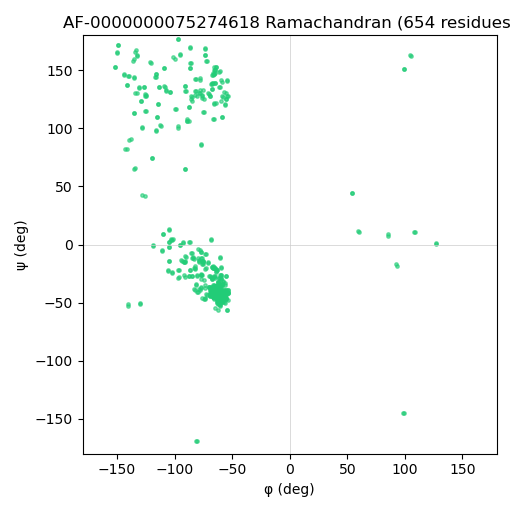5 MET B O 1
ATOM 2924 N N . HIS B 1 46 ? 4.102 -8.812 -5.551 1 97.75 46 HIS B N 1
ATOM 2925 C CA . HIS B 1 46 ? 4.223 -9.836 -4.516 1 97.75 46 HIS B CA 1
ATOM 2926 C C . HIS B 1 46 ? 5.645 -10.367 -4.434 1 97.75 46 HIS B C 1
ATOM 2928 O O . HIS B 1 46 ? 6.113 -10.75 -3.357 1 97.75 46 HIS B O 1
ATOM 2934 N N . SER B 1 47 ? 6.305 -10.422 -5.504 1 96.44 47 SER B N 1
ATOM 2935 C CA . SER B 1 47 ? 7.641 -11.008 -5.566 1 96.44 47 SER B CA 1
ATOM 2936 C C . SER B 1 47 ? 8.641 -10.18 -4.762 1 96.44 47 SER B C 1
ATOM 2938 O O . SER B 1 47 ? 9.688 -10.688 -4.348 1 96.44 47 SER B O 1
ATOM 2940 N N . LEU B 1 48 ? 8.32 -8.914 -4.469 1 96.31 48 LEU B N 1
ATOM 2941 C CA . LEU B 1 48 ? 9.234 -8.023 -3.76 1 96.31 48 LEU B CA 1
ATOM 2942 C C . LEU B 1 48 ? 9.25 -8.344 -2.268 1 96.31 48 LEU B C 1
ATOM 2944 O O . LEU B 1 48 ? 10.117 -7.855 -1.536 1 96.31 48 LEU B O 1
ATOM 2948 N N . THR B 1 49 ? 8.336 -9.156 -1.785 1 95.19 49 THR B N 1
ATOM 2949 C CA . THR B 1 49 ? 8.258 -9.469 -0.362 1 95.19 49 THR B CA 1
ATOM 2950 C C . THR B 1 49 ? 9.477 -10.273 0.081 1 95.19 49 THR B C 1
ATOM 2952 O O . THR B 1 49 ? 9.773 -10.359 1.274 1 95.19 49 THR B O 1
ATOM 2955 N N . MET B 1 50 ? 10.141 -10.859 -0.889 1 89.38 50 MET B N 1
ATOM 2956 C CA . MET B 1 50 ? 11.406 -11.547 -0.644 1 89.38 50 MET B CA 1
ATOM 2957 C C . MET B 1 50 ? 12.547 -10.883 -1.405 1 89.38 50 MET B C 1
ATOM 2959 O O . MET B 1 50 ? 12.336 -10.336 -2.492 1 89.38 50 MET B O 1
ATOM 2963 N N . PRO B 1 51 ? 13.68 -10.883 -0.766 1 82.81 51 PRO B N 1
ATOM 2964 C CA . PRO B 1 51 ? 14.82 -10.258 -1.448 1 82.81 51 PRO B CA 1
ATOM 2965 C C . PRO B 1 51 ? 15.055 -10.836 -2.844 1 82.81 51 PRO B C 1
ATOM 2967 O O . PRO B 1 51 ? 15.086 -12.055 -3.016 1 82.81 51 PRO B O 1
ATOM 2970 N N . LYS B 1 52 ? 15.133 -9.906 -3.859 1 89.19 52 LYS B N 1
ATOM 2971 C CA . LYS B 1 52 ? 15.359 -10.289 -5.25 1 89.19 52 LYS B CA 1
ATOM 2972 C C . LYS B 1 52 ? 16.297 -9.305 -5.949 1 89.19 52 LYS B C 1
ATOM 2974 O O . LYS B 1 52 ? 16.219 -8.102 -5.719 1 89.19 52 LYS B O 1
ATOM 2979 N N . GLU B 1 53 ? 17.203 -9.891 -6.707 1 95.31 53 GLU B N 1
ATOM 2980 C CA . GLU B 1 53 ? 17.984 -9.031 -7.586 1 95.31 53 GLU B CA 1
ATOM 2981 C C . GLU B 1 53 ? 17.141 -8.477 -8.727 1 95.31 53 GLU B C 1
ATOM 2983 O O . GLU B 1 53 ? 16.422 -9.234 -9.398 1 95.31 53 GLU B O 1
ATOM 2988 N N . PRO B 1 54 ? 17.188 -7.176 -8.93 1 97.12 54 PRO B N 1
ATOM 2989 C CA . PRO B 1 54 ? 16.312 -6.551 -9.93 1 97.12 54 PRO B CA 1
ATOM 2990 C C . PRO B 1 54 ? 16.438 -7.195 -11.305 1 97.12 54 PRO B C 1
ATOM 2992 O O . PRO B 1 54 ? 15.43 -7.43 -11.969 1 97.12 54 PRO B O 1
ATOM 2995 N N . ALA B 1 55 ? 17.641 -7.492 -11.703 1 96.75 55 ALA B N 1
ATOM 2996 C CA . ALA B 1 55 ? 17.844 -8.102 -13.008 1 96.75 55 ALA B CA 1
ATOM 2997 C C . ALA B 1 55 ? 17.188 -9.477 -13.086 1 96.75 55 ALA B C 1
ATOM 2999 O O . ALA B 1 55 ? 16.625 -9.852 -14.117 1 96.75 55 ALA B O 1
ATOM 3000 N N . VAL B 1 56 ? 17.297 -10.211 -12.031 1 96.5 56 VAL B N 1
ATOM 3001 C CA . VAL B 1 56 ? 16.688 -11.539 -11.961 1 96.5 56 VAL B CA 1
ATOM 3002 C C . VAL B 1 56 ? 15.172 -11.422 -12.023 1 96.5 56 VAL B C 1
ATOM 3004 O O . VAL B 1 56 ? 14.508 -12.203 -12.711 1 96.5 56 VAL B O 1
ATOM 3007 N N . LEU B 1 57 ? 14.625 -10.461 -11.305 1 97.38 57 LEU B N 1
ATOM 3008 C CA . LEU B 1 57 ? 13.18 -10.258 -11.328 1 97.38 57 LEU B CA 1
ATOM 3009 C C . LEU B 1 57 ? 12.703 -9.914 -12.734 1 97.38 57 LEU B C 1
ATOM 3011 O O . LEU B 1 57 ? 11.703 -10.461 -13.211 1 97.38 57 LEU B O 1
ATOM 3015 N N . ARG B 1 58 ? 13.414 -9.047 -13.461 1 96.56 58 ARG B N 1
ATOM 3016 C CA . ARG B 1 58 ? 13.07 -8.68 -14.828 1 96.56 58 ARG B CA 1
ATOM 3017 C C . ARG B 1 58 ? 13.023 -9.906 -15.734 1 96.56 58 ARG B C 1
ATOM 3019 O O . ARG B 1 58 ? 12.078 -10.086 -16.5 1 96.56 58 ARG B O 1
ATOM 3026 N N . GLN B 1 59 ? 14.055 -10.648 -15.57 1 96.5 59 GLN B N 1
ATOM 3027 C CA . GLN B 1 59 ? 14.141 -11.852 -16.406 1 96.5 59 GLN B CA 1
ATOM 3028 C C . GLN B 1 59 ? 13.062 -12.859 -16.031 1 96.5 59 GLN B C 1
ATOM 3030 O O . GLN B 1 59 ? 12.477 -13.5 -16.906 1 96.5 59 GLN B O 1
ATOM 3035 N N . ASN B 1 60 ? 12.828 -13 -14.734 1 96.81 60 ASN B N 1
ATOM 3036 C CA . ASN B 1 60 ? 11.812 -13.93 -14.258 1 96.81 60 ASN B CA 1
ATOM 3037 C C . ASN B 1 60 ? 10.43 -13.555 -14.781 1 96.81 60 ASN B C 1
ATOM 3039 O O . ASN B 1 60 ? 9.609 -14.43 -15.07 1 96.81 60 ASN B O 1
ATOM 3043 N N . ILE B 1 61 ? 10.133 -12.258 -14.844 1 97.75 61 ILE B N 1
ATOM 3044 C CA . ILE B 1 61 ? 8.852 -11.797 -15.359 1 97.75 61 ILE B CA 1
ATOM 3045 C C . ILE B 1 61 ? 8.68 -12.258 -16.797 1 97.75 61 ILE B C 1
ATOM 3047 O O . ILE B 1 61 ? 7.641 -12.82 -17.156 1 97.75 61 ILE B O 1
ATOM 3051 N N . LEU B 1 62 ? 9.711 -12.102 -17.594 1 97.69 62 LEU B N 1
ATOM 3052 C CA . LEU B 1 62 ? 9.664 -12.492 -19 1 97.69 62 LEU B CA 1
ATOM 3053 C C . LEU B 1 62 ? 9.594 -14.008 -19.141 1 97.69 62 LEU B C 1
ATOM 3055 O O . LEU B 1 62 ? 8.781 -14.531 -19.922 1 97.69 62 LEU B O 1
ATOM 3059 N N . ASP B 1 63 ? 10.398 -14.711 -18.359 1 97.12 63 ASP B N 1
ATOM 3060 C CA . ASP B 1 63 ? 10.445 -16.172 -18.422 1 97.12 63 ASP B CA 1
ATOM 3061 C C . ASP B 1 63 ? 9.117 -16.781 -18 1 97.12 63 ASP B C 1
ATOM 3063 O O . ASP B 1 63 ? 8.641 -17.734 -18.625 1 97.12 63 ASP B O 1
ATOM 3067 N N . THR B 1 64 ? 8.586 -16.25 -16.938 1 97.44 64 THR B N 1
ATOM 3068 C CA . THR B 1 64 ? 7.293 -16.75 -16.469 1 97.44 64 THR B CA 1
ATOM 3069 C C . THR B 1 64 ? 6.203 -16.469 -17.5 1 97.44 64 THR B C 1
ATOM 3071 O O . THR B 1 64 ? 5.355 -17.328 -17.766 1 97.44 64 THR B O 1
ATOM 3074 N N . THR B 1 65 ? 6.227 -15.281 -18.094 1 98.31 65 THR B N 1
ATOM 3075 C CA . THR B 1 65 ? 5.254 -14.93 -19.125 1 98.31 65 THR B CA 1
ATOM 3076 C C . THR B 1 65 ? 5.363 -15.875 -20.312 1 98.31 65 THR B C 1
ATOM 3078 O O . THR B 1 65 ? 4.355 -16.406 -20.797 1 98.31 65 THR B O 1
ATOM 3081 N N . ALA B 1 66 ? 6.613 -16.094 -20.75 1 98.25 66 ALA B N 1
ATOM 3082 C CA . ALA B 1 66 ? 6.84 -17.016 -21.859 1 98.25 66 ALA B CA 1
ATOM 3083 C C . ALA B 1 66 ? 6.312 -18.406 -21.531 1 98.25 66 ALA B C 1
ATOM 3085 O O . ALA B 1 66 ? 5.695 -19.062 -22.375 1 98.25 66 ALA B O 1
ATOM 3086 N N . ALA B 1 67 ? 6.527 -18.828 -20.328 1 97.75 67 ALA B N 1
ATOM 3087 C CA . ALA B 1 67 ? 6.125 -20.156 -19.891 1 97.75 67 ALA B CA 1
ATOM 3088 C C . ALA B 1 67 ? 4.605 -20.297 -19.875 1 97.75 67 ALA B C 1
ATOM 3090 O O . ALA B 1 67 ? 4.062 -21.281 -20.391 1 97.75 67 ALA B O 1
ATOM 3091 N N . VAL B 1 68 ? 3.904 -19.297 -19.312 1 97.88 68 VAL B N 1
ATOM 3092 C CA . VAL B 1 68 ? 2.451 -19.359 -19.203 1 97.88 68 VAL B CA 1
ATOM 3093 C C . VAL B 1 68 ? 1.829 -19.359 -20.594 1 97.88 68 VAL B C 1
ATOM 3095 O O . VAL B 1 68 ? 0.888 -20.109 -20.859 1 97.88 68 VAL B O 1
ATOM 3098 N N . LEU B 1 69 ? 2.359 -18.547 -21.5 1 98.38 69 LEU B N 1
ATOM 3099 C CA . LEU B 1 69 ? 1.886 -18.5 -22.875 1 98.38 69 LEU B CA 1
ATOM 3100 C C . LEU B 1 69 ? 2.133 -19.844 -23.562 1 98.38 69 LEU B C 1
ATOM 3102 O O . LEU B 1 69 ? 1.239 -20.375 -24.234 1 98.38 69 LEU B O 1
ATOM 3106 N N . ALA B 1 70 ? 3.336 -20.375 -23.359 1 98.19 70 ALA B N 1
ATOM 3107 C CA . ALA B 1 70 ? 3.719 -21.625 -24 1 98.19 70 ALA B CA 1
ATOM 3108 C C . ALA B 1 70 ? 2.855 -22.797 -23.5 1 98.19 70 ALA B C 1
ATOM 3110 O O . ALA B 1 70 ? 2.621 -23.75 -24.234 1 98.19 70 ALA B O 1
ATOM 3111 N N . CYS B 1 71 ? 2.355 -22.672 -22.297 1 97.5 71 CYS B N 1
ATOM 3112 C CA . CYS B 1 71 ? 1.535 -23.719 -21.703 1 97.5 71 CYS B CA 1
ATOM 3113 C C . CYS B 1 71 ? 0.108 -23.656 -22.25 1 97.5 71 CYS B C 1
ATOM 3115 O O . CYS B 1 71 ? -0.693 -24.562 -21.984 1 97.5 71 CYS B O 1
ATOM 3117 N N . GLY B 1 72 ? -0.258 -22.578 -22.922 1 97.31 72 GLY B N 1
ATOM 3118 C CA . GLY B 1 72 ? -1.547 -22.578 -23.609 1 97.31 72 GLY B CA 1
ATOM 3119 C C . GLY B 1 72 ? -2.416 -21.391 -23.25 1 97.31 72 GLY B C 1
ATOM 3120 O O . GLY B 1 72 ? -3.545 -21.281 -23.734 1 97.31 72 GLY B O 1
ATOM 3121 N N . ILE B 1 73 ? -1.927 -20.484 -22.406 1 97.88 73 ILE B N 1
ATOM 3122 C CA . ILE B 1 73 ? -2.686 -19.281 -22.078 1 97.88 73 ILE B CA 1
ATOM 3123 C C . ILE B 1 73 ? -2.744 -18.375 -23.312 1 97.88 73 ILE B C 1
ATOM 3125 O O . ILE B 1 73 ? -1.719 -18.109 -23.938 1 97.88 73 ILE B O 1
ATOM 3129 N N . ASP B 1 74 ? -3.895 -17.984 -23.656 1 97.81 74 ASP B N 1
ATOM 3130 C CA . ASP B 1 74 ? -4.125 -17.172 -24.844 1 97.81 74 ASP B CA 1
ATOM 3131 C C . ASP B 1 74 ? -4.648 -15.789 -24.469 1 97.81 74 ASP B C 1
ATOM 3133 O O . ASP B 1 74 ? -5.816 -15.641 -24.109 1 97.81 74 ASP B O 1
ATOM 3137 N N . PRO B 1 75 ? -3.83 -14.766 -24.641 1 97.25 75 PRO B N 1
ATOM 3138 C CA . PRO B 1 75 ? -4.227 -13.406 -24.25 1 97.25 75 PRO B CA 1
ATOM 3139 C C . PRO B 1 75 ? -5.465 -12.922 -25 1 97.25 75 PRO B C 1
ATOM 3141 O O . PRO B 1 75 ? -6.039 -11.891 -24.641 1 97.25 75 PRO B O 1
ATOM 3144 N N . LYS B 1 76 ? -5.863 -13.625 -26 1 96.44 76 LYS B N 1
ATOM 3145 C CA . LYS B 1 76 ? -7.094 -13.281 -26.703 1 96.44 76 LYS B CA 1
ATOM 3146 C C . LYS B 1 76 ? -8.32 -13.836 -25.984 1 96.44 76 LYS B C 1
ATOM 3148 O O . LYS B 1 76 ? -9.445 -13.391 -26.219 1 96.44 76 LYS B O 1
ATOM 3153 N N . LYS B 1 77 ? -8.133 -14.836 -25.141 1 96.12 77 LYS B N 1
ATOM 3154 C CA . LYS B 1 77 ? -9.242 -15.5 -24.469 1 96.12 77 LYS B CA 1
ATOM 3155 C C . LYS B 1 77 ? -9.32 -15.07 -23 1 96.12 77 LYS B C 1
ATOM 3157 O O . LYS B 1 77 ? -10.32 -15.32 -22.328 1 96.12 77 LYS B O 1
ATOM 3162 N N . CYS B 1 78 ? -8.305 -14.461 -22.516 1 97.19 78 CYS B N 1
ATOM 3163 C CA . CYS B 1 78 ? -8.242 -14 -21.125 1 97.19 78 CYS B CA 1
ATOM 3164 C C . CYS B 1 78 ? -7.379 -12.75 -21.016 1 97.19 78 CYS B C 1
ATOM 3166 O O . CYS B 1 78 ? -6.82 -12.273 -22.016 1 97.19 78 CYS B O 1
ATOM 3168 N N . PHE B 1 79 ? -7.387 -12.141 -19.828 1 97.31 79 PHE B N 1
ATOM 3169 C CA . PHE B 1 79 ? -6.438 -11.078 -19.516 1 97.31 79 PHE B CA 1
ATOM 3170 C C . PHE B 1 79 ? -5.125 -11.664 -19 1 97.31 79 PHE B C 1
ATOM 3172 O O . PHE B 1 79 ? -5.129 -12.586 -18.172 1 97.31 79 PHE B O 1
ATOM 3179 N N . LEU B 1 80 ? -4.086 -11.312 -19.531 1 98.62 80 LEU B N 1
ATOM 3180 C CA . LEU B 1 80 ? -2.756 -11.594 -19.016 1 98.62 80 LEU B CA 1
ATOM 3181 C C . LEU B 1 80 ? -1.946 -10.305 -18.859 1 98.62 80 LEU B C 1
ATOM 3183 O O . LEU B 1 80 ? -1.686 -9.617 -19.844 1 98.62 80 LEU B O 1
ATOM 3187 N N . PHE B 1 81 ? -1.612 -9.953 -17.641 1 98.75 81 PHE B N 1
ATOM 3188 C CA . PHE B 1 81 ? -0.952 -8.672 -17.422 1 98.75 81 PHE B CA 1
ATOM 3189 C C . PHE B 1 81 ? -0.031 -8.727 -16.219 1 98.75 81 PHE B C 1
ATOM 3191 O O . PHE B 1 81 ? -0.057 -9.695 -15.453 1 98.75 81 PHE B O 1
ATOM 3198 N N . ARG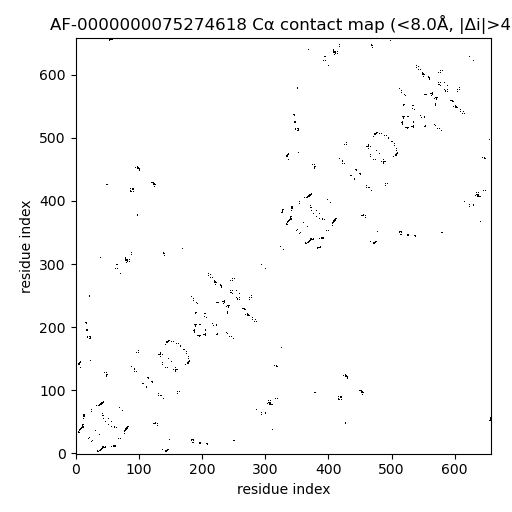 B 1 82 ? 0.808 -7.766 -16.109 1 98.31 82 ARG B N 1
ATOM 3199 C CA . ARG B 1 82 ? 1.702 -7.613 -14.977 1 98.31 82 ARG B CA 1
ATOM 3200 C C . ARG B 1 82 ? 1.066 -6.746 -13.891 1 98.31 82 ARG B C 1
ATOM 3202 O O . ARG B 1 82 ? 0.548 -5.664 -14.18 1 98.31 82 ARG B O 1
ATOM 3209 N N . GLN B 1 83 ? 1.091 -7.141 -12.711 1 98.69 83 GLN B N 1
ATOM 3210 C CA . GLN B 1 83 ? 0.425 -6.531 -11.562 1 98.69 83 GLN B CA 1
ATOM 3211 C C . GLN B 1 83 ? 0.816 -5.066 -11.414 1 98.69 83 GLN B C 1
ATOM 3213 O O . GLN B 1 83 ? -0.047 -4.199 -11.25 1 98.69 83 GLN B O 1
ATOM 3218 N N . SER B 1 84 ? 2.113 -4.758 -11.523 1 98.38 84 SER B N 1
ATOM 3219 C CA . SER B 1 84 ? 2.645 -3.438 -11.195 1 98.38 84 SER B CA 1
ATOM 3220 C C . SER B 1 84 ? 2.27 -2.416 -12.266 1 98.38 84 SER B C 1
ATOM 3222 O O . SER B 1 84 ? 2.473 -1.214 -12.078 1 98.38 84 SER B O 1
ATOM 3224 N N . LEU B 1 85 ? 1.695 -2.842 -13.383 1 98.19 85 LEU B N 1
ATOM 3225 C CA . LEU B 1 85 ? 1.281 -1.933 -14.445 1 98.19 85 LEU B CA 1
ATOM 3226 C C . LEU B 1 85 ? -0.116 -1.383 -14.18 1 98.19 85 LEU B C 1
ATOM 3228 O O . LEU B 1 85 ? -0.579 -0.481 -14.883 1 98.19 85 LEU B O 1
ATOM 3232 N N . VAL B 1 86 ? -0.789 -1.876 -13.18 1 98.56 86 VAL B N 1
ATOM 3233 C CA . VAL B 1 86 ? -2.109 -1.416 -12.758 1 98.56 86 VAL B CA 1
ATOM 3234 C C . VAL B 1 86 ? -2.031 -0.824 -11.359 1 98.56 86 VAL B C 1
ATOM 3236 O O . VAL B 1 86 ? -2.145 -1.548 -10.367 1 98.56 86 VAL B O 1
ATOM 3239 N N . PRO B 1 87 ? -1.947 0.5 -11.234 1 98.25 87 PRO B N 1
ATOM 3240 C CA . PRO B 1 87 ? -1.687 1.151 -9.945 1 98.25 87 PRO B CA 1
ATOM 3241 C C . PRO B 1 87 ? -2.793 0.902 -8.922 1 98.25 87 PRO B C 1
ATOM 3243 O O . PRO B 1 87 ? -2.545 0.943 -7.715 1 98.25 87 PRO B O 1
ATOM 3246 N N . GLU B 1 88 ? -3.979 0.564 -9.422 1 98.75 88 GLU B N 1
ATOM 3247 C CA . GLU B 1 88 ? -5.145 0.406 -8.562 1 98.75 88 GLU B CA 1
ATOM 3248 C C . GLU B 1 88 ? -4.957 -0.751 -7.582 1 98.75 88 GLU B C 1
ATOM 3250 O O . GLU B 1 88 ? -5.59 -0.785 -6.523 1 98.75 88 GLU B O 1
ATOM 3255 N N . HIS B 1 89 ? -4.062 -1.729 -7.914 1 98.88 89 HIS B N 1
ATOM 3256 C CA . HIS B 1 89 ? -3.77 -2.809 -6.98 1 98.88 89 HIS B CA 1
ATOM 3257 C C . HIS B 1 89 ? -3.225 -2.264 -5.664 1 98.88 89 HIS B C 1
ATOM 3259 O O . HIS B 1 89 ? -3.738 -2.59 -4.59 1 98.88 89 HIS B O 1
ATOM 3265 N N . ALA B 1 90 ? -2.236 -1.394 -5.777 1 98.81 90 ALA B N 1
ATOM 3266 C CA . ALA B 1 90 ? -1.614 -0.821 -4.586 1 98.81 90 ALA B CA 1
ATOM 3267 C C . ALA B 1 90 ? -2.576 0.119 -3.863 1 98.81 90 ALA B C 1
ATOM 3269 O O . ALA B 1 90 ? -2.633 0.133 -2.633 1 98.81 90 ALA B O 1
ATOM 3270 N N . GLU B 1 91 ? -3.287 0.943 -4.621 1 98.75 91 GLU B N 1
ATOM 3271 C CA . GLU B 1 91 ? -4.219 1.909 -4.047 1 98.75 91 GLU B CA 1
ATOM 3272 C C . GLU B 1 91 ? -5.305 1.211 -3.232 1 98.75 91 GLU B C 1
ATOM 3274 O O . GLU B 1 91 ? -5.586 1.604 -2.1 1 98.75 91 GLU B O 1
ATOM 3279 N N . LEU B 1 92 ? -5.895 0.162 -3.838 1 98.88 92 LEU B N 1
ATOM 3280 C CA . LEU B 1 92 ? -6.938 -0.573 -3.133 1 98.88 92 LEU B CA 1
ATOM 3281 C C . LEU B 1 92 ? -6.367 -1.301 -1.92 1 98.88 92 LEU B C 1
ATOM 3283 O O . LEU B 1 92 ? -7.035 -1.423 -0.892 1 98.88 92 LEU B O 1
ATOM 3287 N N . ALA B 1 93 ? -5.137 -1.808 -2.068 1 98.94 93 ALA B N 1
ATOM 3288 C CA . ALA B 1 93 ? -4.5 -2.48 -0.938 1 98.94 93 ALA B CA 1
ATOM 3289 C C . ALA B 1 93 ? -4.422 -1.558 0.275 1 98.94 93 ALA B C 1
ATOM 3291 O O . ALA B 1 93 ? -4.617 -1.997 1.41 1 98.94 93 ALA B O 1
ATOM 3292 N N . TRP B 1 94 ? -4.125 -0.265 0.046 1 98.81 94 TRP B N 1
ATOM 3293 C CA . TRP B 1 94 ? -4.074 0.692 1.146 1 98.81 94 TRP B CA 1
ATOM 3294 C C . TRP B 1 94 ? -5.438 0.823 1.816 1 98.81 94 TRP B C 1
ATOM 3296 O O . TRP B 1 94 ? -5.543 0.748 3.043 1 98.81 94 TRP B O 1
ATOM 3306 N N . ILE B 1 95 ? -6.453 0.999 1.008 1 98.69 95 ILE B N 1
ATOM 3307 C CA . ILE B 1 95 ? -7.805 1.185 1.528 1 98.69 95 ILE B CA 1
ATOM 3308 C C . ILE B 1 95 ? -8.219 -0.04 2.342 1 98.69 95 ILE B C 1
ATOM 3310 O O . ILE B 1 95 ? -8.688 0.089 3.475 1 98.69 95 ILE B O 1
ATOM 3314 N N . LEU B 1 96 ? -7.996 -1.251 1.784 1 98.81 96 LEU B N 1
ATOM 3315 C CA . LEU B 1 96 ? -8.375 -2.482 2.467 1 98.81 96 LEU B CA 1
ATOM 3316 C C . LEU B 1 96 ? -7.547 -2.682 3.73 1 98.81 96 LEU B C 1
ATOM 3318 O O . LEU B 1 96 ? -8.039 -3.232 4.719 1 98.81 96 LEU B O 1
ATOM 3322 N N . GLY B 1 97 ? -6.242 -2.242 3.648 1 98.44 97 GLY B N 1
ATOM 3323 C CA . GLY B 1 97 ? -5.395 -2.303 4.828 1 98.44 97 GLY B CA 1
ATOM 3324 C C . GLY B 1 97 ? -5.938 -1.501 5.996 1 98.44 97 GLY B C 1
ATOM 3325 O O . GLY B 1 97 ? -5.734 -1.868 7.156 1 98.44 97 GLY B O 1
ATOM 3326 N N . CYS B 1 98 ? -6.648 -0.449 5.711 1 97.56 98 CYS B N 1
ATOM 3327 C CA . CYS B 1 98 ? -7.227 0.398 6.75 1 97.56 98 CYS B CA 1
ATOM 3328 C C . CYS B 1 98 ? -8.469 -0.251 7.355 1 97.56 98 CYS B C 1
ATOM 3330 O O . CYS B 1 98 ? -8.992 0.222 8.367 1 97.56 98 CYS B O 1
ATOM 3332 N N . LEU B 1 99 ? -8.922 -1.369 6.809 1 96.44 99 LEU B N 1
ATOM 3333 C CA . LEU B 1 99 ? -10.086 -2.098 7.297 1 96.44 99 LEU B CA 1
ATOM 3334 C C . LEU B 1 99 ? -9.68 -3.432 7.91 1 96.44 99 LEU B C 1
ATOM 3336 O O . LEU B 1 99 ? -10.523 -4.184 8.398 1 96.44 99 LEU B O 1
ATOM 3340 N N . THR B 1 100 ? -8.398 -3.768 7.812 1 97.25 100 THR B N 1
ATOM 3341 C CA . THR B 1 100 ? -7.914 -5.07 8.25 1 97.25 100 THR B CA 1
ATOM 3342 C C . THR B 1 100 ? -7.117 -4.945 9.547 1 97.25 100 THR B C 1
ATOM 3344 O O . THR B 1 100 ? -6.203 -4.121 9.641 1 97.25 100 THR B O 1
ATOM 3347 N N . ASN B 1 101 ? -7.418 -5.789 10.508 1 95.56 101 ASN B N 1
ATOM 3348 C CA . ASN B 1 101 ? -6.73 -5.75 11.789 1 95.56 101 ASN B CA 1
ATOM 3349 C C . ASN B 1 101 ? -5.391 -6.477 11.734 1 95.56 101 ASN B C 1
ATOM 3351 O O . ASN B 1 101 ? -5.285 -7.543 11.125 1 95.56 101 ASN B O 1
ATOM 3355 N N . VAL B 1 102 ? -4.414 -5.953 12.414 1 96.44 102 VAL B N 1
ATOM 3356 C CA . VAL B 1 102 ? -3.053 -6.48 12.398 1 96.44 102 VAL B CA 1
ATOM 3357 C C . VAL B 1 102 ? -3.045 -7.906 12.945 1 96.44 102 VAL B C 1
ATOM 3359 O O . VAL B 1 102 ? -2.424 -8.797 12.359 1 96.44 102 VAL B O 1
ATOM 3362 N N . PRO B 1 103 ? -3.84 -8.203 14.047 1 94.88 103 PRO B N 1
ATOM 3363 C CA . PRO B 1 103 ? -3.783 -9.562 14.602 1 94.88 103 PRO B CA 1
ATOM 3364 C C . PRO B 1 103 ? -4.227 -10.625 13.602 1 94.88 103 PRO B C 1
ATOM 3366 O O . PRO B 1 103 ? -3.732 -11.758 13.641 1 94.88 103 PRO B O 1
ATOM 3369 N N . ARG B 1 104 ? -5.102 -10.305 12.68 1 95.38 104 ARG B N 1
ATOM 3370 C CA . ARG B 1 104 ? -5.574 -11.25 11.68 1 95.38 104 ARG B CA 1
ATOM 3371 C C . ARG B 1 104 ? -4.43 -11.711 10.781 1 95.38 104 ARG B C 1
ATOM 3373 O O . ARG B 1 104 ? -4.398 -12.867 10.359 1 95.38 104 ARG B O 1
ATOM 3380 N N . LEU B 1 105 ? -3.545 -10.812 10.492 1 97.12 105 LEU B N 1
ATOM 3381 C CA . LEU B 1 105 ? -2.404 -11.133 9.641 1 97.12 105 LEU B CA 1
ATOM 3382 C C . LEU B 1 105 ? -1.337 -11.891 10.422 1 97.12 105 LEU B C 1
ATOM 3384 O O . LEU B 1 105 ? -0.713 -12.812 9.898 1 97.12 105 LEU B O 1
ATOM 3388 N N . LEU B 1 106 ? -1.133 -11.484 11.656 1 94.25 106 LEU B N 1
ATOM 3389 C CA . LEU B 1 106 ? -0.108 -12.086 12.5 1 94.25 106 LEU B CA 1
ATOM 3390 C C . LEU B 1 106 ? -0.426 -13.555 12.781 1 94.25 106 LEU B C 1
ATOM 3392 O O . LEU B 1 106 ? 0.474 -14.344 13.07 1 94.25 106 LEU B O 1
ATOM 3396 N N . ARG B 1 107 ? -1.658 -13.938 12.633 1 94.06 107 ARG B N 1
ATOM 3397 C CA . ARG B 1 107 ? -2.094 -15.297 12.938 1 94.06 107 ARG B CA 1
ATOM 3398 C C . ARG B 1 107 ? -1.982 -16.188 11.711 1 94.06 107 ARG B C 1
ATOM 3400 O O . ARG B 1 107 ? -2.096 -17.422 11.82 1 94.06 107 ARG B O 1
ATOM 3407 N N . LEU B 1 108 ? -1.743 -15.641 10.555 1 95.06 108 LEU B N 1
ATOM 3408 C CA . LEU B 1 108 ? -1.626 -16.453 9.344 1 95.06 108 LEU B CA 1
ATOM 3409 C C . LEU B 1 108 ? -0.383 -17.328 9.391 1 95.06 108 LEU B C 1
ATOM 3411 O O . LEU B 1 108 ? 0.707 -16.859 9.727 1 95.06 108 LEU B O 1
ATOM 3415 N N . PRO B 1 109 ? -0.481 -18.594 9.062 1 92.38 109 PRO B N 1
ATOM 3416 C CA . PRO B 1 109 ? 0.653 -19.516 9.133 1 92.38 109 PRO B CA 1
ATOM 3417 C C . PRO B 1 109 ? 1.814 -19.094 8.234 1 92.38 109 PRO B C 1
ATOM 3419 O O . PRO B 1 109 ? 2.979 -19.281 8.602 1 92.38 109 PRO B O 1
ATOM 3422 N N . GLN B 1 110 ? 1.562 -18.547 7.125 1 89.31 110 GLN B N 1
ATOM 3423 C CA . GLN B 1 110 ? 2.609 -18.141 6.191 1 89.31 110 GLN B CA 1
ATOM 3424 C C . GLN B 1 110 ? 3.527 -17.094 6.812 1 89.31 110 GLN B C 1
ATOM 3426 O O . GLN B 1 110 ? 4.738 -17.109 6.582 1 89.31 110 GLN B O 1
ATOM 3431 N N . TRP B 1 111 ? 2.914 -16.203 7.543 1 92.56 111 TRP B N 1
ATOM 3432 C CA . TRP B 1 111 ? 3.709 -15.18 8.227 1 92.56 111 TRP B CA 1
ATOM 3433 C C . TRP B 1 111 ? 4.637 -15.82 9.258 1 92.56 111 TRP B C 1
ATOM 3435 O O . TRP B 1 111 ? 5.828 -15.508 9.305 1 92.56 111 TRP B O 1
ATOM 3445 N N . LYS B 1 112 ? 4.113 -16.719 10.008 1 88.88 112 LYS B N 1
ATOM 3446 C CA . LYS B 1 112 ? 4.887 -17.391 11.055 1 88.88 112 LYS B CA 1
ATOM 3447 C C . LYS B 1 112 ? 6.051 -18.172 10.461 1 88.88 112 LYS B C 1
ATOM 3449 O O . LYS B 1 112 ? 7.168 -18.125 10.977 1 88.88 112 LYS B O 1
ATOM 3454 N N . MET B 1 113 ? 5.809 -18.797 9.422 1 85.31 113 MET B N 1
ATOM 3455 C CA . MET B 1 113 ? 6.816 -19.641 8.789 1 85.31 113 MET B CA 1
ATOM 3456 C C . MET B 1 113 ? 7.895 -18.797 8.125 1 85.31 113 MET B C 1
ATOM 3458 O O . MET B 1 113 ? 9.086 -19.031 8.32 1 85.31 113 MET B O 1
ATOM 3462 N N . LYS B 1 114 ? 7.508 -17.75 7.453 1 85 114 LYS B N 1
ATOM 3463 C CA . LYS B 1 114 ? 8.445 -16.984 6.637 1 85 114 LYS B CA 1
ATOM 3464 C C . LYS B 1 114 ? 9.242 -16 7.496 1 85 114 LYS B C 1
ATOM 3466 O O . LYS B 1 114 ? 10.398 -15.695 7.191 1 85 114 LYS B O 1
ATOM 3471 N N . ARG B 1 115 ? 8.586 -15.516 8.484 1 83.06 115 ARG B N 1
ATOM 3472 C CA . ARG B 1 115 ? 9.281 -14.57 9.352 1 83.06 115 ARG B CA 1
ATOM 3473 C C . ARG B 1 115 ? 10.484 -15.219 10.023 1 83.06 115 ARG B C 1
ATOM 3475 O O . ARG B 1 115 ? 11.523 -14.586 10.195 1 83.06 115 ARG B O 1
ATOM 3482 N N . THR B 1 116 ? 10.344 -16.469 10.312 1 79.06 116 THR B N 1
ATOM 3483 C CA . THR B 1 116 ? 11.406 -17.219 10.969 1 79.06 116 THR B CA 1
ATOM 3484 C C . THR B 1 116 ? 12.586 -17.406 10.031 1 79.06 116 THR B C 1
ATOM 3486 O O . THR B 1 116 ? 13.742 -17.453 10.469 1 79.06 116 THR B O 1
ATOM 3489 N N . SER B 1 117 ? 12.297 -17.406 8.844 1 74.06 117 SER B N 1
ATOM 3490 C CA . SER B 1 117 ? 13.344 -17.641 7.859 1 74.06 117 SER B CA 1
ATOM 3491 C C . SER B 1 117 ? 14.086 -16.359 7.512 1 74.06 117 SER B C 1
ATOM 3493 O O . SER B 1 117 ? 15.188 -16.406 6.957 1 74.06 117 SER B O 1
ATOM 3495 N N . GLN B 1 118 ? 13.531 -15.281 7.953 1 77.38 118 GLN B N 1
ATOM 3496 C CA . GLN B 1 118 ? 14.141 -14 7.613 1 77.38 118 GLN B CA 1
ATOM 3497 C C . GLN B 1 118 ? 14.906 -13.422 8.805 1 77.38 118 GLN B C 1
ATOM 3499 O O . GLN B 1 118 ? 14.469 -13.547 9.945 1 77.38 118 GLN B O 1
ATOM 3504 N N . ASN B 1 119 ? 16.047 -13.016 8.68 1 64.94 119 ASN B N 1
ATOM 3505 C CA . ASN B 1 119 ? 16.969 -12.57 9.719 1 64.94 119 ASN B CA 1
ATOM 3506 C C . ASN B 1 119 ? 16.406 -11.375 10.492 1 64.94 119 ASN B C 1
ATOM 3508 O O . ASN B 1 119 ? 16.703 -11.203 11.672 1 64.94 119 ASN B O 1
ATOM 3512 N N . ASN B 1 120 ? 15.469 -10.656 9.961 1 76.75 120 ASN B N 1
ATOM 3513 C CA . ASN B 1 120 ? 15.094 -9.414 10.625 1 76.75 120 ASN B CA 1
ATOM 3514 C C . ASN B 1 120 ? 13.594 -9.352 10.906 1 76.75 120 ASN B C 1
ATOM 3516 O O . ASN B 1 120 ? 12.977 -8.297 10.75 1 76.75 120 ASN B O 1
ATOM 3520 N N . GLU B 1 121 ? 13.102 -10.469 11.328 1 81.19 121 GLU B N 1
ATOM 3521 C CA . GLU B 1 121 ? 11.75 -10.648 11.844 1 81.19 121 GLU B CA 1
ATOM 3522 C C . GLU B 1 121 ? 10.703 -10.281 10.797 1 81.19 121 GLU B C 1
ATOM 3524 O O . GLU B 1 121 ? 9.578 -9.914 11.133 1 81.19 121 GLU B O 1
ATOM 3529 N N . GLY B 1 122 ? 11.078 -10.094 9.617 1 92.44 122 GLY B N 1
ATOM 3530 C CA . GLY B 1 122 ? 10.117 -9.969 8.531 1 92.44 122 GLY B CA 1
ATOM 3531 C C . GLY B 1 122 ? 9.844 -8.531 8.141 1 92.44 122 GLY B C 1
ATOM 3532 O O . GLY B 1 122 ? 9.891 -7.629 8.984 1 92.44 122 GLY B O 1
ATOM 3533 N N . THR B 1 123 ? 9.516 -8.297 6.957 1 96 123 THR B N 1
ATOM 3534 C CA . THR B 1 123 ? 9.242 -6.965 6.418 1 96 123 THR B CA 1
ATOM 3535 C C . THR B 1 123 ? 7.746 -6.664 6.445 1 96 123 THR B C 1
ATOM 3537 O O . THR B 1 123 ? 6.93 -7.57 6.609 1 96 123 THR B O 1
ATOM 3540 N N . VAL B 1 124 ? 7.422 -5.395 6.309 1 97.38 124 VAL B N 1
ATOM 3541 C CA . VAL B 1 124 ? 6.043 -4.93 6.242 1 97.38 124 VAL B CA 1
ATOM 3542 C C . VAL B 1 124 ? 5.344 -5.547 5.031 1 97.38 124 VAL B C 1
ATOM 3544 O O . VAL B 1 124 ? 4.195 -5.98 5.125 1 97.38 124 VAL B O 1
ATOM 3547 N N . GLY B 1 125 ? 6.055 -5.637 3.887 1 97.5 125 GLY B N 1
ATOM 3548 C CA . GLY B 1 125 ? 5.5 -6.273 2.703 1 97.5 125 GLY B CA 1
ATOM 3549 C C . GLY B 1 125 ? 5.137 -7.73 2.924 1 97.5 125 GLY B C 1
ATOM 3550 O O . GLY B 1 125 ? 4.062 -8.18 2.51 1 97.5 125 GLY B O 1
ATOM 3551 N N . LEU B 1 126 ? 6.004 -8.461 3.59 1 96.56 126 LEU B N 1
ATOM 3552 C CA . LEU B 1 126 ? 5.762 -9.867 3.873 1 96.56 126 LEU B CA 1
ATOM 3553 C C . LEU B 1 126 ? 4.547 -10.039 4.781 1 96.56 126 LEU B C 1
ATOM 3555 O O . LEU B 1 126 ? 3.754 -10.969 4.594 1 96.56 126 LEU B O 1
ATOM 3559 N N . LEU B 1 127 ? 4.391 -9.203 5.715 1 97.12 127 LEU B N 1
ATOM 3560 C CA . LEU B 1 127 ? 3.258 -9.281 6.633 1 97.12 127 LEU B CA 1
ATOM 3561 C C . LEU B 1 127 ? 1.955 -8.938 5.922 1 97.12 127 LEU B C 1
ATOM 3563 O O . LEU B 1 127 ? 0.922 -9.562 6.168 1 97.12 127 LEU B O 1
ATOM 3567 N N . THR B 1 128 ? 1.98 -7.938 4.996 1 98.5 128 THR B N 1
ATOM 3568 C CA . THR B 1 128 ? 0.729 -7.332 4.551 1 98.5 128 THR B CA 1
ATOM 3569 C C . THR B 1 128 ? 0.36 -7.82 3.154 1 98.5 128 THR B C 1
ATOM 3571 O O . THR B 1 128 ? -0.706 -7.48 2.635 1 98.5 128 THR B O 1
ATOM 3574 N N . TYR B 1 129 ? 1.193 -8.664 2.504 1 98.06 129 TYR B N 1
ATOM 3575 C CA . TYR B 1 129 ? 0.92 -9.094 1.135 1 98.06 129 TYR B CA 1
ATOM 3576 C C . TYR B 1 129 ? -0.416 -9.82 1.045 1 98.06 129 TYR B C 1
ATOM 3578 O O . TYR B 1 129 ? -1.062 -9.812 -0.005 1 98.06 129 TYR B O 1
ATOM 3586 N N . PRO B 1 130 ? -0.968 -10.477 2.107 1 98.38 130 PRO B N 1
ATOM 3587 C CA . PRO B 1 130 ? -2.311 -11.055 2 1 98.38 130 PRO B CA 1
ATOM 3588 C C . PRO B 1 130 ? -3.385 -10 1.741 1 98.38 130 PRO B C 1
ATOM 3590 O O . PRO B 1 130 ? -4.395 -10.289 1.093 1 98.38 130 PRO B O 1
ATOM 3593 N N . VAL B 1 131 ? -3.18 -8.781 2.279 1 98.81 131 VAL B N 1
ATOM 3594 C CA . VAL B 1 131 ? -4.102 -7.68 2.004 1 98.81 131 VAL B CA 1
ATOM 3595 C C . VAL B 1 131 ? -3.979 -7.258 0.541 1 98.81 131 VAL B C 1
ATOM 3597 O O . VAL B 1 131 ? -4.984 -6.977 -0.115 1 98.81 131 VAL B O 1
ATOM 3600 N N . LEU B 1 132 ? -2.686 -7.152 0.037 1 98.88 132 LEU B N 1
ATOM 3601 C CA . LEU B 1 132 ? -2.484 -6.891 -1.384 1 98.88 132 LEU B CA 1
ATOM 3602 C C . LEU B 1 132 ? -3.16 -7.961 -2.234 1 98.88 132 LEU B C 1
ATOM 3604 O O . LEU B 1 132 ? -3.77 -7.652 -3.26 1 98.88 132 LEU B O 1
ATOM 3608 N N . GLN B 1 133 ? -3.072 -9.234 -1.812 1 98.62 133 GLN B N 1
ATOM 3609 C CA . GLN B 1 133 ? -3.734 -10.328 -2.512 1 98.62 133 GLN B CA 1
ATOM 3610 C C . GLN B 1 133 ? -5.246 -10.125 -2.551 1 98.62 133 GLN B C 1
ATOM 3612 O O . GLN B 1 133 ? -5.883 -10.352 -3.582 1 98.62 133 GLN B O 1
ATOM 3617 N N . ALA B 1 134 ? -5.805 -9.734 -1.409 1 98.81 134 ALA B N 1
ATOM 3618 C CA . ALA B 1 134 ? -7.23 -9.422 -1.368 1 98.81 134 ALA B CA 1
ATOM 3619 C C . ALA B 1 134 ? -7.582 -8.312 -2.354 1 98.81 134 ALA B C 1
ATOM 3621 O O . ALA B 1 134 ? -8.594 -8.391 -3.059 1 98.81 134 ALA B O 1
ATOM 3622 N N . ALA B 1 135 ? -6.777 -7.277 -2.41 1 98.94 135 ALA B N 1
ATOM 3623 C CA . ALA B 1 135 ? -6.984 -6.172 -3.344 1 98.94 135 ALA B CA 1
ATOM 3624 C C . ALA B 1 135 ? -6.949 -6.664 -4.789 1 98.94 135 ALA B C 1
ATOM 3626 O O . ALA B 1 135 ? -7.758 -6.234 -5.613 1 98.94 135 ALA B O 1
ATOM 3627 N N . ASP B 1 136 ? -5.996 -7.559 -5.102 1 98.81 136 ASP B N 1
ATOM 3628 C CA . ASP B 1 136 ? -5.875 -8.117 -6.441 1 98.81 136 ASP B CA 1
ATOM 3629 C C . ASP B 1 136 ? -7.172 -8.797 -6.875 1 98.81 136 ASP B C 1
ATOM 3631 O O . ASP B 1 136 ? -7.605 -8.648 -8.016 1 98.81 136 ASP B O 1
ATOM 3635 N N . ILE B 1 137 ? -7.742 -9.523 -5.953 1 98.69 137 ILE B N 1
ATOM 3636 C CA . ILE B 1 137 ? -8.945 -10.312 -6.227 1 98.69 137 ILE B CA 1
ATOM 3637 C C . ILE B 1 137 ? -10.148 -9.383 -6.34 1 98.69 137 ILE B C 1
ATOM 3639 O O . ILE B 1 137 ? -10.906 -9.445 -7.312 1 98.69 137 ILE B O 1
ATOM 3643 N N . LEU B 1 138 ? -10.305 -8.461 -5.422 1 98.81 138 LEU B N 1
ATOM 3644 C CA . LEU B 1 138 ? -11.531 -7.684 -5.266 1 98.81 138 LEU B CA 1
ATOM 3645 C C . LEU B 1 138 ? -11.578 -6.535 -6.27 1 98.81 138 LEU B C 1
ATOM 3647 O O . LEU B 1 138 ? -12.656 -6.094 -6.66 1 98.81 138 LEU B O 1
ATOM 3651 N N . LEU B 1 139 ? -10.391 -6.043 -6.727 1 98.81 139 LEU B N 1
ATOM 3652 C CA . LEU B 1 139 ? -10.289 -4.91 -7.641 1 98.81 139 LEU B CA 1
ATOM 3653 C C . LEU B 1 139 ? -11.094 -5.156 -8.906 1 98.81 139 LEU B C 1
ATOM 3655 O O . LEU B 1 139 ? -11.586 -4.211 -9.531 1 98.81 139 LEU B O 1
ATOM 3659 N N . TYR B 1 140 ? -11.289 -6.422 -9.289 1 98.56 140 TYR B N 1
ATOM 3660 C CA . TYR B 1 140 ? -11.977 -6.766 -10.523 1 98.56 140 TYR B CA 1
ATOM 3661 C C . TYR B 1 140 ? -13.336 -7.387 -10.242 1 98.56 140 TYR B C 1
ATOM 3663 O O . TYR B 1 140 ? -13.961 -7.973 -11.133 1 98.56 140 TYR B O 1
ATOM 3671 N N . LYS B 1 141 ? -13.742 -7.336 -8.938 1 98.19 141 LYS B N 1
ATOM 3672 C CA . LYS B 1 141 ? -14.984 -7.961 -8.484 1 98.19 141 LYS B CA 1
ATOM 3673 C C . LYS B 1 141 ? -15.031 -9.438 -8.875 1 98.19 141 LYS B C 1
ATOM 3675 O O . LYS B 1 141 ? -16.031 -9.906 -9.43 1 98.19 141 LYS B O 1
ATOM 3680 N N . SER B 1 142 ? -13.922 -10.062 -8.664 1 97.88 142 SER B N 1
ATOM 3681 C CA . SER B 1 142 ? -13.812 -11.484 -8.984 1 97.88 142 SER B CA 1
ATOM 3682 C C . SER B 1 142 ? -14.734 -12.32 -8.102 1 97.88 142 SER B C 1
ATOM 3684 O O . SER B 1 142 ? -14.883 -12.047 -6.91 1 97.88 142 SER B O 1
ATOM 3686 N N . THR B 1 143 ? -15.367 -13.312 -8.711 1 97.69 143 THR B N 1
ATOM 3687 C CA . THR B 1 143 ? -16.312 -14.156 -7.996 1 97.69 143 THR B CA 1
ATOM 3688 C C . THR B 1 143 ? -15.68 -15.5 -7.637 1 97.69 143 THR B C 1
ATOM 3690 O O . THR B 1 143 ? -16.125 -16.172 -6.707 1 97.69 143 THR B O 1
ATOM 3693 N N . HIS B 1 144 ? -14.648 -15.906 -8.406 1 97 144 HIS B N 1
ATOM 3694 C CA . HIS B 1 144 ? -13.984 -17.188 -8.195 1 97 144 HIS B CA 1
ATOM 3695 C C . HIS B 1 144 ? -12.469 -17.047 -8.258 1 97 144 HIS B C 1
ATOM 3697 O O . HIS B 1 144 ? -11.945 -16.234 -9.031 1 97 144 HIS B O 1
ATOM 3703 N N . VAL B 1 145 ? -11.805 -17.781 -7.453 1 97 145 VAL B N 1
ATOM 3704 C CA . VAL B 1 145 ? -10.344 -17.766 -7.383 1 97 145 VAL B CA 1
ATOM 3705 C C . VAL B 1 145 ? -9.812 -19.188 -7.324 1 97 145 VAL B C 1
ATOM 3707 O O . VAL B 1 145 ? -10.062 -19.922 -6.352 1 97 145 VAL B O 1
ATOM 3710 N N . PRO B 1 146 ? -9.102 -19.641 -8.352 1 94.19 146 PRO B N 1
ATOM 3711 C CA . PRO B 1 146 ? -8.414 -20.922 -8.227 1 94.19 146 PRO B CA 1
ATOM 3712 C C . PRO B 1 146 ? -7.293 -20.906 -7.188 1 94.19 146 PRO B C 1
ATOM 3714 O O . PRO B 1 146 ? -6.398 -20.062 -7.258 1 94.19 146 PRO B O 1
ATOM 3717 N N . VAL B 1 147 ? -7.398 -21.734 -6.227 1 89 147 VAL B N 1
ATOM 3718 C CA . VAL B 1 147 ? -6.375 -21.688 -5.188 1 89 147 VAL B CA 1
ATOM 3719 C C . VAL B 1 147 ? -6.008 -23.109 -4.77 1 89 147 VAL B C 1
ATOM 3721 O O . VAL B 1 147 ? -6.84 -24.016 -4.824 1 89 147 VAL B O 1
ATOM 3724 N N . GLY B 1 148 ? -4.672 -23.25 -4.441 1 83.62 148 GLY B N 1
ATOM 3725 C CA . GLY B 1 148 ? -4.266 -24.453 -3.744 1 83.62 148 GLY B CA 1
ATOM 3726 C C . GLY B 1 148 ? -4.691 -24.469 -2.287 1 83.62 148 GLY B C 1
ATOM 3727 O O . GLY B 1 148 ? -5.109 -23.453 -1.745 1 83.62 148 GLY B O 1
ATOM 3728 N N . GLU B 1 149 ? -4.586 -25.547 -1.652 1 81.88 149 GLU B N 1
ATOM 3729 C CA . GLU B 1 149 ? -4.969 -25.734 -0.256 1 81.88 149 GLU B CA 1
ATOM 3730 C C . GLU B 1 149 ? -4.211 -24.766 0.654 1 81.88 149 GLU B C 1
ATOM 3732 O O . GLU B 1 149 ? -4.75 -24.312 1.666 1 81.88 149 GLU B O 1
ATOM 3737 N N . ASP B 1 150 ? -3.049 -24.469 0.263 1 80.06 150 ASP B N 1
ATOM 3738 C CA . ASP B 1 150 ? -2.184 -23.641 1.095 1 80.06 150 ASP B CA 1
ATOM 3739 C C . ASP B 1 150 ? -2.619 -22.172 1.047 1 80.06 150 ASP B C 1
ATOM 3741 O O . ASP B 1 150 ? -2.199 -21.375 1.881 1 80.06 150 ASP B O 1
ATOM 3745 N N . GLN B 1 151 ? -3.428 -21.812 0.118 1 88.06 151 GLN B N 1
ATOM 3746 C CA . GLN B 1 151 ? -3.816 -20.422 -0.071 1 88.06 151 GLN B CA 1
ATOM 3747 C C . GLN B 1 151 ? -5.238 -20.172 0.427 1 88.06 151 GLN B C 1
ATOM 3749 O O . GLN B 1 151 ? -5.742 -19.047 0.354 1 88.06 151 GLN B O 1
ATOM 3754 N N . VAL B 1 152 ? -5.859 -21.172 0.968 1 92 152 VAL B N 1
ATOM 3755 C CA . VAL B 1 152 ? -7.258 -21.094 1.374 1 92 152 VAL B CA 1
ATOM 3756 C C . VAL B 1 152 ? -7.422 -20.031 2.457 1 92 152 VAL B C 1
ATOM 3758 O O . VAL B 1 152 ? -8.391 -19.266 2.441 1 92 152 VAL B O 1
ATOM 3761 N N . LEU B 1 153 ? -6.484 -19.984 3.391 1 95.12 153 LEU B N 1
ATOM 3762 C CA . LEU B 1 153 ? -6.574 -19.031 4.488 1 95.12 153 LEU B CA 1
ATOM 3763 C C . LEU B 1 153 ? -6.461 -17.594 3.971 1 95.12 153 LEU B C 1
ATOM 3765 O O . LEU B 1 153 ? -7.105 -16.688 4.504 1 95.12 153 LEU B O 1
ATOM 3769 N N . HIS B 1 154 ? -5.672 -17.359 2.973 1 96.62 154 HIS B N 1
ATOM 3770 C CA . HIS B 1 154 ? -5.57 -16.047 2.363 1 96.62 154 HIS B CA 1
ATOM 3771 C C . HIS B 1 154 ? -6.859 -15.664 1.643 1 96.62 154 HIS B C 1
ATOM 3773 O O . HIS B 1 154 ? -7.273 -14.508 1.67 1 96.62 154 HIS B O 1
ATOM 3779 N N . LEU B 1 155 ? -7.461 -16.641 1.01 1 97.31 155 LEU B N 1
ATOM 3780 C CA . LEU B 1 155 ? -8.742 -16.375 0.367 1 97.31 155 LEU B CA 1
ATOM 3781 C C . LEU B 1 155 ? -9.812 -16.047 1.403 1 97.31 155 LEU B C 1
ATOM 3783 O O . LEU B 1 155 ? -10.664 -15.188 1.171 1 97.31 155 LEU B O 1
ATOM 3787 N N . GLU B 1 156 ? -9.766 -16.766 2.494 1 97.81 156 GLU B N 1
ATOM 3788 C CA . GLU B 1 156 ? -10.695 -16.469 3.578 1 97.81 156 GLU B CA 1
ATOM 3789 C C . GLU B 1 156 ? -10.531 -15.031 4.066 1 97.81 156 GLU B C 1
ATOM 3791 O O . GLU B 1 156 ? -11.516 -14.359 4.371 1 97.81 156 GLU B O 1
ATOM 3796 N N . LEU B 1 157 ? -9.32 -14.648 4.172 1 98.19 157 LEU B N 1
ATOM 3797 C CA . LEU B 1 157 ? -9.07 -13.258 4.539 1 98.19 157 LEU B CA 1
ATOM 3798 C C . LEU B 1 157 ? -9.688 -12.312 3.523 1 98.19 157 LEU B C 1
ATOM 3800 O O . LEU B 1 157 ? -10.312 -11.312 3.898 1 98.19 157 LEU B O 1
ATOM 3804 N N . ALA B 1 158 ? -9.508 -12.578 2.24 1 98.56 158 ALA B N 1
ATOM 3805 C CA . ALA B 1 158 ? -10.102 -11.75 1.193 1 98.56 158 ALA B CA 1
ATOM 3806 C C . ALA B 1 158 ? -11.625 -11.719 1.319 1 98.56 158 ALA B C 1
ATOM 3808 O O . ALA B 1 158 ? -12.242 -10.664 1.13 1 98.56 158 ALA B O 1
ATOM 3809 N N . GLN B 1 159 ? -12.211 -12.844 1.648 1 98.69 159 GLN B N 1
ATOM 3810 C CA . GLN B 1 159 ? -13.648 -12.93 1.863 1 98.69 159 GLN B CA 1
ATOM 3811 C C . GLN B 1 159 ? -14.086 -12.062 3.041 1 98.69 159 GLN B C 1
ATOM 3813 O O . GLN B 1 159 ? -15.062 -11.312 2.941 1 98.69 159 GLN B O 1
ATOM 3818 N N . ASP B 1 160 ? -13.344 -12.188 4.098 1 98.38 160 ASP B N 1
ATOM 3819 C CA . ASP B 1 160 ? -13.648 -11.406 5.293 1 98.38 160 ASP B CA 1
ATOM 3820 C C . ASP B 1 160 ? -13.539 -9.906 5.012 1 98.38 160 ASP B C 1
ATOM 3822 O O . ASP B 1 160 ? -14.383 -9.125 5.465 1 98.38 160 ASP B O 1
ATOM 3826 N N . ILE B 1 161 ? -12.555 -9.531 4.316 1 98.62 161 ILE B N 1
ATOM 3827 C CA . ILE B 1 161 ? -12.344 -8.125 3.982 1 98.62 161 ILE B CA 1
ATOM 3828 C C . ILE B 1 161 ? -13.492 -7.629 3.105 1 98.62 161 ILE B C 1
ATOM 3830 O O . ILE B 1 161 ? -14 -6.527 3.311 1 98.62 161 ILE B O 1
ATOM 3834 N N . ALA B 1 162 ? -13.859 -8.422 2.117 1 98.75 162 ALA B N 1
ATOM 3835 C CA . ALA B 1 162 ? -14.992 -8.07 1.265 1 98.75 162 ALA B CA 1
ATOM 3836 C C . ALA B 1 162 ? -16.25 -7.848 2.092 1 98.75 162 ALA B C 1
ATOM 3838 O O . ALA B 1 162 ? -16.969 -6.863 1.895 1 98.75 162 ALA B O 1
ATOM 3839 N N . GLN B 1 163 ? -16.5 -8.727 3 1 98.62 163 GLN B N 1
ATOM 3840 C CA . GLN B 1 163 ? -17.688 -8.633 3.844 1 98.62 163 GLN B CA 1
ATOM 3841 C C . GLN B 1 163 ? -17.641 -7.402 4.738 1 98.62 163 GLN B C 1
ATOM 3843 O O . GLN B 1 163 ? -18.641 -6.707 4.906 1 98.62 163 GLN B O 1
ATOM 3848 N N . HIS B 1 164 ? -16.484 -7.199 5.336 1 97.62 164 HIS B N 1
ATOM 3849 C CA . HIS B 1 164 ? -16.312 -6.027 6.191 1 97.62 164 HIS B CA 1
ATOM 3850 C C . HIS B 1 164 ? -16.516 -4.738 5.406 1 97.62 164 HIS B C 1
ATOM 3852 O O . HIS B 1 164 ? -17.188 -3.818 5.887 1 97.62 164 HIS B O 1
ATOM 3858 N N . PHE B 1 165 ? -15.992 -4.641 4.207 1 98.5 165 PHE B N 1
ATOM 3859 C CA . PHE B 1 165 ? -16.188 -3.482 3.342 1 98.5 165 PHE B CA 1
ATOM 3860 C C . PHE B 1 165 ? -17.656 -3.268 3.037 1 98.5 165 PHE B C 1
ATOM 3862 O O . PHE B 1 165 ? -18.156 -2.145 3.131 1 98.5 165 PHE B O 1
ATOM 3869 N N . ASN B 1 166 ? -18.281 -4.383 2.648 1 98.56 166 ASN B N 1
ATOM 3870 C CA . ASN B 1 166 ? -19.703 -4.328 2.307 1 98.56 166 ASN B CA 1
ATOM 3871 C C . ASN B 1 166 ? -20.547 -3.863 3.492 1 98.56 166 ASN B C 1
ATOM 3873 O O . ASN B 1 166 ? -21.516 -3.119 3.316 1 98.56 166 ASN B O 1
ATOM 3877 N N . LYS B 1 167 ? -20.203 -4.348 4.637 1 97.56 167 LYS B N 1
ATOM 3878 C CA . LYS B 1 167 ? -20.922 -3.953 5.84 1 97.56 167 LYS B CA 1
ATOM 3879 C C . LYS B 1 167 ? -20.766 -2.459 6.109 1 97.56 167 LYS B C 1
ATOM 3881 O O . LYS B 1 167 ? -21.734 -1.79 6.5 1 97.56 167 LYS B O 1
ATOM 3886 N N . LYS B 1 168 ? -19.625 -1.948 5.875 1 96.44 168 LYS B N 1
ATOM 3887 C CA . LYS B 1 168 ? -19.312 -0.567 6.223 1 96.44 168 LYS B CA 1
ATOM 3888 C C . LYS B 1 168 ? -19.797 0.4 5.152 1 96.44 168 LYS B C 1
ATOM 3890 O O . LYS B 1 168 ? -20.281 1.491 5.469 1 96.44 168 LYS B O 1
ATOM 3895 N N . TYR B 1 169 ? -19.688 0.047 3.877 1 97.38 169 TYR B N 1
ATOM 3896 C CA . TYR B 1 169 ? -19.891 1.017 2.805 1 97.38 169 TYR B CA 1
ATOM 3897 C C . TYR B 1 169 ? -21.047 0.613 1.907 1 97.38 169 TYR B C 1
ATOM 3899 O O . TYR B 1 169 ? -21.344 1.294 0.924 1 97.38 169 TYR B O 1
ATOM 3907 N N . GLY B 1 170 ? -21.672 -0.515 2.199 1 96.88 170 GLY B N 1
ATOM 3908 C CA . GLY B 1 170 ? -22.734 -1.059 1.369 1 96.88 170 GLY B CA 1
ATOM 3909 C C . GLY B 1 170 ? -22.281 -2.24 0.527 1 96.88 170 GLY B C 1
ATOM 3910 O O . GLY B 1 170 ? -21.078 -2.43 0.299 1 96.88 170 GLY B O 1
ATOM 3911 N N . GLU B 1 171 ? -23.266 -3.02 0.006 1 97.38 171 GLU B N 1
ATOM 3912 C CA . GLU B 1 171 ? -22.938 -4.191 -0.808 1 97.38 171 GLU B CA 1
ATOM 3913 C C . GLU B 1 171 ? -22.281 -3.787 -2.121 1 97.38 171 GLU B C 1
ATOM 3915 O O . GLU B 1 171 ? -22.922 -3.219 -3.002 1 97.38 171 GLU B O 1
ATOM 3920 N N . PHE B 1 172 ? -21.016 -4.059 -2.18 1 98.5 172 PHE B N 1
ATOM 3921 C CA . PHE B 1 172 ? -20.25 -3.623 -3.336 1 98.5 172 PHE B CA 1
ATOM 3922 C C . PHE B 1 172 ? -19.438 -4.781 -3.918 1 98.5 172 PHE B C 1
ATOM 3924 O O . PHE B 1 172 ? -19.531 -5.066 -5.113 1 98.5 172 PHE B O 1
ATOM 3931 N N . PHE B 1 173 ? -18.688 -5.484 -3.061 1 98.62 173 PHE B N 1
ATOM 3932 C CA . PHE B 1 173 ? -17.828 -6.57 -3.527 1 98.62 173 PHE B CA 1
ATOM 3933 C C . PHE B 1 173 ? -18.578 -7.898 -3.486 1 98.62 173 PHE B C 1
ATOM 3935 O O . PHE B 1 173 ? -19.266 -8.203 -2.512 1 98.62 173 PHE B O 1
ATOM 3942 N N . PRO B 1 174 ? -18.469 -8.719 -4.508 1 98.31 174 PRO B N 1
ATOM 3943 C CA . PRO B 1 174 ? -18.797 -10.133 -4.309 1 98.31 174 PRO B CA 1
ATOM 3944 C C . PRO B 1 174 ? -17.859 -10.82 -3.311 1 98.31 174 PRO B C 1
ATOM 3946 O O . PRO B 1 174 ? -16.734 -10.375 -3.107 1 98.31 174 PRO B O 1
ATOM 3949 N N . VAL B 1 175 ? -18.344 -11.82 -2.664 1 98.38 175 VAL B N 1
ATOM 3950 C CA . VAL B 1 175 ? -17.5 -12.672 -1.83 1 98.38 175 VAL B CA 1
ATOM 3951 C C . VAL B 1 175 ? -16.922 -13.812 -2.666 1 98.38 175 VAL B C 1
ATOM 3953 O O . VAL B 1 175 ? -17.656 -14.719 -3.068 1 98.38 175 VAL B O 1
ATOM 3956 N N . PRO B 1 176 ? -15.641 -13.758 -2.986 1 98.06 176 PRO B N 1
ATOM 3957 C CA . PRO B 1 176 ? -15.07 -14.727 -3.928 1 98.06 176 PRO B CA 1
ATOM 3958 C C . PRO B 1 176 ? -15.078 -16.156 -3.381 1 98.06 176 PRO B C 1
ATOM 3960 O O . PRO B 1 176 ? -14.859 -16.359 -2.186 1 98.06 176 PRO B O 1
ATOM 3963 N N . LYS B 1 177 ? -15.25 -17.094 -4.254 1 97 177 LYS B N 1
ATOM 3964 C CA . LYS B 1 177 ? -15.242 -18.5 -3.902 1 97 177 LYS B CA 1
ATOM 3965 C C . LYS B 1 177 ? -13.992 -19.203 -4.43 1 97 177 LYS B C 1
ATOM 3967 O O . LYS B 1 177 ? -13.453 -18.812 -5.469 1 97 177 LYS B O 1
ATOM 3972 N N . ALA B 1 178 ? -13.617 -20.219 -3.723 1 95.25 178 ALA B N 1
ATOM 3973 C CA . ALA B 1 178 ? -12.445 -20.984 -4.133 1 95.25 178 ALA B CA 1
ATOM 3974 C C . ALA B 1 178 ? -12.797 -21.984 -5.227 1 95.25 178 ALA B C 1
ATOM 3976 O O . ALA B 1 178 ? -13.859 -22.594 -5.191 1 95.25 178 ALA B O 1
ATOM 3977 N N . ILE B 1 179 ? -12.023 -22.016 -6.25 1 92.31 179 ILE B N 1
ATOM 3978 C CA . ILE B 1 179 ? -11.977 -23.172 -7.141 1 92.31 179 ILE B CA 1
ATOM 3979 C C . ILE B 1 179 ? -10.797 -24.078 -6.766 1 92.31 179 ILE B C 1
ATOM 3981 O O . ILE B 1 179 ? -9.648 -23.75 -7.059 1 92.31 179 ILE B O 1
ATOM 3985 N N . LEU B 1 180 ? -11.055 -25.125 -6.098 1 85.62 180 LEU B N 1
ATOM 3986 C CA . LEU B 1 180 ? -9.984 -25.984 -5.605 1 85.62 180 LEU B CA 1
ATOM 3987 C C . LEU B 1 180 ? -9.453 -26.875 -6.723 1 85.62 180 LEU B C 1
ATOM 3989 O O . LEU B 1 180 ? -10.227 -27.406 -7.527 1 85.62 180 LEU B O 1
ATOM 3993 N N . SER B 1 181 ? -8.18 -26.875 -6.852 1 75.81 181 SER B N 1
ATOM 3994 C CA . SER B 1 181 ? -7.551 -27.766 -7.82 1 75.81 181 SER B CA 1
ATOM 3995 C C . SER B 1 181 ? -7.695 -29.234 -7.41 1 75.81 181 SER B C 1
ATOM 3997 O O . SER B 1 181 ? -7.645 -29.547 -6.219 1 75.81 181 SER B O 1
ATOM 3999 N N . THR B 1 182 ? -7.992 -30.094 -8.352 1 70.12 182 THR B N 1
ATOM 4000 C CA . THR B 1 182 ? -8.141 -31.516 -8.102 1 70.12 182 THR B CA 1
ATOM 4001 C C . THR B 1 182 ? -6.785 -32.219 -8.102 1 70.12 182 THR B C 1
ATOM 4003 O O . THR B 1 182 ? -6.656 -33.344 -7.598 1 70.12 182 THR B O 1
ATOM 4006 N N . THR B 1 183 ? -5.805 -31.5 -8.57 1 69.25 183 THR B N 1
ATOM 4007 C CA . THR B 1 183 ? -4.508 -32.156 -8.695 1 69.25 183 THR B CA 1
ATOM 4008 C C . THR B 1 183 ? -3.781 -32.188 -7.352 1 69.25 183 THR B C 1
ATOM 4010 O O . THR B 1 183 ? -3.709 -31.156 -6.668 1 69.25 183 THR B O 1
ATOM 4013 N N . LYS B 1 184 ? -3.398 -33.406 -7.055 1 74.06 184 LYS B N 1
ATOM 4014 C CA . LYS B 1 184 ? -2.604 -33.562 -5.84 1 74.06 184 LYS B CA 1
ATOM 4015 C C . LYS B 1 184 ? -1.261 -32.844 -5.969 1 74.06 184 LYS B C 1
ATOM 4017 O O . LYS B 1 184 ? -0.726 -32.688 -7.074 1 74.06 184 LYS B O 1
ATOM 4022 N N . LYS B 1 185 ? -0.747 -32.406 -4.945 1 85.38 185 LYS B N 1
ATOM 4023 C CA . LYS B 1 185 ? 0.55 -31.75 -4.887 1 85.38 185 LYS B CA 1
ATOM 4024 C C . LYS B 1 185 ? 1.665 -32.656 -5.375 1 85.38 185 LYS B C 1
ATOM 4026 O O . LYS B 1 185 ? 1.768 -33.812 -4.938 1 85.38 185 LYS B O 1
ATOM 4031 N N . ILE B 1 186 ? 2.346 -32.219 -6.312 1 92.75 186 ILE B N 1
ATOM 4032 C CA . ILE B 1 186 ? 3.498 -32.969 -6.82 1 92.75 186 ILE B CA 1
ATOM 4033 C C . ILE B 1 186 ? 4.68 -32.781 -5.867 1 92.75 186 ILE B C 1
ATOM 4035 O O . ILE B 1 186 ? 5 -31.672 -5.453 1 92.75 186 ILE B O 1
ATOM 4039 N N . LYS B 1 187 ? 5.297 -33.938 -5.57 1 95.31 187 LYS B N 1
ATOM 4040 C CA . LYS B 1 187 ? 6.352 -33.969 -4.559 1 95.31 187 LYS B CA 1
ATOM 4041 C C . LYS B 1 187 ? 7.73 -33.969 -5.207 1 95.31 187 LYS B C 1
ATOM 4043 O O . LYS B 1 187 ? 7.859 -34.219 -6.406 1 95.31 187 LYS B O 1
ATOM 4048 N N . SER B 1 188 ? 8.727 -33.562 -4.363 1 96.44 188 SER B N 1
ATOM 4049 C CA . SER B 1 188 ? 10.125 -33.625 -4.777 1 96.44 188 SER B CA 1
ATOM 4050 C C . SER B 1 188 ? 10.5 -35.031 -5.242 1 96.44 188 SER B C 1
ATOM 4052 O O . SER B 1 188 ? 10.078 -36.031 -4.641 1 96.44 188 SER B O 1
ATOM 4054 N N . LEU B 1 189 ? 11.312 -35.125 -6.293 1 97.94 189 LEU B N 1
ATOM 4055 C CA . LEU B 1 189 ? 11.742 -36.438 -6.789 1 97.94 189 LEU B CA 1
ATOM 4056 C C . LEU B 1 189 ? 12.812 -37.031 -5.883 1 97.94 189 LEU B C 1
ATOM 4058 O O . LEU B 1 189 ? 13.094 -38.25 -5.957 1 97.94 189 LEU B O 1
ATOM 4062 N N . ARG B 1 190 ? 13.438 -36.156 -5.016 1 97.44 190 ARG B N 1
ATOM 4063 C CA . ARG B 1 190 ? 14.523 -36.625 -4.152 1 97.44 190 ARG B CA 1
ATOM 4064 C C . ARG B 1 190 ? 14.047 -36.75 -2.709 1 97.44 190 ARG B C 1
ATOM 4066 O O . ARG B 1 190 ? 14.664 -37.469 -1.914 1 97.44 190 ARG B O 1
ATOM 4073 N N . ASP B 1 191 ? 13 -36.031 -2.369 1 96.31 191 ASP B N 1
ATOM 4074 C CA . ASP B 1 191 ? 12.352 -36.156 -1.066 1 96.31 191 ASP B CA 1
ATOM 4075 C C . ASP B 1 191 ? 10.828 -36.125 -1.207 1 96.31 191 ASP B C 1
ATOM 4077 O O . ASP B 1 191 ? 10.211 -35.062 -1.063 1 96.31 191 ASP B O 1
ATOM 4081 N N . PRO B 1 192 ? 10.195 -37.312 -1.371 1 95.12 192 PRO B N 1
ATOM 4082 C CA . PRO B 1 192 ? 8.766 -37.375 -1.674 1 95.12 192 PRO B CA 1
ATOM 4083 C C . PRO B 1 192 ? 7.895 -36.906 -0.501 1 95.12 192 PRO B C 1
ATOM 4085 O O . PRO B 1 192 ? 6.664 -37 -0.571 1 95.12 192 PRO B O 1
ATOM 4088 N N . THR B 1 193 ? 8.5 -36.438 0.56 1 92.31 193 THR B N 1
ATOM 4089 C CA . THR B 1 193 ? 7.734 -35.969 1.71 1 92.31 193 THR B CA 1
ATOM 4090 C C . THR B 1 193 ? 7.449 -34.469 1.603 1 92.31 193 THR B C 1
ATOM 4092 O O . THR B 1 193 ? 6.598 -33.938 2.322 1 92.31 193 THR B O 1
ATOM 4095 N N . VAL B 1 194 ? 8.172 -33.812 0.71 1 91.88 194 VAL B N 1
ATOM 4096 C CA . VAL B 1 194 ? 7.988 -32.375 0.583 1 91.88 194 VAL B CA 1
ATOM 4097 C C . VAL B 1 194 ? 7.562 -32.031 -0.842 1 91.88 194 VAL B C 1
ATOM 4099 O O . VAL B 1 194 ? 7.801 -32.812 -1.771 1 91.88 194 VAL B O 1
ATOM 4102 N N . LYS B 1 195 ? 6.965 -30.953 -0.945 1 89.44 195 LYS B N 1
ATOM 4103 C CA . LYS B 1 195 ? 6.512 -30.469 -2.25 1 89.44 195 LYS B CA 1
ATOM 4104 C C . LYS B 1 195 ? 7.695 -30.156 -3.16 1 89.44 195 LYS B C 1
ATOM 4106 O O . LYS B 1 195 ? 8.758 -29.766 -2.686 1 89.44 195 LYS B O 1
ATOM 4111 N N . MET B 1 196 ? 7.445 -30.391 -4.43 1 93.31 196 MET B N 1
ATOM 4112 C CA . MET B 1 196 ? 8.469 -29.984 -5.387 1 93.31 196 MET B CA 1
ATOM 4113 C C . MET B 1 196 ? 8.703 -28.484 -5.332 1 93.31 196 MET B C 1
ATOM 4115 O O . MET B 1 196 ? 7.746 -27.703 -5.242 1 93.31 196 MET B O 1
ATOM 4119 N N . SER B 1 197 ? 9.977 -28.078 -5.332 1 89.38 197 SER B N 1
ATOM 4120 C CA . SER B 1 197 ? 10.312 -26.656 -5.191 1 89.38 197 SER B CA 1
ATOM 4121 C C . SER B 1 197 ? 11.531 -26.297 -6.039 1 89.38 197 SER B C 1
ATOM 4123 O O . SER B 1 197 ? 12.453 -27.109 -6.18 1 89.38 197 SER B O 1
ATOM 4125 N N . LYS B 1 198 ? 11.461 -25.109 -6.504 1 85.81 198 LYS B N 1
ATOM 4126 C CA . LYS B 1 198 ? 12.602 -24.594 -7.266 1 85.81 198 LYS B CA 1
ATOM 4127 C C . LYS B 1 198 ? 13.82 -24.406 -6.371 1 85.81 198 LYS B C 1
ATOM 4129 O O . LYS B 1 198 ? 14.953 -24.469 -6.84 1 85.81 198 LYS B O 1
ATOM 4134 N N . SER B 1 199 ? 13.555 -24.156 -5.16 1 80.06 199 SER B N 1
ATOM 4135 C CA . SER B 1 199 ? 14.625 -23.828 -4.219 1 80.06 199 SER B CA 1
ATOM 4136 C C . SER B 1 199 ? 15.211 -25.094 -3.596 1 80.06 199 SER B C 1
ATOM 4138 O O . SER B 1 199 ? 16.078 -25.031 -2.734 1 80.06 199 SER B O 1
ATOM 4140 N N . ASP B 1 200 ? 14.719 -26.203 -4.023 1 88.19 200 ASP B N 1
ATOM 4141 C CA . ASP B 1 200 ? 15.289 -27.453 -3.523 1 88.19 200 ASP B CA 1
ATOM 4142 C C . ASP B 1 200 ? 16.797 -27.5 -3.756 1 88.19 200 ASP B C 1
ATOM 4144 O O . ASP B 1 200 ? 17.266 -27.219 -4.859 1 88.19 200 ASP B O 1
ATOM 4148 N N . PRO B 1 201 ? 17.516 -27.719 -2.713 1 88.19 201 PRO B N 1
ATOM 4149 C CA . PRO B 1 201 ? 18.969 -27.734 -2.863 1 88.19 201 PRO B CA 1
ATOM 4150 C C . PRO B 1 201 ? 19.453 -28.812 -3.84 1 88.19 201 PRO B C 1
ATOM 4152 O O . PRO B 1 201 ? 20.516 -28.688 -4.43 1 88.19 201 PRO B O 1
ATOM 4155 N N . GLN B 1 202 ? 18.703 -29.891 -4.016 1 91.5 202 GLN B N 1
ATOM 4156 C CA . GLN B 1 202 ? 19.031 -30.922 -4.98 1 91.5 202 GLN B CA 1
ATOM 4157 C C . GLN B 1 202 ? 18.453 -30.609 -6.352 1 91.5 202 GLN B C 1
ATOM 4159 O O . GLN B 1 202 ? 17.234 -30.688 -6.547 1 91.5 202 GLN B O 1
ATOM 4164 N N . LYS B 1 203 ? 19.266 -30.469 -7.273 1 90.44 203 LYS B N 1
ATOM 4165 C CA . LYS B 1 203 ? 18.844 -30.094 -8.617 1 90.44 203 LYS B CA 1
ATOM 4166 C C . LYS B 1 203 ? 18 -31.203 -9.258 1 90.44 203 LYS B C 1
ATOM 4168 O O . LYS B 1 203 ? 17.125 -30.922 -10.086 1 90.44 203 LYS B O 1
ATOM 4173 N N . LEU B 1 204 ? 18.266 -32.406 -8.828 1 96.25 204 LEU B N 1
ATOM 4174 C CA . LEU B 1 204 ? 17.594 -33.531 -9.43 1 96.25 204 LEU B CA 1
ATOM 4175 C C . LEU B 1 204 ? 16.188 -33.688 -8.867 1 96.25 204 LEU B C 1
ATOM 4177 O O . LEU B 1 204 ? 15.398 -34.531 -9.352 1 96.25 204 LEU B O 1
ATOM 4181 N N . ALA B 1 205 ? 15.836 -32.875 -7.898 1 97 205 ALA B N 1
ATOM 4182 C CA . ALA B 1 205 ? 14.57 -33 -7.18 1 97 205 ALA B CA 1
ATOM 4183 C C . ALA B 1 205 ? 13.422 -32.344 -7.965 1 97 205 ALA B C 1
ATOM 4185 O O . ALA B 1 205 ? 12.258 -32.656 -7.719 1 97 205 ALA B O 1
ATOM 4186 N N . THR B 1 206 ? 13.758 -31.5 -8.875 1 97.25 206 THR B N 1
ATOM 4187 C CA . THR B 1 206 ? 12.766 -30.625 -9.508 1 97.25 206 THR B CA 1
ATOM 4188 C C . THR B 1 206 ? 12.82 -30.766 -11.023 1 97.25 206 THR B C 1
ATOM 4190 O O . THR B 1 206 ? 13.898 -30.672 -11.617 1 97.25 206 THR B O 1
ATOM 4193 N N . VAL B 1 207 ? 11.688 -31.016 -11.633 1 97.62 207 VAL B N 1
ATOM 4194 C CA . VAL B 1 207 ? 11.57 -31.047 -13.086 1 97.62 207 VAL B CA 1
ATOM 4195 C C . VAL B 1 207 ? 10.984 -29.734 -13.594 1 97.62 207 VAL B C 1
ATOM 4197 O O . VAL B 1 207 ? 9.844 -29.391 -13.289 1 97.62 207 VAL B O 1
ATOM 4200 N N . ASN B 1 208 ? 11.719 -28.953 -14.383 1 96.69 208 ASN B N 1
ATOM 4201 C CA . ASN B 1 208 ? 11.211 -27.734 -15.008 1 96.69 208 ASN B CA 1
ATOM 4202 C C . ASN B 1 208 ? 10.531 -28.031 -16.344 1 96.69 208 ASN B C 1
ATOM 4204 O O . ASN B 1 208 ? 10.914 -28.969 -17.047 1 96.69 208 ASN B O 1
ATOM 4208 N N . ILE B 1 209 ? 9.617 -27.25 -16.703 1 96.94 209 ILE B N 1
ATOM 4209 C CA . ILE B 1 209 ? 8.844 -27.5 -17.922 1 96.94 209 ILE B CA 1
ATOM 4210 C C . ILE B 1 209 ? 9.719 -27.25 -19.141 1 96.94 209 ILE B C 1
ATOM 4212 O O . ILE B 1 209 ? 9.383 -27.688 -20.25 1 96.94 209 ILE B O 1
ATOM 4216 N N . ALA B 1 210 ? 10.867 -26.578 -18.953 1 95.94 210 ALA B N 1
ATOM 4217 C CA . ALA B 1 210 ? 11.773 -26.281 -20.062 1 95.94 210 ALA B CA 1
ATOM 4218 C C . ALA B 1 210 ? 12.969 -27.219 -20.047 1 95.94 210 ALA B C 1
ATOM 4220 O O . ALA B 1 210 ? 13.891 -27.078 -20.859 1 95.94 210 ALA B O 1
ATOM 4221 N N . ASP B 1 211 ? 13.023 -28.156 -19.172 1 96.56 211 ASP B N 1
ATOM 4222 C CA . ASP B 1 211 ? 14.141 -29.094 -19.109 1 96.56 211 ASP B CA 1
ATOM 4223 C C . ASP B 1 211 ? 14.258 -29.891 -20.406 1 96.56 211 ASP B C 1
ATOM 4225 O O . ASP B 1 211 ? 13.25 -30.203 -21.047 1 96.56 211 ASP B O 1
ATOM 4229 N N . SER B 1 212 ? 15.453 -30.266 -20.766 1 97.19 212 SER B N 1
ATOM 4230 C CA . SER B 1 212 ? 15.672 -31.125 -21.922 1 97.19 212 SER B CA 1
ATOM 4231 C C . SER B 1 212 ? 15.219 -32.562 -21.625 1 97.19 212 SER B C 1
ATOM 4233 O O . SER B 1 212 ? 15.117 -32.969 -20.469 1 97.19 212 SER B O 1
ATOM 4235 N N . PRO B 1 213 ? 14.961 -33.25 -22.688 1 98 213 PRO B N 1
ATOM 4236 C CA . PRO B 1 213 ? 14.594 -34.656 -22.484 1 98 213 PRO B CA 1
ATOM 4237 C C . PRO B 1 213 ? 15.617 -35.438 -21.641 1 98 213 PRO B C 1
ATOM 4239 O O . PRO B 1 213 ? 15.25 -36.188 -20.75 1 98 213 PRO B O 1
ATOM 4242 N N . ASP B 1 214 ? 16.891 -35.219 -21.875 1 98.19 214 ASP B N 1
ATOM 4243 C CA . ASP B 1 214 ? 17.953 -35.906 -21.141 1 98.19 214 ASP B CA 1
ATOM 4244 C C . ASP B 1 214 ? 17.906 -35.562 -19.656 1 98.19 214 ASP B C 1
ATOM 4246 O O . ASP B 1 214 ? 18.078 -36.438 -18.812 1 98.19 214 ASP B O 1
ATOM 4250 N N . GLU B 1 215 ? 17.688 -34.312 -19.406 1 97.69 215 GLU B N 1
ATOM 4251 C CA . GLU B 1 215 ? 17.594 -33.875 -18.016 1 97.69 215 GLU B CA 1
ATOM 4252 C C . GLU B 1 215 ? 16.391 -34.531 -17.328 1 97.69 215 GLU B C 1
ATOM 4254 O O . GLU B 1 215 ? 16.484 -34.969 -16.188 1 97.69 215 GLU B O 1
ATOM 4259 N N . ILE B 1 216 ? 15.273 -34.562 -18 1 98.44 216 ILE B N 1
ATOM 4260 C CA . ILE B 1 216 ? 14.055 -35.125 -17.438 1 98.44 216 ILE B CA 1
ATOM 4261 C C . ILE B 1 216 ? 14.273 -36.625 -17.141 1 98.44 216 ILE B C 1
ATOM 4263 O O . ILE B 1 216 ? 13.938 -37.094 -16.047 1 98.44 216 ILE B O 1
ATOM 4267 N N . VAL B 1 217 ? 14.891 -37.281 -18.094 1 98.44 217 VAL B N 1
ATOM 4268 C CA . VAL B 1 217 ? 15.164 -38.688 -17.906 1 98.44 217 VAL B CA 1
ATOM 4269 C C . VAL B 1 217 ? 16.062 -38.906 -16.688 1 98.44 217 VAL B C 1
ATOM 4271 O O . VAL B 1 217 ? 15.805 -39.781 -15.859 1 98.44 217 VAL B O 1
ATOM 4274 N N . LEU B 1 218 ? 17.094 -38.125 -16.625 1 98.25 218 LEU B N 1
ATOM 4275 C CA . LEU B 1 218 ? 18.047 -38.25 -15.516 1 98.25 218 LEU B CA 1
ATOM 4276 C C . LEU B 1 218 ? 17.344 -38 -14.172 1 98.25 218 LEU B C 1
ATOM 4278 O O . LEU B 1 218 ? 17.562 -38.75 -13.219 1 98.25 218 LEU B O 1
ATOM 4282 N N . LYS B 1 219 ? 16.516 -37 -14.086 1 98.38 219 LYS B N 1
ATOM 4283 C CA . LYS B 1 219 ? 15.82 -36.625 -12.844 1 98.38 219 LYS B CA 1
ATOM 4284 C C . LYS B 1 219 ? 14.859 -37.75 -12.414 1 98.38 219 LYS B C 1
ATOM 4286 O O . LYS B 1 219 ? 14.812 -38.125 -11.242 1 98.38 219 LYS B O 1
ATOM 4291 N N . PHE B 1 220 ? 14.125 -38.344 -13.328 1 98.38 220 PHE B N 1
ATOM 4292 C CA . PHE B 1 220 ? 13.195 -39.406 -12.984 1 98.38 220 PHE B CA 1
ATOM 4293 C C . PHE B 1 220 ? 13.953 -40.688 -12.656 1 98.38 220 PHE B C 1
ATOM 4295 O O . PHE B 1 220 ? 13.547 -41.438 -11.773 1 98.38 220 PHE B O 1
ATOM 4302 N N . ARG B 1 221 ? 15.039 -40.938 -13.391 1 97.56 221 ARG B N 1
ATOM 4303 C CA . ARG B 1 221 ? 15.859 -42.125 -13.109 1 97.56 221 ARG B CA 1
ATOM 4304 C C . ARG B 1 221 ? 16.375 -42.094 -11.672 1 97.56 221 ARG B C 1
ATOM 4306 O O . ARG B 1 221 ? 16.5 -43.125 -11.031 1 97.56 221 ARG B O 1
ATOM 4313 N N . LYS B 1 222 ? 16.688 -40.906 -11.203 1 97.19 222 LYS B N 1
ATOM 4314 C CA . LYS B 1 222 ? 17.281 -40.75 -9.883 1 97.19 222 LYS B CA 1
ATOM 4315 C C . LYS B 1 222 ? 16.219 -40.5 -8.82 1 97.19 222 LYS B C 1
ATOM 4317 O O . LYS B 1 222 ? 16.531 -40.312 -7.645 1 97.19 222 LYS B O 1
ATOM 4322 N N . ALA B 1 223 ? 14.938 -40.5 -9.195 1 97.81 223 ALA B N 1
ATOM 4323 C CA . ALA B 1 223 ? 13.852 -40.281 -8.242 1 97.81 223 ALA B CA 1
ATOM 4324 C C . ALA B 1 223 ? 13.859 -41.312 -7.137 1 97.81 223 ALA B C 1
ATOM 4326 O O . ALA B 1 223 ? 14.086 -42.5 -7.395 1 97.81 223 ALA B O 1
ATOM 4327 N N . VAL B 1 224 ? 13.602 -40.875 -5.945 1 96.19 224 VAL B N 1
ATOM 4328 C CA . VAL B 1 224 ? 13.609 -41.781 -4.785 1 96.19 224 VAL B CA 1
ATOM 4329 C C . VAL B 1 224 ? 12.344 -42.625 -4.777 1 96.19 224 VAL B C 1
ATOM 4331 O O . VAL B 1 224 ? 11.234 -42.094 -4.898 1 96.19 224 VAL B O 1
ATOM 4334 N N . THR B 1 225 ? 12.469 -43.906 -4.676 1 94.56 225 THR B N 1
ATOM 4335 C CA . THR B 1 225 ? 11.398 -44.875 -4.465 1 94.56 225 THR B CA 1
ATOM 4336 C C . THR B 1 225 ? 11.789 -45.875 -3.373 1 94.56 225 THR B C 1
ATOM 4338 O O . THR B 1 225 ? 12.844 -45.719 -2.748 1 94.56 225 THR B O 1
ATOM 4341 N N . ASP B 1 226 ? 10.875 -46.625 -2.9 1 91.62 226 ASP B N 1
ATOM 4342 C CA . ASP B 1 226 ? 11.188 -47.656 -1.896 1 91.62 226 ASP B CA 1
ATOM 4343 C C . ASP B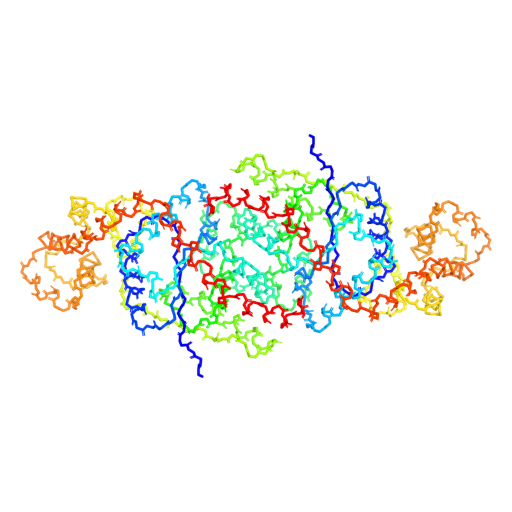 1 226 ? 11.727 -48.906 -2.547 1 91.62 226 ASP B C 1
ATOM 4345 O O . ASP B 1 226 ? 12.062 -48.906 -3.732 1 91.62 226 ASP B O 1
ATOM 4349 N N . PHE B 1 227 ? 11.844 -50 -1.776 1 89.12 227 PHE B N 1
ATOM 4350 C CA . PHE B 1 227 ? 12.547 -51.188 -2.252 1 89.12 227 PHE B CA 1
ATOM 4351 C C . PHE B 1 227 ? 11.578 -52.188 -2.852 1 89.12 227 PHE B C 1
ATOM 4353 O O . PHE B 1 227 ? 11.992 -53.25 -3.342 1 89.12 227 PHE B O 1
ATOM 4360 N N . THR B 1 228 ? 10.305 -51.875 -2.863 1 91.31 228 THR B N 1
ATOM 4361 C CA . THR B 1 228 ? 9.32 -52.75 -3.5 1 91.31 228 THR B CA 1
ATOM 4362 C C . THR B 1 228 ? 9.219 -52.438 -4.992 1 91.31 228 THR B C 1
ATOM 4364 O O . THR B 1 228 ? 8.922 -51.312 -5.383 1 91.31 228 THR B O 1
ATOM 4367 N N . SER B 1 229 ? 9.398 -53.406 -5.824 1 90.75 229 SER B N 1
ATOM 4368 C CA . SER B 1 229 ? 9.555 -53.219 -7.266 1 90.75 229 SER B CA 1
ATOM 4369 C C . SER B 1 229 ? 8.211 -52.938 -7.934 1 90.75 229 SER B C 1
ATOM 4371 O O . SER B 1 229 ? 8.148 -52.219 -8.93 1 90.75 229 SER B O 1
ATOM 4373 N N . GLU B 1 230 ? 7.152 -53.469 -7.352 1 93.62 230 GLU B N 1
ATOM 4374 C CA . GLU B 1 230 ? 5.832 -53.344 -7.961 1 93.62 230 GLU B CA 1
ATOM 4375 C C . GLU B 1 230 ? 5.359 -51.875 -7.934 1 93.62 230 GLU B C 1
ATOM 4377 O O . GLU B 1 230 ? 5.676 -51.156 -7.004 1 93.62 230 GLU B O 1
ATOM 4382 N N . VAL B 1 231 ? 4.652 -51.5 -8.938 1 96.81 231 VAL B N 1
ATOM 4383 C CA . VAL B 1 231 ? 4.074 -50.156 -9.016 1 96.81 231 VAL B CA 1
ATOM 4384 C C . VAL B 1 231 ? 2.697 -50.156 -8.359 1 96.81 231 VAL B C 1
ATOM 4386 O O . VAL B 1 231 ? 1.734 -50.688 -8.914 1 96.81 231 VAL B O 1
ATOM 4389 N N . THR B 1 232 ? 2.637 -49.594 -7.238 1 96.38 232 THR B N 1
ATOM 4390 C CA . THR B 1 232 ? 1.384 -49.469 -6.5 1 96.38 232 THR B CA 1
ATOM 4391 C C . THR B 1 232 ? 1.199 -48.031 -5.992 1 96.38 232 THR B C 1
ATOM 4393 O O . THR B 1 232 ? 2.146 -47.25 -5.98 1 96.38 232 THR B O 1
ATOM 4396 N N . TYR B 1 233 ? -0.021 -47.75 -5.664 1 96.88 233 TYR B N 1
ATOM 4397 C CA . TYR B 1 233 ? -0.347 -46.406 -5.188 1 96.88 233 TYR B CA 1
ATOM 4398 C C . TYR B 1 233 ? -0.727 -46.438 -3.711 1 96.88 233 TYR B C 1
ATOM 4400 O O . TYR B 1 233 ? -1.82 -46.875 -3.35 1 96.88 233 TYR B O 1
ATOM 4408 N N . ASP B 1 234 ? 0.132 -46.062 -2.92 1 96.31 234 ASP B N 1
ATOM 4409 C CA . ASP B 1 234 ? -0.018 -45.938 -1.474 1 96.31 234 ASP B CA 1
ATOM 4410 C C . ASP B 1 234 ? 0.72 -44.688 -0.947 1 96.31 234 ASP B C 1
ATOM 4412 O O . ASP B 1 234 ? 1.806 -44.812 -0.375 1 96.31 234 ASP B O 1
ATOM 4416 N N . PRO B 1 235 ? 0.063 -43.562 -1.053 1 94.31 235 PRO B N 1
ATOM 4417 C CA . PRO B 1 235 ? 0.739 -42.312 -0.748 1 94.31 235 PRO B CA 1
ATOM 4418 C C . PRO B 1 235 ? 1.339 -42.281 0.656 1 94.31 235 PRO B C 1
ATOM 4420 O O . PRO B 1 235 ? 2.371 -41.656 0.88 1 94.31 235 PRO B O 1
ATOM 4423 N N . ALA B 1 236 ? 0.729 -42.906 1.595 1 94.5 236 ALA B N 1
ATOM 4424 C CA . ALA B 1 236 ? 1.216 -42.906 2.973 1 94.5 236 ALA B CA 1
ATOM 4425 C C . ALA B 1 236 ? 2.412 -43.844 3.127 1 94.5 236 ALA B C 1
ATOM 4427 O O . ALA B 1 236 ? 3.408 -43.469 3.76 1 94.5 236 ALA B O 1
ATOM 4428 N N . GLY B 1 237 ? 2.307 -45 2.604 1 95.06 237 GLY B N 1
ATOM 4429 C CA . GLY B 1 237 ? 3.309 -46.031 2.822 1 95.06 237 GLY B CA 1
ATOM 4430 C C . GLY B 1 237 ? 4.398 -46.031 1.766 1 95.06 237 GLY B C 1
ATOM 4431 O O . GLY B 1 237 ? 5.508 -46.5 2.016 1 95.06 237 GLY B O 1
ATOM 4432 N N . ARG B 1 238 ? 4.039 -45.531 0.554 1 96.25 238 ARG B N 1
ATOM 4433 C CA . ARG B 1 238 ? 4.977 -45.531 -0.565 1 96.25 238 ARG B CA 1
ATOM 4434 C C . ARG B 1 238 ? 4.953 -44.188 -1.293 1 96.25 238 ARG B C 1
ATOM 4436 O O . ARG B 1 238 ? 4.605 -44.125 -2.475 1 96.25 238 ARG B O 1
ATOM 4443 N N . PRO B 1 239 ? 5.359 -43.125 -0.646 1 96.5 239 PRO B N 1
ATOM 4444 C CA . PRO B 1 239 ? 5.207 -41.75 -1.191 1 96.5 239 PRO B CA 1
ATOM 4445 C C . PRO B 1 239 ? 5.977 -41.562 -2.494 1 96.5 239 PRO B C 1
ATOM 4447 O O . PRO B 1 239 ? 5.496 -40.875 -3.398 1 96.5 239 PRO B O 1
ATOM 4450 N N . GLY B 1 240 ? 7.117 -42.156 -2.604 1 96.69 240 GLY B N 1
ATOM 4451 C CA . GLY B 1 240 ? 7.906 -41.969 -3.811 1 96.69 240 GLY B CA 1
ATOM 4452 C C . GLY B 1 240 ? 7.23 -42.531 -5.051 1 96.69 240 GLY B C 1
ATOM 4453 O O . GLY B 1 240 ? 7.027 -41.781 -6.027 1 96.69 240 GLY B O 1
ATOM 4454 N N . VAL B 1 241 ? 6.859 -43.812 -4.992 1 97.38 241 VAL B N 1
ATOM 4455 C CA . VAL B 1 241 ? 6.207 -44.469 -6.121 1 97.38 241 VAL B CA 1
ATOM 4456 C C . VAL B 1 241 ? 4.855 -43.812 -6.387 1 97.38 241 VAL B C 1
ATOM 4458 O O . VAL B 1 241 ? 4.48 -43.594 -7.543 1 97.38 241 VAL B O 1
ATOM 4461 N N . SER B 1 242 ? 4.16 -43.5 -5.348 1 97 242 SER B N 1
ATOM 4462 C CA . SER B 1 242 ? 2.869 -42.812 -5.488 1 97 242 SER B CA 1
ATOM 4463 C C . SER B 1 242 ? 3.021 -41.469 -6.176 1 97 242 SER B C 1
ATOM 4465 O O . SER B 1 242 ? 2.145 -41.031 -6.93 1 97 242 SER B O 1
ATOM 4467 N N . ASN B 1 243 ? 4.117 -40.781 -5.859 1 97.25 243 ASN B N 1
ATOM 4468 C CA . ASN B 1 243 ? 4.41 -39.5 -6.523 1 97.25 243 ASN B CA 1
ATOM 4469 C C . ASN B 1 243 ? 4.559 -39.688 -8.031 1 97.25 243 ASN B C 1
ATOM 4471 O O . ASN B 1 243 ? 4.02 -38.906 -8.812 1 97.25 243 ASN B O 1
ATOM 4475 N N . LEU B 1 244 ? 5.238 -40.688 -8.43 1 97.75 244 LEU B N 1
ATOM 4476 C CA . LEU B 1 244 ? 5.418 -41 -9.844 1 97.75 244 LEU B CA 1
ATOM 4477 C C . LEU B 1 244 ? 4.086 -41.312 -10.508 1 97.75 244 LEU B C 1
ATOM 4479 O O . LEU B 1 244 ? 3.818 -40.875 -11.617 1 97.75 244 LEU B O 1
ATOM 4483 N N . VAL B 1 245 ? 3.293 -42.094 -9.812 1 97.31 245 VAL B N 1
ATOM 4484 C CA . VAL B 1 245 ? 1.982 -42.469 -10.328 1 97.31 245 VAL B CA 1
ATOM 4485 C C . VAL B 1 245 ? 1.121 -41.219 -10.508 1 97.31 245 VAL B C 1
ATOM 4487 O O . VAL B 1 245 ? 0.443 -41.062 -11.523 1 97.31 245 VAL B O 1
ATOM 4490 N N . SER B 1 246 ? 1.199 -40.344 -9.555 1 95.94 246 SER B N 1
ATOM 4491 C CA . SER B 1 246 ? 0.438 -39.094 -9.617 1 95.94 246 SER B CA 1
ATOM 4492 C C . SER B 1 246 ? 0.886 -38.219 -10.789 1 95.94 246 SER B C 1
ATOM 4494 O O . SER B 1 246 ? 0.056 -37.656 -11.5 1 95.94 246 SER B O 1
ATOM 4496 N N . ILE B 1 247 ? 2.15 -38.094 -10.953 1 96.88 247 ILE B N 1
ATOM 4497 C CA . ILE B 1 247 ? 2.703 -37.312 -12.055 1 96.88 247 ILE B CA 1
ATOM 4498 C C . ILE B 1 247 ? 2.25 -37.938 -13.383 1 96.88 247 ILE B C 1
ATOM 4500 O O . ILE B 1 247 ? 1.779 -37.188 -14.266 1 96.88 247 ILE B O 1
ATOM 4504 N N . HIS B 1 248 ? 2.404 -39.219 -13.461 1 97.44 248 HIS B N 1
ATOM 4505 C CA . HIS B 1 248 ? 2.012 -39.938 -14.672 1 97.44 248 HIS B CA 1
ATOM 4506 C C . HIS B 1 248 ? 0.541 -39.688 -15 1 97.44 248 HIS B C 1
ATOM 4508 O O . HIS B 1 248 ? 0.198 -39.375 -16.141 1 97.44 248 HIS B O 1
ATOM 4514 N N . ALA B 1 249 ? -0.285 -39.875 -14.016 1 96 249 ALA B N 1
ATOM 4515 C CA . ALA B 1 249 ? -1.722 -39.688 -14.18 1 96 249 ALA B CA 1
ATOM 4516 C C . ALA B 1 249 ? -2.021 -38.25 -14.617 1 96 249 ALA B C 1
ATOM 4518 O O . ALA B 1 249 ? -2.803 -38.031 -15.547 1 96 249 ALA B O 1
ATOM 4519 N N . ALA B 1 250 ? -1.419 -37.312 -14.031 1 94.12 250 ALA B N 1
ATOM 4520 C CA . ALA B 1 250 ? -1.698 -35.875 -14.258 1 94.12 250 ALA B CA 1
ATOM 4521 C C . ALA B 1 250 ? -1.246 -35.469 -15.648 1 94.12 250 ALA B C 1
ATOM 4523 O O . ALA B 1 250 ? -1.955 -34.719 -16.344 1 94.12 250 ALA B O 1
ATOM 4524 N N . VAL B 1 251 ? -0.089 -35.906 -16.109 1 95.62 251 VAL B N 1
ATOM 4525 C CA . VAL B 1 251 ? 0.46 -35.438 -17.375 1 95.62 251 VAL B CA 1
ATOM 4526 C C . VAL B 1 251 ? -0.264 -36.125 -18.531 1 95.62 251 VAL B C 1
ATOM 4528 O O . VAL B 1 251 ? -0.347 -35.594 -19.641 1 95.62 251 VAL B O 1
ATOM 4531 N N . THR B 1 252 ? -0.792 -37.312 -18.281 1 95.31 252 THR B N 1
ATOM 4532 C CA . THR B 1 252 ? -1.436 -38.062 -19.344 1 95.31 252 THR B CA 1
ATOM 4533 C C . THR B 1 252 ? -2.945 -37.844 -19.328 1 95.31 252 THR B C 1
ATOM 4535 O O . THR B 1 252 ? -3.635 -38.156 -20.297 1 95.31 252 THR B O 1
ATOM 4538 N N . GLY B 1 253 ? -3.469 -37.438 -18.172 1 92.25 253 GLY B N 1
ATOM 4539 C CA . GLY B 1 253 ? -4.906 -37.281 -18.031 1 92.25 253 GLY B CA 1
ATOM 4540 C C . GLY B 1 253 ? -5.613 -38.594 -17.656 1 92.25 253 GLY B C 1
ATOM 4541 O O . GLY B 1 253 ? -6.844 -38.625 -17.594 1 92.25 253 GLY B O 1
ATOM 4542 N N . LEU B 1 254 ? -4.859 -39.562 -17.359 1 95.31 254 LEU B N 1
ATOM 4543 C CA . LEU B 1 254 ? -5.418 -40.844 -16.969 1 95.31 254 LEU B CA 1
ATOM 4544 C C . LEU B 1 254 ? -5.715 -40.875 -15.469 1 95.31 254 LEU B C 1
ATOM 4546 O O . LEU B 1 254 ? -5.133 -40.125 -14.703 1 95.31 254 LEU B O 1
ATOM 4550 N N . SER B 1 255 ? -6.648 -41.75 -15.086 1 95.31 255 SER B N 1
ATOM 4551 C CA . SER B 1 255 ? -6.879 -41.969 -13.664 1 95.31 255 SER B CA 1
ATOM 4552 C C . SER B 1 255 ? -5.754 -42.781 -13.039 1 95.31 255 SER B C 1
ATOM 4554 O O . SER B 1 255 ? -5.004 -43.469 -13.742 1 95.31 255 SER B O 1
ATOM 4556 N N . ILE B 1 256 ? -5.688 -42.75 -11.797 1 95.88 256 ILE B N 1
ATOM 4557 C CA . ILE B 1 256 ? -4.699 -43.531 -11.062 1 95.88 256 ILE B CA 1
ATOM 4558 C C . ILE B 1 256 ? -4.902 -45.031 -11.352 1 95.88 256 ILE B C 1
ATOM 4560 O O . ILE B 1 256 ? -3.936 -45.75 -11.586 1 95.88 256 ILE B O 1
ATOM 4564 N N . LYS B 1 257 ? -6.109 -45.375 -11.43 1 96.75 257 LYS B N 1
ATOM 4565 C CA . LYS B 1 257 ? -6.445 -46.781 -11.695 1 96.75 257 LYS B CA 1
ATOM 4566 C C . LYS B 1 257 ? -5.949 -47.219 -13.07 1 96.75 257 LYS B C 1
ATOM 4568 O O . LYS B 1 257 ? -5.395 -48.312 -13.227 1 96.75 257 LYS B O 1
ATOM 4573 N N . GLU B 1 258 ? -6.145 -46.438 -14.023 1 97.62 258 GLU B N 1
ATOM 4574 C CA . GLU B 1 258 ? -5.715 -46.719 -15.383 1 97.62 258 GLU B CA 1
ATOM 4575 C C . GLU B 1 258 ? -4.195 -46.781 -15.477 1 97.62 258 GLU B C 1
ATOM 4577 O O . GLU B 1 258 ? -3.65 -47.688 -16.156 1 97.62 258 GLU B O 1
ATOM 4582 N N . VAL B 1 259 ? -3.543 -45.844 -14.812 1 97.38 259 VAL B N 1
ATOM 4583 C CA . VAL B 1 259 ? -2.084 -45.812 -14.805 1 97.38 259 VAL B CA 1
ATOM 4584 C C . VAL B 1 259 ? -1.537 -47.094 -14.188 1 97.38 259 VAL B C 1
ATOM 4586 O O . VAL B 1 259 ? -0.598 -47.719 -14.719 1 97.38 259 VAL B O 1
ATOM 4589 N N . LEU B 1 260 ? -2.158 -47.562 -13.062 1 97.38 260 LEU B N 1
ATOM 4590 C CA . LEU B 1 260 ? -1.71 -48.781 -12.391 1 97.38 260 LEU B CA 1
ATOM 4591 C C . LEU B 1 260 ? -1.944 -50 -13.258 1 97.38 260 LEU B C 1
ATOM 4593 O O . LEU B 1 260 ? -1.104 -50.906 -13.305 1 97.38 260 LEU B O 1
ATOM 4597 N N . HIS B 1 261 ? -3.041 -49.969 -13.969 1 97.31 261 HIS B N 1
ATOM 4598 C CA . HIS B 1 261 ? -3.354 -51.094 -14.867 1 97.31 261 HIS B CA 1
ATOM 4599 C C . HIS B 1 261 ? -2.342 -51.156 -16 1 97.31 261 HIS B C 1
ATOM 4601 O O . HIS B 1 261 ? -1.858 -52.25 -16.328 1 97.31 261 HIS B O 1
ATOM 4607 N N . GLN B 1 262 ? -1.98 -50.094 -16.531 1 96.38 262 GLN B N 1
ATOM 4608 C CA . GLN B 1 262 ? -1.053 -50.031 -17.656 1 96.38 262 GLN B CA 1
ATOM 4609 C C . GLN B 1 262 ? 0.373 -50.344 -17.203 1 96.38 262 GLN B C 1
ATOM 4611 O O . GLN B 1 262 ? 1.222 -50.688 -18.016 1 96.38 262 GLN B O 1
ATOM 4616 N N . SER B 1 263 ? 0.563 -50.188 -15.945 1 96.06 263 SER B N 1
ATOM 4617 C CA . SER B 1 263 ? 1.924 -50.312 -15.445 1 96.06 263 SER B CA 1
ATOM 4618 C C . SER B 1 263 ? 2.113 -51.688 -14.758 1 96.06 263 SER B C 1
ATOM 4620 O O . SER B 1 263 ? 3.152 -51.938 -14.148 1 96.06 263 SER B O 1
ATOM 4622 N N . ALA B 1 264 ? 1.046 -52.438 -14.883 1 93.81 264 ALA B N 1
ATOM 4623 C CA . ALA B 1 264 ? 1.123 -53.75 -14.273 1 93.81 264 ALA B CA 1
ATOM 4624 C C . ALA B 1 264 ? 2.309 -54.562 -14.82 1 93.81 264 ALA B C 1
ATOM 4626 O O . ALA B 1 264 ? 2.527 -54.594 -16.031 1 93.81 264 ALA B O 1
ATOM 4627 N N . GLY B 1 265 ? 3.105 -55.156 -13.945 1 93.81 265 GLY B N 1
ATOM 4628 C CA . GLY B 1 265 ? 4.223 -56 -14.352 1 93.81 265 GLY B CA 1
ATOM 4629 C C . GLY B 1 265 ? 5.527 -55.219 -14.477 1 93.81 265 GLY B C 1
ATOM 4630 O O . GLY B 1 265 ? 6.602 -55.844 -14.547 1 93.81 265 GLY B O 1
ATOM 4631 N N . LEU B 1 266 ? 5.445 -53.969 -14.539 1 96.12 266 LEU B N 1
ATOM 4632 C CA . LEU B 1 266 ? 6.66 -53.156 -14.602 1 96.12 266 LEU B CA 1
ATOM 4633 C C . LEU B 1 266 ? 7.305 -53.031 -13.227 1 96.12 266 LEU B C 1
ATOM 4635 O O . LEU B 1 266 ? 6.605 -52.938 -12.219 1 96.12 266 LEU B O 1
ATOM 4639 N N . ASP B 1 267 ? 8.586 -53.062 -13.25 1 95.56 267 ASP B N 1
ATOM 4640 C CA . ASP B 1 267 ? 9.258 -52.688 -12.008 1 95.56 267 ASP B CA 1
ATOM 4641 C C . ASP B 1 267 ? 9.461 -51.188 -11.93 1 95.56 267 ASP B C 1
ATOM 4643 O O . ASP B 1 267 ? 9.203 -50.469 -12.898 1 95.56 267 ASP B O 1
ATOM 4647 N N . THR B 1 268 ? 9.859 -50.688 -10.781 1 95.81 268 THR B N 1
ATOM 4648 C CA . THR B 1 268 ? 9.914 -49.25 -10.516 1 95.81 268 THR B CA 1
ATOM 4649 C C . THR B 1 268 ? 10.914 -48.562 -11.453 1 95.81 268 THR B C 1
ATOM 4651 O O . THR B 1 268 ? 10.703 -47.438 -11.867 1 95.81 268 THR B O 1
ATOM 4654 N N . ALA B 1 269 ? 12.023 -49.219 -11.758 1 95.38 269 ALA B N 1
ATOM 4655 C CA . ALA B 1 269 ? 13.031 -48.656 -12.648 1 95.38 269 ALA B CA 1
ATOM 4656 C C . ALA B 1 269 ? 12.445 -48.375 -14.039 1 95.38 269 ALA B C 1
ATOM 4658 O O . ALA B 1 269 ? 12.609 -47.312 -14.594 1 95.38 269 ALA B O 1
ATOM 4659 N N . HIS B 1 270 ? 11.844 -49.406 -14.578 1 96.94 270 HIS B N 1
ATOM 4660 C CA . HIS B 1 270 ? 11.219 -49.25 -15.891 1 96.94 270 HIS B CA 1
ATOM 4661 C C . HIS B 1 270 ? 10.07 -48.25 -15.844 1 96.94 270 HIS B C 1
ATOM 4663 O O . HIS B 1 270 ? 9.852 -47.531 -16.812 1 96.94 270 HIS B O 1
ATOM 4669 N N . TYR B 1 271 ? 9.32 -48.281 -14.742 1 98.06 271 TYR B N 1
ATOM 4670 C CA . TYR B 1 271 ? 8.195 -47.375 -14.609 1 98.06 271 TYR B CA 1
ATOM 4671 C C . TYR B 1 271 ? 8.664 -45.938 -14.594 1 98.06 271 TYR B C 1
ATOM 4673 O O . TYR B 1 271 ? 8.008 -45.031 -15.156 1 98.06 271 TYR B O 1
ATOM 4681 N N . LYS B 1 272 ? 9.773 -45.656 -13.93 1 98.06 272 LYS B N 1
ATOM 4682 C CA . LYS B 1 272 ? 10.352 -44.312 -13.938 1 98.06 272 LYS B CA 1
ATOM 4683 C C . LYS B 1 272 ? 10.57 -43.812 -15.359 1 98.06 272 LYS B C 1
ATOM 4685 O O . LYS B 1 272 ? 10.32 -42.656 -15.656 1 98.06 272 LYS B O 1
ATOM 4690 N N . MET B 1 273 ? 10.992 -44.688 -16.203 1 97.94 273 MET B N 1
ATOM 4691 C CA . MET B 1 273 ? 11.242 -44.312 -17.594 1 97.94 273 MET B CA 1
ATOM 4692 C C . MET B 1 273 ? 9.938 -44.031 -18.328 1 97.94 273 MET B C 1
ATOM 4694 O O . MET B 1 273 ? 9.867 -43.125 -19.172 1 97.94 273 MET B O 1
ATOM 4698 N N . VAL B 1 274 ? 8.953 -44.781 -18.016 1 98.19 274 VAL B N 1
ATOM 4699 C CA . VAL B 1 274 ? 7.633 -44.562 -18.609 1 98.19 274 VAL B CA 1
ATOM 4700 C C . VAL B 1 274 ? 7.129 -43.188 -18.219 1 98.19 274 VAL B C 1
ATOM 4702 O O . VAL B 1 274 ? 6.625 -42.438 -19.062 1 98.19 274 VAL B O 1
ATOM 4705 N N . VAL B 1 275 ? 7.258 -42.844 -16.969 1 98.44 275 VAL B N 1
ATOM 4706 C CA . VAL B 1 275 ? 6.824 -41.531 -16.484 1 98.44 275 VAL B CA 1
ATOM 4707 C C . VAL B 1 275 ? 7.641 -40.438 -17.156 1 98.44 275 VAL B C 1
ATOM 4709 O O . VAL B 1 275 ? 7.082 -39.438 -17.609 1 98.44 275 VAL B O 1
ATOM 4712 N N . ALA B 1 276 ? 8.953 -40.625 -17.188 1 98.56 276 ALA B N 1
ATOM 4713 C CA . ALA B 1 276 ? 9.828 -39.656 -17.844 1 98.56 276 ALA B CA 1
ATOM 4714 C C . ALA B 1 276 ? 9.391 -39.375 -19.281 1 98.56 276 ALA B C 1
ATOM 4716 O O . ALA B 1 276 ? 9.305 -38.219 -19.703 1 98.56 276 ALA B O 1
ATOM 4717 N N . GLU B 1 277 ? 9.141 -40.438 -19.969 1 98.31 277 GLU B N 1
ATOM 4718 C CA . GLU B 1 277 ? 8.734 -40.312 -21.375 1 98.31 277 GLU B CA 1
ATOM 4719 C C . GLU B 1 277 ? 7.41 -39.531 -21.5 1 98.31 277 GLU B C 1
ATOM 4721 O O . GLU B 1 277 ? 7.23 -38.75 -22.406 1 98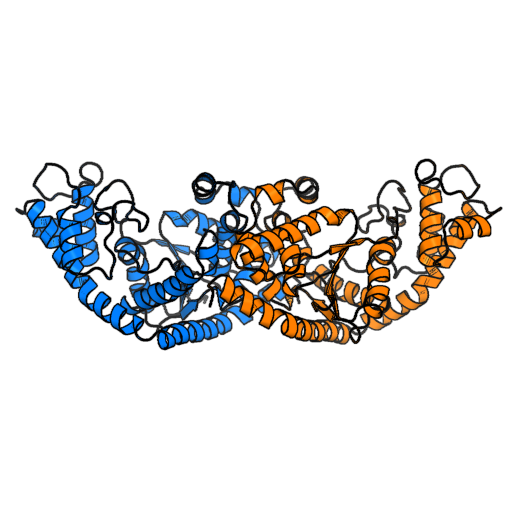.31 277 GLU B O 1
ATOM 4726 N N . SER B 1 278 ? 6.473 -39.844 -20.641 1 98.25 278 SER B N 1
ATOM 4727 C CA . SER B 1 278 ? 5.195 -39.125 -20.656 1 98.25 278 SER B CA 1
ATOM 4728 C C . SER B 1 278 ? 5.387 -37.656 -20.406 1 98.25 278 SER B C 1
ATOM 4730 O O . SER B 1 278 ? 4.742 -36.812 -21.047 1 98.25 278 SER B O 1
ATOM 4732 N N . VAL B 1 279 ? 6.234 -37.312 -19.469 1 98.44 279 VAL B N 1
ATOM 4733 C CA . VAL B 1 279 ? 6.516 -35.906 -19.141 1 98.44 279 VAL B CA 1
ATOM 4734 C C . VAL B 1 279 ? 7.211 -35.25 -20.312 1 98.44 279 VAL B C 1
ATOM 4736 O O . VAL B 1 279 ? 6.891 -34.094 -20.656 1 98.44 279 VAL B O 1
ATOM 4739 N N . ILE B 1 280 ? 8.18 -35.938 -20.906 1 98.44 280 ILE B N 1
ATOM 4740 C CA . ILE B 1 280 ? 8.906 -35.406 -22.062 1 98.44 280 ILE B CA 1
ATOM 4741 C C . ILE B 1 280 ? 7.926 -35.094 -23.188 1 98.44 280 ILE B C 1
ATOM 4743 O O . ILE B 1 280 ? 7.996 -34.031 -23.812 1 98.44 280 ILE B O 1
ATOM 4747 N N . GLN B 1 281 ? 7.055 -36.031 -23.453 1 97.88 281 GLN B N 1
ATOM 4748 C CA . GLN B 1 281 ? 6.074 -35.844 -24.516 1 97.88 281 GLN B CA 1
ATOM 4749 C C . GLN B 1 281 ? 5.18 -34.656 -24.234 1 97.88 281 GLN B C 1
ATOM 4751 O O . GLN B 1 281 ? 4.867 -33.875 -25.141 1 97.88 281 GLN B O 1
ATOM 4756 N N . LYS B 1 282 ? 4.758 -34.5 -23.031 1 97.31 282 LYS B N 1
ATOM 4757 C CA . LYS B 1 282 ? 3.898 -33.406 -22.625 1 97.31 282 LYS B CA 1
ATOM 4758 C C . LYS B 1 282 ? 4.621 -32.062 -22.781 1 97.31 282 LYS B C 1
ATOM 4760 O O . LYS B 1 282 ? 4.031 -31.078 -23.25 1 97.31 282 LYS B O 1
ATOM 4765 N N . PHE B 1 283 ? 5.914 -31.953 -22.422 1 97.88 283 PHE B N 1
ATOM 4766 C CA . PHE B 1 283 ? 6.621 -30.688 -22.297 1 97.88 283 PHE B CA 1
ATOM 4767 C C . PHE B 1 283 ? 7.355 -30.344 -23.578 1 97.88 283 PHE B C 1
ATOM 4769 O O . PHE B 1 283 ? 7.797 -29.219 -23.766 1 97.88 283 PHE B O 1
ATOM 4776 N N . ALA B 1 284 ? 7.496 -31.328 -24.5 1 97.5 284 ALA B N 1
ATOM 4777 C CA . ALA B 1 284 ? 8.258 -31.094 -25.719 1 97.5 284 ALA B CA 1
ATOM 4778 C C . ALA B 1 284 ? 7.734 -29.875 -26.469 1 97.5 284 ALA B C 1
ATOM 4780 O O . ALA B 1 284 ? 8.492 -28.938 -26.766 1 97.5 284 ALA B O 1
ATOM 4781 N N . PRO B 1 285 ? 6.418 -29.859 -26.812 1 97.5 285 PRO B N 1
ATOM 4782 C CA . PRO B 1 285 ? 5.922 -28.688 -27.516 1 97.5 285 PRO B CA 1
ATOM 4783 C C . PRO B 1 285 ? 6.027 -27.406 -26.672 1 97.5 285 PRO B C 1
ATOM 4785 O O . PRO B 1 285 ? 6.25 -26.328 -27.219 1 97.5 285 PRO B O 1
ATOM 4788 N N . ILE B 1 286 ? 5.844 -27.5 -25.391 1 97.69 286 ILE B N 1
ATOM 4789 C CA . ILE B 1 286 ? 5.922 -26.359 -24.469 1 97.69 286 ILE B CA 1
ATOM 4790 C C . ILE B 1 286 ? 7.34 -25.797 -24.484 1 97.69 286 ILE B C 1
ATOM 4792 O O . ILE B 1 286 ? 7.527 -24.578 -24.609 1 97.69 286 ILE B O 1
ATOM 4796 N N . ARG B 1 287 ? 8.297 -26.688 -24.328 1 97.38 287 ARG B N 1
ATOM 4797 C CA . ARG B 1 287 ? 9.703 -26.281 -24.328 1 97.38 287 ARG B CA 1
ATOM 4798 C C . ARG B 1 287 ? 10.062 -25.531 -25.609 1 97.38 287 ARG B C 1
ATOM 4800 O O . ARG B 1 287 ? 10.719 -24.484 -25.562 1 97.38 287 ARG B O 1
ATOM 4807 N N . ASN B 1 288 ? 9.625 -26.094 -26.734 1 97.12 288 ASN B N 1
ATOM 4808 C CA . ASN B 1 288 ? 9.898 -25.453 -28.016 1 97.12 288 ASN B CA 1
ATOM 4809 C C . ASN B 1 288 ? 9.273 -24.062 -28.094 1 97.12 288 ASN B C 1
ATOM 4811 O O . ASN B 1 288 ? 9.906 -23.125 -28.578 1 97.12 288 ASN B O 1
ATOM 4815 N N . GLU B 1 289 ? 8.039 -23.938 -27.672 1 97.69 289 GLU B N 1
ATOM 4816 C CA . GLU B 1 289 ? 7.344 -22.656 -27.703 1 97.69 289 GLU B CA 1
ATOM 4817 C C . GLU B 1 289 ? 7.992 -21.656 -26.75 1 97.69 289 GLU B C 1
ATOM 4819 O O . GLU B 1 289 ? 8.062 -20.469 -27.047 1 97.69 289 GLU B O 1
ATOM 4824 N N . ILE B 1 290 ? 8.438 -22.094 -25.562 1 97.69 290 ILE B N 1
ATOM 4825 C CA . ILE B 1 290 ? 9.117 -21.219 -24.609 1 97.69 290 ILE B CA 1
ATOM 4826 C C . ILE B 1 290 ? 10.352 -20.609 -25.266 1 97.69 290 ILE B C 1
ATOM 4828 O O . ILE B 1 290 ? 10.57 -19.391 -25.188 1 97.69 290 ILE B O 1
ATOM 4832 N N . LYS B 1 291 ? 11.125 -21.469 -25.906 1 96.25 291 LYS B N 1
ATOM 4833 C CA . LYS B 1 291 ? 12.344 -21 -26.562 1 96.25 291 LYS B CA 1
ATOM 4834 C C . LYS B 1 291 ? 12.023 -19.938 -27.625 1 96.25 291 LYS B C 1
ATOM 4836 O O . LYS B 1 291 ? 12.711 -18.922 -27.719 1 96.25 291 LYS B O 1
ATOM 4841 N N . LYS B 1 292 ? 11.039 -20.25 -28.375 1 97.5 292 LYS B N 1
ATOM 4842 C CA . LYS B 1 292 ? 10.617 -19.312 -29.422 1 97.5 292 LYS B CA 1
ATOM 4843 C C . LYS B 1 292 ? 10.203 -17.969 -28.812 1 97.5 292 LYS B C 1
ATOM 4845 O O . LYS B 1 292 ? 10.641 -16.922 -29.281 1 97.5 292 LYS B O 1
ATOM 4850 N N . LEU B 1 293 ? 9.406 -17.953 -27.781 1 97.75 293 LEU B N 1
ATOM 4851 C CA . LEU B 1 293 ? 8.875 -16.75 -27.141 1 97.75 293 LEU B CA 1
ATOM 4852 C C . LEU B 1 293 ? 9.977 -15.961 -26.453 1 97.75 293 LEU B C 1
ATOM 4854 O O . LEU B 1 293 ? 9.953 -14.727 -26.438 1 97.75 293 LEU B O 1
ATOM 4858 N N . GLN B 1 294 ? 10.938 -16.688 -25.859 1 96 294 GLN B N 1
ATOM 4859 C CA . GLN B 1 294 ? 12.016 -16.031 -25.125 1 96 294 GLN B CA 1
ATOM 4860 C C . GLN B 1 294 ? 12.922 -15.242 -26.062 1 96 294 GLN B C 1
ATOM 4862 O O . GLN B 1 294 ? 13.617 -14.32 -25.625 1 96 294 GLN B O 1
ATOM 4867 N N . GLU B 1 295 ? 12.867 -15.562 -27.328 1 96.12 295 GLU B N 1
ATOM 4868 C CA . GLU B 1 295 ? 13.672 -14.859 -28.312 1 96.12 295 GLU B CA 1
ATOM 4869 C C . GLU B 1 295 ? 13.047 -13.516 -28.672 1 96.12 295 GLU B C 1
ATOM 4871 O O . GLU B 1 295 ? 13.719 -12.648 -29.25 1 96.12 295 GLU B O 1
ATOM 4876 N N . ASP B 1 296 ? 11.828 -13.344 -28.328 1 96.25 296 ASP B N 1
ATOM 4877 C CA . ASP B 1 296 ? 11.125 -12.109 -28.656 1 96.25 296 ASP B CA 1
ATOM 4878 C C . ASP B 1 296 ? 10.656 -11.383 -27.406 1 96.25 296 ASP B C 1
ATOM 4880 O O . ASP B 1 296 ? 9.453 -11.266 -27.172 1 96.25 296 ASP B O 1
ATOM 4884 N N . THR B 1 297 ? 11.531 -10.812 -26.766 1 95.69 297 THR B N 1
ATOM 4885 C CA . THR B 1 297 ? 11.266 -10.141 -25.5 1 95.69 297 THR B CA 1
ATOM 4886 C C . THR B 1 297 ? 10.266 -9.008 -25.688 1 95.69 297 THR B C 1
ATOM 4888 O O . THR B 1 297 ? 9.406 -8.781 -24.844 1 95.69 297 THR B O 1
ATOM 4891 N N . SER B 1 298 ? 10.398 -8.258 -26.766 1 97.19 298 SER B N 1
ATOM 4892 C CA . SER B 1 298 ? 9.508 -7.137 -27.047 1 97.19 298 SER B CA 1
ATOM 4893 C C . SER B 1 298 ? 8.055 -7.594 -27.156 1 97.19 298 SER B C 1
ATOM 4895 O O . SER B 1 298 ? 7.141 -6.887 -26.719 1 97.19 298 SER B O 1
ATOM 4897 N N . HIS B 1 299 ? 7.887 -8.727 -27.797 1 97.69 299 HIS B N 1
ATOM 4898 C CA . HIS B 1 299 ? 6.551 -9.297 -27.922 1 97.69 299 HIS B CA 1
ATOM 4899 C C . HIS B 1 299 ? 5.953 -9.617 -26.547 1 97.69 299 HIS B C 1
ATOM 4901 O O . HIS B 1 299 ? 4.781 -9.328 -26.297 1 97.69 299 HIS B O 1
ATOM 4907 N N . LEU B 1 300 ? 6.73 -10.211 -25.656 1 98.19 300 LEU B N 1
ATOM 4908 C CA . LEU B 1 300 ? 6.281 -10.555 -24.312 1 98.19 300 LEU B CA 1
ATOM 4909 C C . LEU B 1 300 ? 5.895 -9.297 -23.547 1 98.19 300 LEU B C 1
ATOM 4911 O O . LEU B 1 300 ? 4.859 -9.266 -22.875 1 98.19 300 LEU B O 1
ATOM 4915 N N . ILE B 1 301 ? 6.684 -8.273 -23.656 1 97.81 301 ILE B N 1
ATOM 4916 C CA . ILE B 1 301 ? 6.426 -7.004 -22.984 1 97.81 301 ILE B CA 1
ATOM 4917 C C . ILE B 1 301 ? 5.121 -6.402 -23.516 1 97.81 301 ILE B C 1
ATOM 4919 O O . ILE B 1 301 ? 4.293 -5.934 -22.734 1 97.81 301 ILE B O 1
ATOM 4923 N N . LYS B 1 302 ? 4.965 -6.473 -24.781 1 98.12 302 LYS B N 1
ATOM 4924 C CA . LYS B 1 302 ? 3.768 -5.918 -25.406 1 98.12 302 LYS B CA 1
ATOM 4925 C C . LYS B 1 302 ? 2.514 -6.645 -24.922 1 98.12 302 LYS B C 1
ATOM 4927 O O . LYS B 1 302 ? 1.482 -6.016 -24.672 1 98.12 302 LYS B O 1
ATOM 4932 N N . ILE B 1 303 ? 2.566 -7.926 -24.797 1 98.38 303 ILE B N 1
ATOM 4933 C CA . ILE B 1 303 ? 1.439 -8.727 -24.312 1 98.38 303 ILE B CA 1
ATOM 4934 C C . ILE B 1 303 ? 1.033 -8.266 -22.922 1 98.38 303 ILE B C 1
ATOM 4936 O O . ILE B 1 303 ? -0.152 -8.062 -22.641 1 98.38 303 ILE B O 1
ATOM 4940 N N . LEU B 1 304 ? 2.027 -8.086 -22.078 1 98.44 304 LEU B N 1
ATOM 4941 C CA . LEU B 1 304 ? 1.761 -7.684 -20.703 1 98.44 304 LEU B CA 1
ATOM 4942 C C . LEU B 1 304 ? 1.215 -6.258 -20.656 1 98.44 304 LEU B C 1
ATOM 4944 O O . LEU B 1 304 ? 0.315 -5.961 -19.859 1 98.44 304 LEU B O 1
ATOM 4948 N N . GLU B 1 305 ? 1.745 -5.375 -21.469 1 98.06 305 GLU B N 1
ATOM 4949 C CA . GLU B 1 305 ? 1.286 -3.99 -21.531 1 98.06 305 GLU B CA 1
ATOM 4950 C C . GLU B 1 305 ? -0.14 -3.902 -22.062 1 98.06 305 GLU B C 1
ATOM 4952 O O . GLU B 1 305 ? -0.967 -3.164 -21.516 1 98.06 305 GLU B O 1
ATOM 4957 N N . ASP B 1 306 ? -0.367 -4.664 -23.141 1 98.5 306 ASP B N 1
ATOM 4958 C CA . ASP B 1 306 ? -1.72 -4.707 -23.688 1 98.5 306 ASP B CA 1
ATOM 4959 C C . ASP B 1 306 ? -2.705 -5.273 -22.656 1 98.5 306 ASP B C 1
ATOM 4961 O O . ASP B 1 306 ? -3.812 -4.758 -22.5 1 98.5 306 ASP B O 1
ATOM 4965 N N . GLY B 1 307 ? -2.279 -6.344 -22.031 1 98.56 307 GLY B N 1
ATOM 4966 C CA . GLY B 1 307 ? -3.104 -6.922 -20.984 1 98.56 307 GLY B CA 1
ATOM 4967 C C . GLY B 1 307 ? -3.383 -5.961 -19.844 1 98.56 307 GLY B C 1
ATOM 4968 O O . GLY B 1 307 ? -4.492 -5.934 -19.297 1 98.56 307 GLY B O 1
ATOM 4969 N N . ALA B 1 308 ? -2.402 -5.188 -19.469 1 98.5 308 ALA B N 1
ATOM 4970 C CA . ALA B 1 308 ? -2.549 -4.219 -18.391 1 98.5 308 ALA B CA 1
ATOM 4971 C C . ALA B 1 308 ? -3.541 -3.121 -18.766 1 98.5 308 ALA B C 1
ATOM 4973 O O . ALA B 1 308 ? -4.305 -2.65 -17.906 1 98.5 308 ALA B O 1
ATOM 4974 N N . GLU B 1 309 ? -3.455 -2.672 -19.969 1 98.38 309 GLU B N 1
ATOM 4975 C CA . GLU B 1 309 ? -4.402 -1.665 -20.438 1 98.38 309 GLU B CA 1
ATOM 4976 C C . GLU B 1 309 ? -5.84 -2.166 -20.328 1 98.38 309 GLU B C 1
ATOM 4978 O O . GLU B 1 309 ? -6.723 -1.438 -19.875 1 98.38 309 GLU B O 1
ATOM 4983 N N . LYS B 1 310 ? -6.031 -3.412 -20.734 1 98.06 310 LYS B N 1
ATOM 4984 C CA . LYS B 1 310 ? -7.355 -4.016 -20.625 1 98.06 310 LYS B CA 1
ATOM 4985 C C . LYS B 1 310 ? -7.773 -4.168 -19.156 1 98.06 310 LYS B C 1
ATOM 4987 O O . LYS B 1 310 ? -8.93 -3.92 -18.812 1 98.06 310 LYS B O 1
ATOM 4992 N N . ALA B 1 311 ? -6.828 -4.598 -18.359 1 98.56 311 ALA B N 1
ATOM 4993 C CA . ALA B 1 311 ? -7.105 -4.754 -16.938 1 98.56 311 ALA B CA 1
ATOM 4994 C C . ALA B 1 311 ? -7.477 -3.418 -16.297 1 98.56 311 ALA B C 1
ATOM 4996 O O . ALA B 1 311 ? -8.383 -3.354 -15.469 1 98.56 311 ALA B O 1
ATOM 4997 N N . LYS B 1 312 ? -6.785 -2.355 -16.688 1 98.31 312 LYS B N 1
ATOM 4998 C CA . LYS B 1 312 ? -7.062 -1.015 -16.172 1 98.31 312 LYS B CA 1
ATOM 4999 C C . LYS B 1 312 ? -8.461 -0.555 -16.578 1 98.31 312 LYS B C 1
ATOM 5001 O O . LYS B 1 312 ? -9.141 0.131 -15.812 1 98.31 312 LYS B O 1
ATOM 5006 N N . GLU B 1 313 ? -8.805 -0.885 -17.781 1 98 313 GLU B N 1
ATOM 5007 C CA . GLU B 1 313 ? -10.133 -0.523 -18.25 1 98 313 GLU B CA 1
ATOM 5008 C C . GLU B 1 313 ? -11.227 -1.134 -17.375 1 98 313 GLU B C 1
ATOM 5010 O O . GLU B 1 313 ? -12.281 -0.531 -17.172 1 98 313 GLU B O 1
ATOM 5015 N N . LEU B 1 314 ? -10.953 -2.295 -16.891 1 97.12 314 LEU B N 1
ATOM 5016 C CA . LEU B 1 314 ? -11.891 -2.973 -16 1 97.12 314 LEU B CA 1
ATOM 5017 C C . LEU B 1 314 ? -11.781 -2.428 -14.578 1 97.12 314 LEU B C 1
ATOM 5019 O O . LEU B 1 314 ? -12.797 -2.232 -13.906 1 97.12 314 LEU B O 1
ATOM 5023 N N . ALA B 1 315 ? -10.555 -2.174 -14.102 1 98.44 315 ALA B N 1
ATOM 5024 C CA . ALA B 1 315 ? -10.266 -1.834 -12.711 1 98.44 315 ALA B CA 1
ATOM 5025 C C . ALA B 1 315 ? -10.625 -0.382 -12.414 1 98.44 315 ALA B C 1
ATOM 5027 O O . ALA B 1 315 ? -11.102 -0.065 -11.32 1 98.44 315 ALA B O 1
ATOM 5028 N N . ALA B 1 316 ? -10.406 0.518 -13.367 1 97.94 316 ALA B N 1
ATOM 5029 C CA . ALA B 1 316 ? -10.469 1.959 -13.141 1 97.94 316 ALA B CA 1
ATOM 5030 C C . ALA B 1 316 ? -11.867 2.381 -12.695 1 97.94 316 ALA B C 1
ATOM 5032 O O . ALA B 1 316 ? -12.023 3.084 -11.695 1 97.94 316 ALA B O 1
ATOM 5033 N N . PRO B 1 317 ? -12.93 1.96 -13.43 1 98.12 317 PRO B N 1
ATOM 5034 C CA . PRO B 1 317 ? -14.266 2.367 -12.977 1 98.12 317 PRO B CA 1
ATOM 5035 C C . PRO B 1 317 ? -14.633 1.785 -11.617 1 98.12 317 PRO B C 1
ATOM 5037 O O . PRO B 1 317 ? -15.32 2.438 -10.828 1 98.12 317 PRO B O 1
ATOM 5040 N N . ILE B 1 318 ? -14.234 0.572 -11.352 1 98.5 318 ILE B N 1
ATOM 5041 C CA . ILE B 1 318 ? -14.5 -0.06 -10.062 1 98.5 318 ILE B CA 1
ATOM 5042 C C . ILE B 1 318 ? -13.805 0.724 -8.945 1 98.5 318 ILE B C 1
ATOM 5044 O O . ILE B 1 318 ? -14.414 1.033 -7.922 1 98.5 318 ILE B O 1
ATOM 5048 N N . TYR B 1 319 ? -12.562 1.057 -9.219 1 98.69 319 TYR B N 1
ATOM 5049 C CA . TYR B 1 319 ? -11.805 1.796 -8.219 1 98.69 319 TYR B CA 1
ATOM 5050 C C . TYR B 1 319 ? -12.383 3.191 -8.008 1 98.69 319 TYR B C 1
ATOM 5052 O O . TYR B 1 319 ? -12.383 3.713 -6.895 1 98.69 319 TYR B O 1
ATOM 5060 N N . GLN B 1 320 ? -12.805 3.801 -9.062 1 98.19 320 GLN B N 1
ATOM 5061 C CA . GLN B 1 320 ? -13.453 5.102 -8.938 1 98.19 320 GLN B CA 1
ATOM 5062 C C . GLN B 1 320 ? -14.664 5.027 -8.008 1 98.19 320 GLN B C 1
ATOM 5064 O O . GLN B 1 320 ? -14.898 5.93 -7.207 1 98.19 320 GLN B O 1
ATOM 5069 N N . GLU B 1 321 ? -15.406 3.953 -8.141 1 98.44 321 GLU B N 1
ATOM 5070 C CA . GLU B 1 321 ? -16.547 3.76 -7.258 1 98.44 321 GLU B CA 1
ATOM 5071 C C . GLU B 1 321 ? -16.094 3.555 -5.812 1 98.44 321 GLU B C 1
ATOM 5073 O O . GLU B 1 321 ? -16.734 4.055 -4.883 1 98.44 321 GLU B O 1
ATOM 5078 N N . ILE B 1 322 ? -15.047 2.824 -5.637 1 98.62 322 ILE B N 1
ATOM 5079 C CA . ILE B 1 322 ? -14.5 2.602 -4.301 1 98.62 322 ILE B CA 1
ATOM 5080 C C . ILE B 1 322 ? -14.078 3.936 -3.689 1 98.62 322 ILE B C 1
ATOM 5082 O O . ILE B 1 322 ? -14.367 4.207 -2.52 1 98.62 322 ILE B O 1
ATOM 5086 N N . ARG B 1 323 ? -13.414 4.789 -4.465 1 97.88 323 ARG B N 1
ATOM 5087 C CA . ARG B 1 323 ? -13 6.109 -4.004 1 97.88 323 ARG B CA 1
ATOM 5088 C C . ARG B 1 323 ? -14.195 6.914 -3.5 1 97.88 323 ARG B C 1
ATOM 5090 O O . ARG B 1 323 ? -14.102 7.602 -2.48 1 97.88 323 ARG B O 1
ATOM 5097 N N . ARG B 1 324 ? -15.281 6.805 -4.203 1 97.38 324 ARG B N 1
ATOM 5098 C CA . ARG B 1 324 ? -16.5 7.5 -3.791 1 97.38 324 ARG B CA 1
ATOM 5099 C C . ARG B 1 324 ? -17.031 6.938 -2.482 1 97.38 324 ARG B C 1
ATOM 5101 O O . ARG B 1 324 ? -17.391 7.691 -1.576 1 97.38 324 ARG B O 1
ATOM 5108 N N . LEU B 1 325 ? -17.062 5.66 -2.393 1 98.12 325 LEU B N 1
ATOM 5109 C CA . LEU B 1 325 ? -17.641 4.988 -1.234 1 98.12 325 LEU B CA 1
ATOM 5110 C C . LEU B 1 325 ? -16.844 5.305 0.029 1 98.12 325 LEU B C 1
ATOM 5112 O O . LEU B 1 325 ? -17.422 5.453 1.108 1 98.12 325 LEU B O 1
ATOM 5116 N N . VAL B 1 326 ? -15.516 5.438 -0.114 1 97.75 326 VAL B N 1
ATOM 5117 C CA . VAL B 1 326 ? -14.695 5.598 1.085 1 97.75 326 VAL B CA 1
ATOM 5118 C C . VAL B 1 326 ? -14.539 7.082 1.406 1 97.75 326 VAL B C 1
ATOM 5120 O O . VAL B 1 326 ? -13.977 7.445 2.439 1 97.75 326 VAL B O 1
ATOM 5123 N N . GLY B 1 327 ? -14.867 8.023 0.454 1 97.31 327 GLY B N 1
ATOM 5124 C CA . GLY B 1 327 ? -14.891 9.453 0.734 1 97.31 327 GLY B CA 1
ATOM 5125 C C . GLY B 1 327 ? -13.75 10.211 0.08 1 97.31 327 GLY B C 1
ATOM 5126 O O . GLY B 1 327 ? -13.5 11.375 0.406 1 97.31 327 GLY B O 1
ATOM 5127 N N . PHE B 1 328 ? -12.969 9.578 -0.853 1 95.75 328 PHE B N 1
ATOM 5128 C CA . PHE B 1 328 ? -11.891 10.234 -1.584 1 95.75 328 PHE B CA 1
ATOM 5129 C C . PHE B 1 328 ? -12.445 11.141 -2.674 1 95.75 328 PHE B C 1
ATOM 5131 O O . PHE B 1 328 ? -11.742 12 -3.195 1 95.75 328 PHE B O 1
ATOM 5138 N N . GLN B 1 329 ? -13.688 11.016 -3.002 1 86.75 329 GLN B N 1
ATOM 5139 C CA . GLN B 1 329 ? -14.352 11.797 -4.039 1 86.75 329 GLN B CA 1
ATOM 5140 C C . GLN B 1 329 ? -15.82 12.031 -3.699 1 86.75 329 GLN B C 1
ATOM 5142 O O . GLN B 1 329 ? -16.438 11.219 -3.004 1 86.75 329 GLN B O 1
#

pLDDT: mean 94.92, std 6.33, range [40.53, 98.94]

Nearest PDB structures (foldseek):
  5ekd-assembly1_B  TM=9.664E-01  e=3.122E-41  Homo sapiens
  5ekd-assembly1_A  TM=9.615E-01  e=5.773E-41  Homo sapiens
  7cms-assembly1_A  TM=9.421E-01  e=4.837E-31  Geobacillus stearothermophilus
  1d2r-assembly2_B  TM=9.309E-01  e=4.366E-31  Geobacillus stearothermophilus
  3u1v-assembly2_B  TM=9.322E-01  e=1.049E-28  synthetic construct

Secondary structure (DSSP, 8-state):
----EEEEEE---SS-BHHHIIIIIHHHHHHHHH-SEEEEEE-HHHHTTS---HHHHHHHHHHHHHHHHHTT--TTTSEEEEGGG-THHHHHHHHHHTTSBHHHHHT-HHHHHHHHHSTTS-BHHHHHHHHHHHHHHHTTT-SEEEE-GGGHHHHHHHHHHHHHHHHHH-S-S---EEEE--SPPPBPSS-TTSB--TT-S-GGG--BTT--HHHHHHHHHT----S--B----TTT-HHHHHHHHHHHHHHT--HHHHHHHTTT-BHHHHHHHHHHHHHHHHHHHHHHHHHHHT-HHHHHHHHHHHHHHHHHHHHHHHHHHHHHHT--/----EEEEEE---SS-BHHHIIIIIHHHHHHHHH-SEEEEEE-HHHHTTS---HHHHHHHHHHHHHHHHHTT--TTTSEEEEGGG-THHHHHHHHHHTTSBHHHHHT-HHHHHHHHHSTTS-BHHHHHHHHHHHHHHHTTT-SEEEE-GGGHHHHHHHHHHHHHHHHHH-S-S---EEEE--SPPPBPSS-TTSB--TT-S-GGG--BTT--HHHHHHHHHT----S--B----TTT-HHHHHHHHHHHHHHT--HHHHHHHTTT-BHHHHHHHHHHHHHHHHHHHHHHHHHHHT-HHHHHHHHHHHHHHHHHHHHHHHHHHHHHHT--